Protein AF-0000000085170197 (afdb_homodimer)

Nearest PDB structures (foldseek):
  8khs-assembly1_A  TM=9.618E-01  e=2.370E-27  Alcaligenes ammonioxydans
  1o1y-assembly1_A  TM=8.644E-01  e=3.465E-22  Thermotoga maritima
  3l7n-assembly1_A  TM=8.323E-01  e=1.269E-15  Streptococcus mutans UA159
  3m3p-assembly1_A  TM=7.708E-01  e=3.054E-16  Methylobacillus flagellatus KT
  2ghr-assembly1_A-2  TM=6.917E-01  e=1.131E-10  Bacillus cereus

pLDDT: mean 93.57, std 12.61, range [33.31, 98.94]

Organism: Herbaspirillum seropedicae (strain SmR1) (NCBI:txid757424)

Secondary structure (DSSP, 8-state):
--EEEEEEES-TTS--TTHHHHHHHTTEEEEEEEBTTB-GGGS-TTT-SEEEE---SS-TT-TTT-THHHHHHHHHHHHHHTT--EEEETHHHHHHHHHTT--EEE-TT--EEEEE--EE-TTGGG-GGGHHHHSTTPPEEEEESEEEPPPTTPEEEEE-SS-S-SEEEETTTEEEESS-TT--GGGHHHHHHHTHHHHHTSTT--HHHHHHHHHHHHHHHHHHHHHHHHHHHHHHTT--THHHHHH--/--EEEEEEES-TTS--TTHHHHHHHTTEEEEEEEBTTB-GGGS-TTT-SEEEE---SS-TT-TTT-THHHHHHHHHHHHHHTT--EEEETHHHHHHHHHTT--EEE-TT--EEEEE--EE-TTGGG-GGGHHHHSTT--EEEEESEEEPPPTTPEEEEE-SS-S-SEEEETTTEEEESS-TT--GGGHHHHHHHTHHHHHTSTT--HHHHHHHHHHHHHHHHHHHHHHHHHHHHHHTT--THHHHHH--

Radius of gyration: 24.78 Å; Cα contacts (8 Å, |Δi|>4): 990; chains: 2; bounding box: 44×94×63 Å

Solvent-accessible surface area (backbone atoms only — not comparable to full-atom values): 26201 Å² total; per-residue (Å²): 132,79,39,36,28,37,35,40,31,46,28,78,75,45,63,52,49,60,45,45,66,53,40,46,74,71,43,32,46,79,41,80,41,45,55,79,68,56,61,72,89,78,51,66,63,74,71,49,63,27,37,35,31,34,24,51,71,66,59,86,81,43,36,84,80,39,57,63,46,58,54,48,34,54,44,48,26,59,23,55,76,66,49,48,38,31,37,17,28,28,40,16,18,46,40,51,25,42,38,58,72,18,57,65,45,78,35,90,81,44,66,46,73,41,75,45,52,43,38,78,28,92,44,28,82,82,41,61,35,56,41,43,49,40,42,80,89,29,39,44,44,32,65,44,40,62,41,47,45,82,28,85,87,45,41,49,31,21,20,38,95,82,41,73,62,33,26,37,36,39,83,86,50,24,38,27,27,40,39,45,71,33,63,42,68,83,46,50,54,44,48,52,43,54,39,32,52,48,52,73,73,40,82,93,68,53,64,68,55,46,52,52,45,45,68,72,40,31,64,62,29,52,55,26,33,51,51,20,50,52,42,49,56,45,55,69,72,62,61,57,68,64,70,62,65,58,68,79,102,132,78,39,38,27,36,33,39,30,44,28,78,78,44,63,52,48,60,44,47,66,53,38,45,74,71,44,30,46,79,41,80,41,45,57,78,68,55,61,72,88,79,51,65,64,75,73,50,62,28,38,35,32,34,25,51,72,65,57,85,81,44,36,86,79,38,58,62,47,56,56,48,31,53,44,48,28,59,24,54,75,66,49,46,38,31,38,16,28,28,41,16,18,45,40,51,25,43,38,58,74,19,59,65,45,78,35,90,80,46,68,47,72,38,75,45,54,41,38,79,28,93,44,28,80,82,41,61,35,56,46,47,47,33,39,89,82,27,41,43,42,34,65,44,39,61,41,46,46,82,29,88,86,45,42,47,32,21,20,37,94,82,41,74,61,32,26,35,36,39,82,88,47,26,40,27,27,39,40,46,71,34,63,41,67,83,44,49,56,44,48,52,42,54,37,33,51,49,52,74,73,40,82,94,68,53,63,69,55,47,52,51,46,45,66,72,41,31,64,61,29,52,54,26,33,51,52,21,50,51,42,50,56,46,55,70,71,63,61,58,68,64,69,62,67,62,68,78,102

Sequence (498 aa):
MNKTALALRHVVSEDLGQLAPLLARSGYQVRHFDVGVDSFDQVSPLDADLLIVLGGPIAVYDTEAYPWLRAEIAWLRARLLEDLPTLGLGLGAQLMAAALHARVYPGSCGKEIGWSRLQAGPHLDEHAWLRQLVDQETRVLHWHGDTFDLPRGARHLASSDMYPHQAFAWGRHCLALQFHPEVDVRTVEQWMLGHAHEIAHTRNISLARLRADAQQYGRRFEEAARRFWQGWLHSLDGLDGSEEHRRSAMNKTALALRHVVSEDLGQLAPLLARSGYQVRHFDVGVDSFDQVSPLDADLLIVLGGPIAVYDTEAYPWLRAEIAWLRARLLEDLPTLGLGLGAQLMAAALHARVYPGSCGKEIGWSRLQAGPHLDEHAWLRQLVDQETRVLHWHGDTFDLPRGARHLASSDMYPHQAFAWGRHCLALQFHPEVDVRTVEQWMLGHAHEIAHTRNISLARLRADAQQYGRRFEEAARRFWQGWLHSLDGLDGSEEHRRSA

InterPro domains:
  IPR017926 Glutamine amidotransferase [PF00117] (29-190)
  IPR029062 Class I glutamine amidotransferase-like [G3DSA:3.40.50.880] (1-235)
  IPR029062 Class I glutamine amidotransferase-like [SSF52317] (18-234)
  IPR044992 Glutamine amidotransferase domain containing protein ChyE-like [PTHR42695] (24-203)
  IPR044992 Glutamine amidotransferase domain containing protein ChyE-like [cd01741] (8-182)

Foldseek 3Di:
DAAEEEEEDADPLFDQAQLVVVCVVLRYDYDYDYQPPDALVVDALAPGQEYEYTADDDALPVCVVPVCSVVVLCRLLVNLVVVHAYEAEANGLVSNCVSLVWDKFFAPLFWDFAWDAKAFFPCQVVQVLCCLRRPDPATFGATHGMDIDDRVPWAQGIDGPRGRGAWIHGHQRYIYGNTDLSHQLVCLVVVCVVCVVVQVPGPPDDPVVRNVRSVVRVVSSNVSSVSSSNSSSVVSVVPPVVVVVVVVD/DAAEEEEEDADPLFDQAQLVVVCVVLRYDYDYDYQPPDALVVDALAPGQAYEYTADDDALPVCVVPVCSVVVLCRLLVNLVVVHAYEAEANGLVSNCVSLVWDKFFAPLFWDFAWDAKAFFPCQVVQVLCCLRRPDPATFGATHGMDIDDRVPWAQGIDGPRGRGAWIHGHQRYIYGNTDLSHQLVCLVVVCVVCVVVQVPGPPDDPVVRNVRSVVRVVSSNVSSVSSSNSSSVVSVVPPVVVVVVVVD

Structure (mmCIF, N/CA/C/O backbone):
data_AF-0000000085170197-model_v1
#
loop_
_entity.id
_entity.type
_entity.pdbx_description
1 polymer 'Glutamine amidotransferase protein'
#
loop_
_atom_site.group_PDB
_atom_site.id
_atom_site.type_symbol
_atom_site.label_atom_id
_atom_site.label_alt_id
_atom_site.label_comp_id
_atom_site.label_asym_id
_atom_site.label_entity_id
_atom_site.label_seq_id
_atom_site.pdbx_PDB_ins_code
_atom_site.Cartn_x
_atom_site.Cartn_y
_atom_site.Cartn_z
_atom_site.occupancy
_atom_site.B_iso_or_equiv
_atom_site.auth_seq_id
_atom_site.auth_comp_id
_atom_site.auth_asym_id
_atom_site.auth_atom_id
_atom_site.pdbx_PDB_model_num
ATOM 1 N N . MET A 1 1 ? 14.711 -28.859 12.703 1 60.69 1 MET A N 1
ATOM 2 C CA . MET A 1 1 ? 15.266 -27.531 12.477 1 60.69 1 MET A CA 1
ATOM 3 C C . MET A 1 1 ? 14.258 -26.625 11.773 1 60.69 1 MET A C 1
ATOM 5 O O . MET A 1 1 ? 13.438 -27.094 10.992 1 60.69 1 MET A O 1
ATOM 9 N N . ASN A 1 2 ? 14.062 -25.359 12.148 1 88.06 2 ASN A N 1
ATOM 10 C CA . ASN A 1 2 ? 13.07 -24.438 11.602 1 88.06 2 ASN A CA 1
ATOM 11 C C . ASN A 1 2 ? 13.406 -24.031 10.164 1 88.06 2 ASN A C 1
ATOM 13 O O . ASN A 1 2 ? 14.562 -23.734 9.859 1 88.06 2 ASN A O 1
ATOM 17 N N . LYS A 1 3 ? 12.578 -24.375 9.234 1 96.56 3 LYS A N 1
ATOM 18 C CA . LYS A 1 3 ? 12.734 -23.984 7.836 1 96.56 3 LYS A CA 1
ATOM 19 C C . LYS A 1 3 ? 12.555 -22.469 7.672 1 96.56 3 LYS A C 1
ATOM 21 O O . LYS A 1 3 ? 11.852 -21.844 8.461 1 96.56 3 LYS A O 1
ATOM 26 N N . THR A 1 4 ? 13.273 -21.938 6.727 1 98 4 THR A N 1
ATOM 27 C CA . THR A 1 4 ? 13.141 -20.516 6.453 1 98 4 THR A CA 1
ATOM 28 C C . THR A 1 4 ? 12.375 -20.281 5.152 1 98 4 THR A C 1
ATOM 30 O O . THR A 1 4 ? 12.664 -20.922 4.133 1 98 4 THR A O 1
ATOM 33 N N . ALA A 1 5 ? 11.383 -19.484 5.199 1 98.62 5 ALA A N 1
ATOM 34 C CA . ALA A 1 5 ? 10.719 -18.938 4.016 1 98.62 5 ALA A CA 1
ATOM 35 C C . ALA A 1 5 ? 11.047 -17.469 3.818 1 98.62 5 ALA A C 1
ATOM 37 O O . ALA A 1 5 ? 10.836 -16.656 4.723 1 98.62 5 ALA A O 1
ATOM 38 N N . LEU A 1 6 ? 11.641 -17.125 2.723 1 98.69 6 LEU A N 1
ATOM 39 C CA . LEU A 1 6 ? 11.93 -15.742 2.383 1 98.69 6 LEU A CA 1
ATOM 40 C C . LEU A 1 6 ? 10.828 -15.164 1.496 1 98.69 6 LEU A C 1
ATOM 42 O O . LEU A 1 6 ? 10.531 -15.711 0.434 1 98.69 6 LEU A O 1
ATOM 46 N N . ALA A 1 7 ? 10.164 -14.164 1.937 1 98.75 7 ALA A N 1
ATOM 47 C CA . ALA A 1 7 ? 9.133 -13.477 1.166 1 98.75 7 ALA A CA 1
ATOM 48 C C . ALA A 1 7 ? 9.672 -12.18 0.564 1 98.75 7 ALA A C 1
ATOM 50 O O . ALA A 1 7 ? 9.984 -11.234 1.29 1 98.75 7 ALA A O 1
ATOM 51 N N . LEU A 1 8 ? 9.844 -12.164 -0.75 1 98.38 8 LEU A N 1
ATOM 52 C CA . LEU A 1 8 ? 10.18 -10.93 -1.447 1 98.38 8 LEU A CA 1
ATOM 53 C C . LEU A 1 8 ? 8.953 -10.039 -1.595 1 98.38 8 LEU A C 1
ATOM 55 O O . LEU A 1 8 ? 8.039 -10.352 -2.359 1 98.38 8 LEU A O 1
ATOM 59 N N . ARG A 1 9 ? 8.953 -8.992 -0.919 1 97.56 9 ARG A N 1
ATOM 60 C CA . ARG A 1 9 ? 7.801 -8.102 -0.848 1 97.56 9 ARG A CA 1
ATOM 61 C C . ARG A 1 9 ? 8.047 -6.824 -1.645 1 97.56 9 ARG A C 1
ATOM 63 O O . ARG A 1 9 ? 9.039 -6.129 -1.421 1 97.56 9 ARG A O 1
ATOM 70 N N . HIS A 1 10 ? 7.137 -6.531 -2.555 1 97.25 10 HIS A N 1
ATOM 71 C CA . HIS A 1 10 ? 7.242 -5.32 -3.361 1 97.25 10 HIS A CA 1
ATOM 72 C C . HIS A 1 10 ? 6.445 -4.176 -2.744 1 97.25 10 HIS A C 1
ATOM 74 O O . HIS A 1 10 ? 6.898 -3.031 -2.736 1 97.25 10 HIS A O 1
ATOM 80 N N . VAL A 1 11 ? 5.266 -4.473 -2.275 1 95.44 11 VAL A N 1
ATOM 81 C CA . VAL A 1 11 ? 4.434 -3.529 -1.537 1 95.44 11 VAL A CA 1
ATOM 82 C C . VAL A 1 11 ? 3.854 -4.211 -0.299 1 95.44 11 VAL A C 1
ATOM 84 O O . VAL A 1 11 ? 3.549 -5.406 -0.325 1 95.44 11 VAL A O 1
ATOM 87 N N . VAL A 1 12 ? 3.629 -3.453 0.718 1 89.81 12 VAL A N 1
ATOM 88 C CA . VAL A 1 12 ? 3.197 -4.008 1.996 1 89.81 12 VAL A CA 1
ATOM 89 C C . VAL A 1 12 ? 1.747 -4.477 1.894 1 89.81 12 VAL A C 1
ATOM 91 O O . VAL A 1 12 ? 1.319 -5.359 2.637 1 89.81 12 VAL A O 1
ATOM 94 N N . SER A 1 13 ? 1.081 -3.91 0.949 1 89.88 13 SER A N 1
ATOM 95 C CA . SER A 1 13 ? -0.338 -4.219 0.805 1 89.88 13 SER A CA 1
ATOM 96 C C . SER A 1 13 ? -0.543 -5.594 0.178 1 89.88 13 SER A C 1
ATOM 98 O O . SER A 1 13 ? -1.627 -6.176 0.28 1 89.88 13 SER A O 1
ATOM 100 N N . GLU A 1 14 ? 0.365 -6.039 -0.577 1 95.06 14 GLU A N 1
ATOM 101 C CA . GLU A 1 14 ? 0.315 -7.383 -1.144 1 95.06 14 GLU A CA 1
ATOM 102 C C . GLU A 1 14 ? 1.194 -8.352 -0.354 1 95.06 14 GLU A C 1
ATOM 104 O O . GLU A 1 14 ? 2.35 -8.578 -0.715 1 95.06 14 GLU A O 1
ATOM 109 N N . ASP A 1 15 ? 0.604 -8.922 0.696 1 96.06 15 ASP A N 1
ATOM 110 C CA . ASP A 1 15 ? 1.351 -9.734 1.651 1 96.06 15 ASP A CA 1
ATOM 111 C C . ASP A 1 15 ? 0.991 -11.219 1.513 1 96.06 15 ASP A C 1
ATOM 113 O O . ASP A 1 15 ? 0.422 -11.633 0.5 1 96.06 15 ASP A O 1
ATOM 117 N N . LEU A 1 16 ? 1.364 -12.016 2.523 1 98.38 16 LEU A N 1
ATOM 118 C CA . LEU A 1 16 ? 1.227 -13.461 2.469 1 98.38 16 LEU A CA 1
ATOM 119 C C . LEU A 1 16 ? -0.208 -13.883 2.768 1 98.38 16 LEU A C 1
ATOM 121 O O . LEU A 1 16 ? -0.594 -15.023 2.498 1 98.38 16 LEU A O 1
ATOM 125 N N . GLY A 1 17 ? -0.981 -12.984 3.311 1 96.94 17 GLY A N 1
ATOM 126 C CA . GLY A 1 17 ? -2.381 -13.258 3.592 1 96.94 17 GLY A CA 1
ATOM 127 C C . GLY A 1 17 ? -2.598 -14.57 4.32 1 96.94 17 GLY A C 1
ATOM 128 O O . GLY A 1 17 ? -1.97 -14.828 5.348 1 96.94 17 GLY A O 1
ATOM 129 N N . GLN A 1 18 ? -3.426 -15.375 3.791 1 97.31 18 GLN A N 1
ATOM 130 C CA . GLN A 1 18 ? -3.816 -16.609 4.461 1 97.31 18 GLN A CA 1
ATOM 131 C C . GLN A 1 18 ? -2.707 -17.656 4.383 1 97.31 18 GLN A C 1
ATOM 133 O O . GLN A 1 18 ? -2.766 -18.688 5.055 1 97.31 18 GLN A O 1
ATOM 138 N N . LEU A 1 19 ? -1.735 -17.406 3.588 1 98.38 19 LEU A N 1
ATOM 139 C CA . LEU A 1 19 ? -0.613 -18.328 3.482 1 98.38 19 LEU A CA 1
ATOM 140 C C . LEU A 1 19 ? 0.275 -18.25 4.719 1 98.38 19 LEU A C 1
ATOM 142 O O . LEU A 1 19 ? 0.894 -19.25 5.109 1 98.38 19 LEU A O 1
ATOM 146 N N . ALA A 1 20 ? 0.365 -17.109 5.383 1 98.25 20 ALA A N 1
ATOM 147 C CA . ALA A 1 20 ? 1.298 -16.844 6.477 1 98.25 20 ALA A CA 1
ATOM 148 C C . ALA A 1 20 ? 1.084 -17.828 7.621 1 98.25 20 ALA A C 1
ATOM 150 O O . ALA A 1 20 ? 2.018 -18.531 8.039 1 98.25 20 ALA A O 1
ATOM 151 N N . PRO A 1 21 ? -0.155 -17.984 8.164 1 97.62 21 PRO A N 1
ATOM 152 C CA . PRO A 1 21 ? -0.333 -18.922 9.266 1 97.62 21 PRO A CA 1
ATOM 153 C C . PRO A 1 21 ? -0.069 -20.375 8.859 1 97.62 21 PRO A C 1
ATOM 155 O O . PRO A 1 21 ? 0.355 -21.188 9.688 1 97.62 21 PRO A O 1
ATOM 158 N N . LEU A 1 22 ? -0.316 -20.688 7.617 1 98 22 LEU A N 1
ATOM 159 C CA . LEU A 1 22 ? -0.08 -22.047 7.148 1 98 22 LEU A CA 1
ATOM 160 C C . LEU A 1 22 ? 1.414 -22.344 7.051 1 98 22 LEU A C 1
ATOM 162 O O . LEU A 1 22 ? 1.852 -23.469 7.316 1 98 22 LEU A O 1
ATOM 166 N N . LEU A 1 23 ? 2.229 -21.328 6.637 1 98.12 23 LEU A N 1
ATOM 167 C CA . LEU A 1 23 ? 3.682 -21.453 6.645 1 98.12 23 LEU A CA 1
ATOM 168 C C . LEU A 1 23 ? 4.195 -21.719 8.055 1 98.12 23 LEU A C 1
ATOM 170 O O . LEU A 1 23 ? 5.008 -22.625 8.266 1 98.12 23 LEU A O 1
ATOM 174 N N . ALA A 1 24 ? 3.682 -20.953 8.961 1 97.44 24 ALA A N 1
ATOM 175 C CA . ALA A 1 24 ? 4.094 -21.125 10.359 1 97.44 24 ALA A CA 1
ATOM 176 C C . ALA A 1 24 ? 3.773 -22.531 10.859 1 97.44 24 ALA A C 1
ATOM 178 O O . ALA A 1 24 ? 4.617 -23.172 11.477 1 97.44 24 ALA A O 1
ATOM 179 N N . ARG A 1 25 ? 2.619 -23.016 10.586 1 96.19 25 ARG A N 1
ATOM 180 C CA . ARG A 1 25 ? 2.186 -24.328 11.031 1 96.19 25 ARG A CA 1
ATOM 181 C C . ARG A 1 25 ? 3.021 -25.422 10.375 1 96.19 25 ARG A C 1
ATOM 183 O O . ARG A 1 25 ? 3.172 -26.516 10.93 1 96.19 25 ARG A O 1
ATOM 190 N N . SER A 1 26 ? 3.504 -25.109 9.211 1 96.06 26 SER A N 1
ATOM 191 C CA . SER A 1 26 ? 4.316 -26.078 8.484 1 96.06 26 SER A CA 1
ATOM 192 C C . SER A 1 26 ? 5.785 -26 8.891 1 96.06 26 SER A C 1
ATOM 194 O O . SER A 1 26 ? 6.648 -26.594 8.258 1 96.06 26 SER A O 1
ATOM 196 N N . GLY A 1 27 ? 6.098 -25.109 9.867 1 96.38 27 GLY A N 1
ATOM 197 C CA . GLY A 1 27 ? 7.426 -25.078 10.461 1 96.38 27 GLY A CA 1
ATOM 198 C C . GLY A 1 27 ? 8.328 -24.031 9.852 1 96.38 27 GLY A C 1
ATOM 199 O O . GLY A 1 27 ? 9.531 -24 10.117 1 96.38 27 GLY A O 1
ATOM 200 N N . TYR A 1 28 ? 7.773 -23.156 9.016 1 98.06 28 TYR A N 1
ATOM 201 C CA . TYR A 1 28 ? 8.578 -22.109 8.391 1 98.06 28 TYR A CA 1
ATOM 202 C C . TYR A 1 28 ? 8.656 -20.875 9.281 1 98.06 28 TYR A C 1
ATOM 204 O O . TYR A 1 28 ? 7.648 -20.453 9.859 1 98.06 28 TYR A O 1
ATOM 212 N N . GLN A 1 29 ? 9.805 -20.375 9.406 1 98.19 29 GLN A N 1
ATOM 213 C CA . GLN A 1 29 ? 9.992 -18.984 9.844 1 98.19 29 GLN A CA 1
ATOM 214 C C . GLN A 1 29 ? 10.07 -18.047 8.656 1 98.19 29 GLN A C 1
ATOM 216 O O . GLN A 1 29 ? 10.961 -18.156 7.809 1 98.19 29 GLN A O 1
ATOM 221 N N . VAL A 1 30 ? 9.195 -17.094 8.648 1 98.25 30 VAL A N 1
ATOM 222 C CA . VAL A 1 30 ? 9.125 -16.203 7.496 1 98.25 30 VAL A CA 1
ATOM 223 C C . VAL A 1 30 ? 10.055 -15 7.715 1 98.25 30 VAL A C 1
ATOM 225 O O . VAL A 1 30 ? 10.023 -14.367 8.773 1 98.25 30 VAL A O 1
ATOM 228 N N . ARG A 1 31 ? 10.867 -14.75 6.777 1 97.75 31 ARG A N 1
ATOM 229 C CA . ARG A 1 31 ? 11.664 -13.531 6.684 1 97.75 31 ARG A CA 1
ATOM 230 C C . ARG A 1 31 ? 11.227 -12.688 5.492 1 97.75 31 ARG A C 1
ATOM 232 O O . ARG A 1 31 ? 11.008 -13.211 4.398 1 97.75 31 ARG A O 1
ATOM 239 N N . HIS A 1 32 ? 11.125 -11.492 5.75 1 97.5 32 HIS A N 1
ATOM 240 C CA . HIS A 1 32 ? 10.727 -10.594 4.672 1 97.5 32 HIS A CA 1
ATOM 241 C C . HIS A 1 32 ? 11.93 -9.883 4.074 1 97.5 32 HIS A C 1
ATOM 243 O O . HIS A 1 32 ? 12.883 -9.547 4.789 1 97.5 32 HIS A O 1
ATOM 249 N N . PHE A 1 33 ? 11.945 -9.789 2.85 1 97.12 33 PHE A N 1
ATOM 250 C CA . PHE A 1 33 ? 12.875 -9 2.043 1 97.12 33 PHE A CA 1
ATOM 251 C C . PHE A 1 33 ? 12.133 -7.906 1.286 1 97.12 33 PHE A C 1
ATOM 253 O O . PHE A 1 33 ? 11.359 -8.188 0.375 1 97.12 33 PHE A O 1
ATOM 260 N N . ASP A 1 34 ? 12.375 -6.672 1.648 1 95.56 34 ASP A N 1
ATOM 261 C CA . ASP A 1 34 ? 11.695 -5.55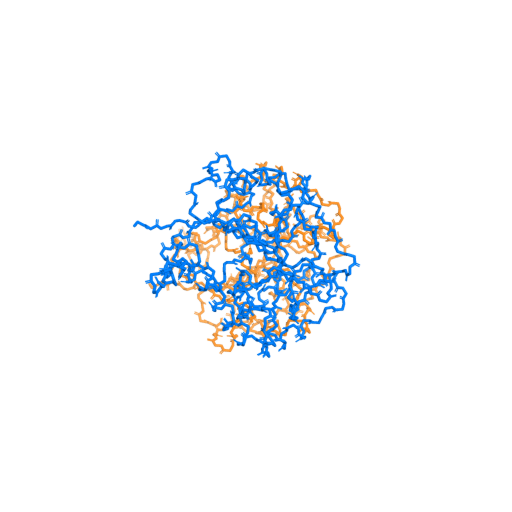5 1 1 95.56 34 ASP A CA 1
ATOM 262 C C . ASP A 1 34 ? 12.477 -5.062 -0.215 1 95.56 34 ASP A C 1
ATOM 264 O O . ASP A 1 34 ? 13.5 -4.395 -0.07 1 95.56 34 ASP A O 1
ATOM 268 N N . VAL A 1 35 ? 11.883 -5.305 -1.334 1 95.19 35 VAL A N 1
ATOM 269 C CA . VAL A 1 35 ? 12.531 -4.938 -2.59 1 95.19 35 VAL A CA 1
ATOM 270 C C . VAL A 1 35 ? 12.633 -3.418 -2.693 1 95.19 35 VAL A C 1
ATOM 272 O O . VAL A 1 35 ? 11.695 -2.701 -2.338 1 95.19 35 VAL A O 1
ATOM 275 N N . GLY A 1 36 ? 13.742 -2.938 -3.193 1 90.25 36 GLY A N 1
ATOM 276 C CA . GLY A 1 36 ? 13.977 -1.505 -3.268 1 90.25 36 GLY A CA 1
ATOM 277 C C . GLY A 1 36 ? 14.594 -0.935 -2.002 1 90.25 36 GLY A C 1
ATOM 278 O O . GLY A 1 36 ? 15.133 0.173 -2.012 1 90.25 36 GLY A O 1
ATOM 279 N N . VAL A 1 37 ? 14.453 -1.614 -0.882 1 91 37 VAL A N 1
ATOM 280 C CA . VAL A 1 37 ? 15.016 -1.194 0.396 1 91 37 VAL A CA 1
ATOM 281 C C . VAL A 1 37 ? 16.219 -2.074 0.745 1 91 37 VAL A C 1
ATOM 283 O O . VAL A 1 37 ? 17.312 -1.567 1.018 1 91 37 VAL A O 1
ATOM 286 N N . ASP A 1 38 ? 16 -3.371 0.731 1 93.75 38 ASP A N 1
ATOM 287 C CA . ASP A 1 38 ? 17.062 -4.344 0.981 1 93.75 38 ASP A CA 1
ATOM 288 C C . ASP A 1 38 ? 17.859 -4.617 -0.287 1 93.75 38 ASP A C 1
ATOM 290 O O . ASP A 1 38 ? 17.375 -4.387 -1.397 1 93.75 38 ASP A O 1
ATOM 294 N N . SER A 1 39 ? 19.094 -5.082 -0.097 1 93.44 39 SER A N 1
ATOM 295 C CA . SER A 1 39 ? 19.969 -5.332 -1.238 1 93.44 39 SER A CA 1
ATOM 296 C C . SER A 1 39 ? 20.078 -6.824 -1.532 1 93.44 39 SER A C 1
ATOM 298 O O . SER A 1 39 ? 20.344 -7.621 -0.628 1 93.44 39 SER A O 1
ATOM 300 N N . PHE A 1 40 ? 19.906 -7.156 -2.758 1 95.56 40 PHE A N 1
ATOM 301 C CA . PHE A 1 40 ? 20.016 -8.547 -3.193 1 95.56 40 PHE A CA 1
ATOM 302 C C . PHE A 1 40 ? 21.438 -9.055 -3.016 1 95.56 40 PHE A C 1
ATOM 304 O O . PHE A 1 40 ? 21.672 -10.266 -2.975 1 95.56 40 PHE A O 1
ATOM 311 N N . ASP A 1 41 ? 22.391 -8.156 -2.832 1 93.94 41 ASP A N 1
ATOM 312 C CA . ASP A 1 41 ? 23.797 -8.539 -2.637 1 93.94 41 ASP A CA 1
ATOM 313 C C . ASP A 1 41 ? 24.016 -9.156 -1.258 1 93.94 41 ASP A C 1
ATOM 315 O O . ASP A 1 41 ? 25.016 -9.828 -1.023 1 93.94 41 ASP A O 1
ATOM 319 N N . GLN A 1 42 ? 23.078 -8.938 -0.406 1 93.75 42 GLN A N 1
ATOM 320 C CA . GLN A 1 42 ? 23.281 -9.336 0.983 1 93.75 42 GLN A CA 1
ATOM 321 C C . GLN A 1 42 ? 22.547 -10.641 1.287 1 93.75 42 GLN A C 1
ATOM 323 O O . GLN A 1 42 ? 22.531 -11.109 2.43 1 93.75 42 GLN A O 1
ATOM 328 N N . VAL A 1 43 ? 21.938 -11.18 0.28 1 96.31 43 VAL A N 1
ATOM 329 C CA . VAL A 1 43 ? 21.172 -12.414 0.481 1 96.31 43 VAL A CA 1
ATOM 330 C C . VAL A 1 43 ? 21.438 -13.375 -0.675 1 96.31 43 VAL A C 1
ATOM 332 O O . VAL A 1 43 ? 21.438 -12.969 -1.841 1 96.31 43 VAL A O 1
ATOM 335 N N . SER A 1 44 ? 21.672 -14.609 -0.368 1 97.69 44 SER A N 1
ATOM 336 C CA . SER A 1 44 ? 21.875 -15.625 -1.398 1 97.69 44 SER A CA 1
ATOM 337 C C . SER A 1 44 ? 20.547 -16.219 -1.859 1 97.69 44 SER A C 1
ATOM 339 O O . SER A 1 44 ? 19.703 -16.562 -1.037 1 97.69 44 SER A O 1
ATOM 341 N N . PRO A 1 45 ? 20.391 -16.359 -3.164 1 97.44 45 PRO A N 1
ATOM 342 C CA . PRO A 1 45 ? 19.172 -17.016 -3.658 1 97.44 45 PRO A CA 1
ATOM 343 C C . PRO A 1 45 ? 19.078 -18.469 -3.24 1 97.44 45 PRO A C 1
ATOM 345 O O . PRO A 1 45 ? 18.031 -19.094 -3.398 1 97.44 45 PRO A O 1
ATOM 348 N N . LEU A 1 46 ? 20.094 -19.016 -2.621 1 97.69 46 LEU A N 1
ATOM 349 C CA . LEU A 1 46 ? 20.156 -20.453 -2.375 1 97.69 46 LEU A CA 1
ATOM 350 C C . LEU A 1 46 ? 19.844 -20.766 -0.917 1 97.69 46 LEU A C 1
ATOM 352 O O . LEU A 1 46 ? 19.625 -21.938 -0.564 1 97.69 46 LEU A O 1
ATOM 356 N N . ASP A 1 47 ? 19.75 -19.75 -0.066 1 96.44 47 ASP A N 1
ATOM 357 C CA . ASP A 1 47 ? 19.781 -19.969 1.376 1 96.44 47 ASP A CA 1
ATOM 358 C C . ASP A 1 47 ? 18.406 -20.375 1.903 1 96.44 47 ASP A C 1
ATOM 360 O O . ASP A 1 47 ? 18.297 -21.234 2.789 1 96.44 47 ASP A O 1
ATOM 364 N N . ALA A 1 48 ? 17.344 -19.828 1.388 1 97.94 48 ALA A N 1
ATOM 365 C CA . ALA A 1 48 ? 16.016 -20.062 1.947 1 97.94 48 ALA A CA 1
ATOM 366 C C . ALA A 1 48 ? 15.477 -21.438 1.539 1 97.94 48 ALA A C 1
ATOM 368 O O . ALA A 1 48 ? 15.711 -21.891 0.417 1 97.94 48 ALA A O 1
ATOM 369 N N . ASP A 1 49 ? 14.758 -22.062 2.439 1 98.12 49 ASP A N 1
ATOM 370 C CA . ASP A 1 49 ? 14.109 -23.328 2.115 1 98.12 49 ASP A CA 1
ATOM 371 C C . ASP A 1 49 ? 12.953 -23.125 1.146 1 98.12 49 ASP A C 1
ATOM 373 O O . ASP A 1 49 ? 12.609 -24.016 0.372 1 98.12 49 ASP A O 1
ATOM 377 N N . LEU A 1 50 ? 12.344 -22.016 1.223 1 98.56 50 LEU A N 1
ATOM 378 C CA . LEU A 1 50 ? 11.242 -21.609 0.354 1 98.56 50 LEU A CA 1
ATOM 379 C C . LEU A 1 50 ? 11.312 -20.109 0.05 1 98.56 50 LEU A C 1
ATOM 381 O O . LEU A 1 50 ? 11.531 -19.297 0.954 1 98.56 50 LEU A O 1
ATOM 385 N N . LEU A 1 51 ? 11.273 -19.812 -1.226 1 98.81 51 LEU A N 1
ATOM 386 C CA . LEU A 1 51 ? 11.156 -18.422 -1.645 1 98.81 51 LEU A CA 1
ATOM 387 C C . LEU A 1 51 ? 9.742 -18.109 -2.111 1 98.81 51 LEU A C 1
ATOM 389 O O . LEU A 1 51 ? 9.148 -18.891 -2.871 1 98.81 51 LEU A O 1
ATOM 393 N N . ILE A 1 52 ? 9.172 -17.062 -1.624 1 98.94 52 ILE A N 1
ATOM 394 C CA . ILE A 1 52 ? 7.895 -16.547 -2.102 1 98.94 52 ILE A CA 1
ATOM 395 C C . ILE A 1 52 ? 8.078 -15.148 -2.684 1 98.94 52 ILE A C 1
ATOM 397 O O . ILE A 1 52 ? 8.43 -14.211 -1.962 1 98.94 52 ILE A O 1
ATOM 401 N N . VAL A 1 53 ? 7.918 -15.047 -3.965 1 98.88 53 VAL A N 1
ATOM 402 C CA . VAL A 1 53 ? 7.953 -13.742 -4.629 1 98.88 53 VAL A CA 1
ATOM 403 C C . VAL A 1 53 ? 6.539 -13.18 -4.734 1 98.88 53 VAL A C 1
ATOM 405 O O . VAL A 1 53 ? 5.703 -13.711 -5.473 1 98.88 53 VAL A O 1
ATOM 408 N N . LEU A 1 54 ? 6.254 -12.117 -4.035 1 98.75 54 LEU A N 1
ATOM 409 C CA . LEU A 1 54 ? 4.906 -11.57 -3.932 1 98.75 54 LEU A CA 1
ATOM 410 C C . LEU A 1 54 ? 4.609 -10.633 -5.098 1 98.75 54 LEU A C 1
ATOM 412 O O . LEU A 1 54 ? 5.453 -10.438 -5.969 1 98.75 54 LEU A O 1
ATOM 416 N N . GLY A 1 55 ? 3.377 -10.188 -5.125 1 98.31 55 GLY A N 1
ATOM 417 C CA . GLY A 1 55 ? 2.93 -9.32 -6.207 1 98.31 55 GLY A CA 1
ATOM 418 C C . GLY A 1 55 ? 3.355 -7.875 -6.027 1 98.31 55 GLY A C 1
ATOM 419 O O . GLY A 1 55 ? 4.09 -7.551 -5.094 1 98.31 55 GLY A O 1
ATOM 420 N N . GLY A 1 56 ? 2.936 -7.066 -6.934 1 97.56 56 GLY A N 1
ATOM 421 C CA . GLY A 1 56 ? 3.205 -5.637 -6.914 1 97.56 56 GLY A CA 1
ATOM 422 C C . GLY A 1 56 ? 2.668 -4.918 -8.141 1 97.56 56 GLY A C 1
ATOM 423 O O . GLY A 1 56 ? 2.334 -5.547 -9.141 1 97.56 56 GLY A O 1
ATOM 424 N N . PRO A 1 57 ? 2.613 -3.648 -7.996 1 96.94 57 PRO A N 1
ATOM 425 C CA . PRO A 1 57 ? 1.914 -2.857 -9.008 1 96.94 57 PRO A CA 1
ATOM 426 C C . PRO A 1 57 ? 2.85 -2.332 -10.094 1 96.94 57 PRO A C 1
ATOM 428 O O . PRO A 1 57 ? 2.582 -1.288 -10.695 1 96.94 57 PRO A O 1
ATOM 431 N N . ILE A 1 58 ? 3.953 -2.98 -10.336 1 97.31 58 ILE A N 1
ATOM 432 C CA . ILE A 1 58 ? 4.879 -2.539 -11.367 1 97.31 58 ILE A CA 1
ATOM 433 C C . ILE A 1 58 ? 5.047 -3.641 -12.414 1 97.31 58 ILE A C 1
ATOM 435 O O . ILE A 1 58 ? 4.602 -4.773 -12.211 1 97.31 58 ILE A O 1
ATOM 439 N N . ALA A 1 59 ? 5.645 -3.242 -13.508 1 98.06 59 ALA A N 1
ATOM 440 C CA . ALA A 1 59 ? 5.867 -4.203 -14.586 1 98.06 59 ALA A CA 1
ATOM 441 C C . ALA A 1 59 ? 7.297 -4.738 -14.555 1 98.06 59 ALA A C 1
ATOM 443 O O . ALA A 1 59 ? 8.227 -4.016 -14.195 1 98.06 59 ALA A O 1
ATOM 444 N N . VAL A 1 60 ? 7.395 -5.934 -14.961 1 98.5 60 VAL A N 1
ATOM 445 C CA . VAL A 1 60 ? 8.695 -6.59 -15.016 1 98.5 60 VAL A CA 1
ATOM 446 C C . VAL A 1 60 ? 9.641 -5.781 -15.906 1 98.5 60 VAL A C 1
ATOM 448 O O . VAL A 1 60 ? 10.852 -5.727 -15.648 1 98.5 60 VAL A O 1
ATOM 451 N N . TYR A 1 61 ? 9.117 -5.117 -16.906 1 97.62 61 TYR A N 1
ATOM 452 C CA . TYR A 1 61 ? 9.938 -4.434 -17.906 1 97.62 61 TYR A CA 1
ATOM 453 C C . TYR A 1 61 ? 10.156 -2.975 -17.516 1 97.62 61 TYR A C 1
ATOM 455 O O . TYR A 1 61 ? 10.75 -2.207 -18.281 1 97.62 61 TYR A O 1
ATOM 463 N N . ASP A 1 62 ? 9.75 -2.521 -16.375 1 96.31 62 ASP A N 1
ATOM 464 C CA . ASP A 1 62 ? 9.945 -1.154 -15.906 1 96.31 62 ASP A CA 1
ATOM 465 C C . ASP A 1 62 ? 11.336 -0.979 -15.297 1 96.31 62 ASP A C 1
ATOM 467 O O . ASP A 1 62 ? 11.492 -0.352 -14.242 1 96.31 62 ASP A O 1
ATOM 471 N N . THR A 1 63 ? 12.414 -1.5 -15.898 1 96.19 63 THR A N 1
ATOM 472 C CA . THR A 1 63 ? 13.742 -1.595 -15.305 1 96.19 63 THR A CA 1
ATOM 473 C C . THR A 1 63 ? 14.398 -0.221 -15.234 1 96.19 63 THR A C 1
ATOM 475 O O . THR A 1 63 ? 15.305 -0.002 -14.43 1 96.19 63 THR A O 1
ATOM 478 N N . GLU A 1 64 ? 14.039 0.735 -16.062 1 94.81 64 GLU A N 1
ATOM 479 C CA . GLU A 1 64 ? 14.586 2.086 -15.961 1 94.81 64 GLU A CA 1
ATOM 480 C C . GLU A 1 64 ? 14.039 2.811 -14.734 1 94.81 64 GLU A C 1
ATOM 482 O O . GLU A 1 64 ? 14.789 3.484 -14.023 1 94.81 64 GLU A O 1
ATOM 487 N N . ALA A 1 65 ? 12.781 2.598 -14.484 1 95 65 ALA A N 1
ATOM 488 C CA . ALA A 1 65 ? 12.133 3.219 -13.336 1 95 65 ALA A CA 1
ATOM 489 C C . ALA A 1 65 ? 12.539 2.531 -12.039 1 95 65 ALA A C 1
ATOM 491 O O . ALA A 1 65 ? 12.719 3.189 -11.008 1 95 65 ALA A O 1
ATOM 492 N N . TYR A 1 66 ? 12.664 1.251 -12.109 1 96.12 66 TYR A N 1
ATOM 493 C CA . TYR A 1 66 ? 13.008 0.435 -10.953 1 96.12 66 TYR A CA 1
ATOM 494 C C . TYR A 1 66 ? 14.219 -0.444 -11.242 1 96.12 66 TYR A C 1
ATOM 496 O O . TYR A 1 66 ? 14.07 -1.641 -11.508 1 96.12 66 TYR A O 1
ATOM 504 N N . PRO A 1 67 ? 15.391 0.071 -11.039 1 93.94 67 PRO A N 1
ATOM 505 C CA . PRO A 1 67 ? 16.609 -0.582 -11.531 1 93.94 67 PRO A CA 1
ATOM 506 C C . PRO A 1 67 ? 16.906 -1.895 -10.812 1 93.94 67 PRO A C 1
ATOM 508 O O . PRO A 1 67 ? 17.578 -2.768 -11.367 1 93.94 67 PRO A O 1
ATOM 511 N N . TRP A 1 68 ? 16.406 -2.035 -9.57 1 94.5 68 TRP A N 1
ATOM 512 C CA . TRP A 1 68 ? 16.641 -3.254 -8.805 1 94.5 68 TRP A CA 1
ATOM 513 C C . TRP A 1 68 ? 15.953 -4.449 -9.453 1 94.5 68 TRP A C 1
ATOM 515 O O . TRP A 1 68 ? 16.25 -5.598 -9.117 1 94.5 68 TRP A O 1
ATOM 525 N N . LEU A 1 69 ? 15.039 -4.219 -10.383 1 97.31 69 LEU A N 1
ATOM 526 C CA . LEU A 1 69 ? 14.328 -5.289 -11.07 1 97.31 69 LEU A CA 1
ATOM 527 C C . LEU A 1 69 ? 15.297 -6.211 -11.797 1 97.31 69 LEU A C 1
ATOM 529 O O . LEU A 1 69 ? 15.117 -7.43 -11.805 1 97.31 69 LEU A O 1
ATOM 533 N N . ARG A 1 70 ? 16.328 -5.629 -12.422 1 97.06 70 ARG A N 1
ATOM 534 C CA . ARG A 1 70 ? 17.328 -6.434 -13.125 1 97.06 70 ARG A CA 1
ATOM 535 C C . ARG A 1 70 ? 18.031 -7.395 -12.172 1 97.06 70 ARG A C 1
ATOM 537 O O . ARG A 1 70 ? 18.203 -8.57 -12.492 1 97.06 70 ARG A O 1
ATOM 544 N N . ALA A 1 71 ? 18.406 -6.852 -11.023 1 97.5 71 ALA A N 1
ATOM 545 C CA . ALA A 1 71 ? 19.062 -7.68 -10.008 1 97.5 71 ALA A CA 1
ATOM 546 C C . ALA A 1 71 ? 18.109 -8.758 -9.492 1 97.5 71 ALA A C 1
ATOM 548 O O . ALA A 1 71 ? 18.516 -9.898 -9.266 1 97.5 71 ALA A O 1
ATOM 549 N N . GLU A 1 72 ? 16.875 -8.406 -9.328 1 98.44 72 GLU A N 1
ATOM 550 C CA . GLU A 1 72 ? 15.875 -9.359 -8.844 1 98.44 72 GLU A CA 1
ATOM 551 C C . GLU A 1 72 ? 15.695 -10.516 -9.82 1 98.44 72 GLU A C 1
ATOM 553 O O . GLU A 1 72 ? 15.672 -11.68 -9.414 1 98.44 72 GLU A O 1
ATOM 558 N N . ILE A 1 73 ? 15.602 -10.195 -11.102 1 98.69 73 ILE A N 1
ATOM 559 C CA . ILE A 1 73 ? 15.406 -11.211 -12.133 1 98.69 73 ILE A CA 1
ATOM 560 C C . ILE A 1 73 ? 16.609 -12.148 -12.172 1 98.69 73 ILE A C 1
ATOM 562 O O . ILE A 1 73 ? 16.453 -13.367 -12.211 1 98.69 73 ILE A O 1
ATOM 566 N N . ALA A 1 74 ? 17.797 -11.555 -12.141 1 98.38 74 ALA A N 1
ATOM 567 C CA . ALA A 1 74 ? 19.016 -12.359 -12.156 1 98.38 74 ALA A CA 1
ATOM 568 C C . ALA A 1 74 ? 19.094 -13.242 -10.906 1 98.38 74 ALA A C 1
ATOM 570 O O . ALA A 1 74 ? 19.469 -14.414 -11 1 98.38 74 ALA A O 1
ATOM 571 N N . TRP A 1 75 ? 18.812 -12.633 -9.773 1 98.56 75 TRP A N 1
ATOM 572 C CA . TRP A 1 75 ? 18.797 -13.328 -8.492 1 98.56 75 TRP A CA 1
ATOM 573 C C . TRP A 1 75 ? 17.812 -14.5 -8.508 1 98.56 75 TRP A C 1
ATOM 575 O O . TRP A 1 75 ? 18.156 -15.609 -8.102 1 98.56 75 TRP A O 1
ATOM 585 N N . LEU A 1 76 ? 16.656 -14.258 -9.016 1 98.75 76 LEU A N 1
ATOM 586 C CA . LEU A 1 76 ? 15.609 -15.266 -9.109 1 98.75 76 LEU A CA 1
ATOM 587 C C . LEU A 1 76 ? 16 -16.375 -10.086 1 98.75 76 LEU A C 1
ATOM 589 O O . LEU A 1 76 ? 15.758 -17.562 -9.82 1 98.75 76 LEU A O 1
ATOM 593 N N . ARG A 1 77 ? 16.578 -16.016 -11.203 1 98.69 77 ARG A N 1
ATOM 594 C CA . ARG A 1 77 ? 17.031 -16.984 -12.195 1 98.69 77 ARG A CA 1
ATOM 595 C C . ARG A 1 77 ? 18 -17.969 -11.586 1 98.69 77 ARG A C 1
ATOM 597 O O . ARG A 1 77 ? 17.891 -19.188 -11.812 1 98.69 77 ARG A O 1
ATOM 604 N N . ALA A 1 78 ? 18.953 -17.469 -10.852 1 98.5 78 ALA A N 1
ATOM 605 C CA . ALA A 1 78 ? 19.938 -18.328 -10.203 1 98.5 78 ALA A CA 1
ATOM 606 C C . ALA A 1 78 ? 19.25 -19.375 -9.32 1 98.5 78 ALA A C 1
ATOM 608 O O . ALA A 1 78 ? 19.656 -20.547 -9.305 1 98.5 78 ALA A O 1
ATOM 609 N N . ARG A 1 79 ? 18.219 -18.984 -8.672 1 98.56 79 ARG A N 1
ATOM 610 C CA . ARG A 1 79 ? 17.5 -19.906 -7.789 1 98.56 79 ARG A CA 1
ATOM 611 C C . ARG A 1 79 ? 16.719 -20.938 -8.586 1 98.56 79 ARG A C 1
ATOM 613 O O . ARG A 1 79 ? 16.734 -22.125 -8.266 1 98.56 79 ARG A O 1
ATOM 620 N N . LEU A 1 80 ? 16.031 -20.453 -9.594 1 98.5 80 LEU A N 1
ATOM 621 C CA . LEU A 1 80 ? 15.188 -21.328 -10.398 1 98.5 80 LEU A CA 1
ATOM 622 C C . LEU A 1 80 ? 16.031 -22.375 -11.125 1 98.5 80 LEU A C 1
ATOM 624 O O . LEU A 1 80 ? 15.586 -23.516 -11.305 1 98.5 80 LEU A O 1
ATOM 628 N N . LEU A 1 81 ? 17.188 -21.984 -11.523 1 96.62 81 LEU A N 1
ATOM 629 C CA . LEU A 1 81 ? 18.078 -22.906 -12.234 1 96.62 81 LEU A CA 1
ATOM 630 C C . LEU A 1 81 ? 18.562 -24.016 -11.305 1 96.62 81 LEU A C 1
ATOM 632 O O . LEU A 1 81 ? 18.953 -25.094 -11.773 1 96.62 81 LEU A O 1
ATOM 636 N N . GLU A 1 82 ? 18.547 -23.781 -10.031 1 97.25 82 GLU A N 1
ATOM 637 C CA . GLU A 1 82 ? 18.906 -24.797 -9.047 1 97.25 82 GLU A CA 1
ATOM 638 C C . GLU A 1 82 ? 17.688 -25.594 -8.609 1 97.25 82 GLU A C 1
ATOM 640 O O . GLU A 1 82 ? 17.781 -26.469 -7.746 1 97.25 82 GLU A O 1
ATOM 645 N N . ASP A 1 83 ? 16.531 -25.297 -9.156 1 97 83 ASP A N 1
ATOM 646 C CA . ASP A 1 83 ? 15.266 -26 -8.914 1 97 83 ASP A CA 1
ATOM 647 C C . ASP A 1 83 ? 14.922 -26.016 -7.43 1 97 83 ASP A C 1
ATOM 649 O O . ASP A 1 83 ? 14.539 -27.047 -6.887 1 97 83 ASP A O 1
ATOM 653 N N . LEU A 1 84 ? 15.219 -24.875 -6.758 1 97.94 84 LEU A N 1
ATOM 654 C CA . LEU A 1 84 ? 14.875 -24.75 -5.348 1 97.94 84 LEU A CA 1
ATOM 655 C C . LEU A 1 84 ? 13.43 -24.281 -5.184 1 97.94 84 LEU A C 1
ATOM 657 O O . LEU A 1 84 ? 12.914 -23.516 -6.004 1 97.94 84 LEU A O 1
ATOM 661 N N . PRO A 1 85 ? 12.688 -24.734 -4.137 1 98.5 85 PRO A N 1
ATOM 662 C CA . PRO A 1 85 ? 11.281 -24.391 -3.951 1 98.5 85 PRO A CA 1
ATOM 663 C C . PRO A 1 85 ? 11.023 -22.891 -4.035 1 98.5 85 PRO A C 1
ATOM 665 O O . PRO A 1 85 ? 11.617 -22.109 -3.281 1 98.5 85 PRO A O 1
ATOM 668 N N . THR A 1 86 ? 10.188 -22.5 -4.98 1 98.88 86 THR A N 1
ATOM 669 C CA . THR A 1 86 ? 9.898 -21.094 -5.27 1 98.88 86 THR A CA 1
ATOM 670 C C . THR A 1 86 ? 8.438 -20.906 -5.656 1 98.88 86 THR A C 1
ATOM 672 O O . THR A 1 86 ? 7.902 -21.672 -6.465 1 98.88 86 THR A O 1
ATOM 675 N N . LEU A 1 87 ? 7.809 -20 -4.973 1 98.88 87 LEU A N 1
ATOM 676 C CA . LEU A 1 87 ? 6.441 -19.594 -5.289 1 98.88 87 LEU A CA 1
ATOM 677 C C . LEU A 1 87 ? 6.395 -18.172 -5.801 1 98.88 87 LEU A C 1
ATOM 679 O O . LEU A 1 87 ? 6.961 -17.266 -5.18 1 98.88 87 LEU A O 1
ATOM 683 N N . GLY A 1 88 ? 5.848 -17.953 -6.969 1 98.94 88 GLY A N 1
ATOM 684 C CA . GLY A 1 88 ? 5.602 -16.625 -7.488 1 98.94 88 GLY A CA 1
ATOM 685 C C . GLY A 1 88 ? 4.125 -16.266 -7.551 1 98.94 88 GLY A C 1
ATOM 686 O O . GLY A 1 88 ? 3.311 -17.062 -8.023 1 98.94 88 GLY A O 1
ATOM 687 N N . LEU A 1 89 ? 3.705 -15.117 -7.074 1 98.88 89 LEU A N 1
ATOM 688 C CA . LEU A 1 89 ? 2.322 -14.656 -7.055 1 98.88 89 LEU A CA 1
ATOM 689 C C . LEU A 1 89 ? 2.182 -13.336 -7.797 1 98.88 89 LEU A C 1
ATOM 691 O O . LEU A 1 89 ? 2.848 -12.352 -7.457 1 98.88 89 LEU A O 1
ATOM 695 N N . GLY A 1 90 ? 1.251 -13.266 -8.781 1 98.69 90 GLY A N 1
ATOM 696 C CA . GLY A 1 90 ? 1.071 -12.023 -9.523 1 98.69 90 GLY A CA 1
ATOM 697 C C . GLY A 1 90 ? 2.334 -11.562 -10.219 1 98.69 90 GLY A C 1
ATOM 698 O O . GLY A 1 90 ? 2.836 -12.234 -11.125 1 98.69 90 GLY A O 1
ATOM 699 N N . LEU A 1 91 ? 2.883 -10.469 -9.781 1 98.81 91 LEU A N 1
ATOM 700 C CA . LEU A 1 91 ? 4.176 -10.008 -10.281 1 98.81 91 LEU A CA 1
ATOM 701 C C . LEU A 1 91 ? 5.238 -11.086 -10.102 1 98.81 91 LEU A C 1
ATOM 703 O O . LEU A 1 91 ? 6.109 -11.25 -10.961 1 98.81 91 LEU A O 1
ATOM 707 N N . GLY A 1 92 ? 5.18 -11.789 -8.977 1 98.88 92 GLY A N 1
ATOM 708 C CA . GLY A 1 92 ? 6.121 -12.867 -8.742 1 98.88 92 GLY A CA 1
ATOM 709 C C . GLY A 1 92 ? 6.102 -13.93 -9.828 1 98.88 92 GLY A C 1
ATOM 710 O O . GLY A 1 92 ? 7.152 -14.43 -10.234 1 98.88 92 GLY A O 1
ATOM 711 N N . ALA A 1 93 ? 4.91 -14.32 -10.273 1 98.94 93 ALA A N 1
ATOM 712 C CA . ALA A 1 93 ? 4.777 -15.273 -11.367 1 98.94 93 ALA A CA 1
ATOM 713 C C . ALA A 1 93 ? 5.398 -14.719 -12.648 1 98.94 93 ALA A C 1
ATOM 715 O O . ALA A 1 93 ? 6.074 -15.445 -13.383 1 98.94 93 ALA A O 1
ATOM 716 N N . GLN A 1 94 ? 5.172 -13.461 -12.922 1 98.94 94 GLN A N 1
ATOM 717 C CA . GLN A 1 94 ? 5.723 -12.805 -14.102 1 98.94 94 GLN A CA 1
ATOM 718 C C . GLN A 1 94 ? 7.246 -12.727 -14.023 1 98.94 94 GLN A C 1
ATOM 720 O O . GLN A 1 94 ? 7.934 -12.93 -15.031 1 98.94 94 GLN A O 1
ATOM 725 N N . LEU A 1 95 ? 7.734 -12.43 -12.859 1 98.94 95 LEU A N 1
ATOM 726 C CA . LEU A 1 95 ? 9.18 -12.375 -12.656 1 98.94 95 LEU A CA 1
ATOM 727 C C . LEU A 1 95 ? 9.805 -13.75 -12.875 1 98.94 95 LEU A C 1
ATOM 729 O O . LEU A 1 95 ? 10.898 -13.852 -13.438 1 98.94 95 LEU A O 1
ATOM 733 N N . MET A 1 96 ? 9.133 -14.797 -12.406 1 98.94 96 MET A N 1
ATOM 734 C CA . MET A 1 96 ? 9.617 -16.156 -12.656 1 98.94 96 MET A CA 1
ATOM 735 C C . MET A 1 96 ? 9.672 -16.438 -14.156 1 98.94 96 MET A C 1
ATOM 737 O O . MET A 1 96 ? 10.648 -17 -14.648 1 98.94 96 MET A O 1
ATOM 741 N N . ALA A 1 97 ? 8.602 -16.062 -14.891 1 98.94 97 ALA A N 1
ATOM 742 C CA . ALA A 1 97 ? 8.586 -16.234 -16.344 1 98.94 97 ALA A CA 1
ATOM 743 C C . ALA A 1 97 ? 9.766 -15.508 -16.984 1 98.94 97 ALA A C 1
ATOM 745 O O . ALA A 1 97 ? 10.492 -16.094 -17.797 1 98.94 97 ALA A O 1
ATOM 746 N N . ALA A 1 98 ? 9.984 -14.266 -16.594 1 98.94 98 ALA A N 1
ATOM 747 C CA . ALA A 1 98 ? 11.078 -13.477 -17.156 1 98.94 98 ALA A CA 1
ATOM 748 C C . ALA A 1 98 ? 12.43 -14.109 -16.828 1 98.94 98 ALA A C 1
ATOM 750 O O . ALA A 1 98 ? 13.32 -14.164 -17.672 1 98.94 98 ALA A O 1
ATOM 751 N N . ALA A 1 99 ? 12.562 -14.539 -15.578 1 98.81 99 ALA A N 1
ATOM 752 C CA . ALA A 1 99 ? 13.805 -15.18 -15.141 1 98.81 99 ALA A CA 1
ATOM 753 C C . ALA A 1 99 ? 14.102 -16.422 -15.977 1 98.81 99 ALA A C 1
ATOM 755 O O . ALA A 1 99 ? 15.266 -16.781 -16.156 1 98.81 99 ALA A O 1
ATOM 756 N N . LEU A 1 100 ? 13.078 -17.047 -16.484 1 98.75 100 LEU A N 1
ATOM 757 C CA . LEU A 1 100 ? 13.203 -18.234 -17.312 1 98.75 100 LEU A CA 1
ATOM 758 C C . LEU A 1 100 ? 13.18 -17.875 -18.797 1 98.75 100 LEU A C 1
ATOM 760 O O . LEU A 1 100 ? 12.922 -18.734 -19.641 1 98.75 100 LEU A O 1
ATOM 764 N N . HIS A 1 101 ? 13.297 -16.594 -19.156 1 98.38 101 HIS A N 1
ATOM 765 C CA . HIS A 1 101 ? 13.516 -16.031 -20.484 1 98.38 101 HIS A CA 1
ATOM 766 C C . HIS A 1 101 ? 12.227 -16.016 -21.297 1 98.38 101 HIS A C 1
ATOM 768 O O . HIS A 1 101 ? 12.273 -15.992 -22.531 1 98.38 101 HIS A O 1
ATOM 774 N N . ALA A 1 102 ? 11.086 -16.172 -20.672 1 98.81 102 ALA A N 1
ATOM 775 C CA . ALA A 1 102 ? 9.812 -15.984 -21.344 1 98.81 102 ALA A CA 1
ATOM 776 C C . ALA A 1 102 ? 9.438 -14.508 -21.406 1 98.81 102 ALA A C 1
ATOM 778 O O . ALA A 1 102 ? 9.875 -13.711 -20.578 1 98.81 102 ALA A O 1
ATOM 779 N N . ARG A 1 103 ? 8.641 -14.156 -22.391 1 98.38 103 ARG A N 1
ATOM 780 C CA . ARG A 1 103 ? 8.188 -12.781 -22.531 1 98.38 103 ARG A CA 1
ATOM 781 C C . ARG A 1 103 ? 7.125 -12.43 -21.5 1 98.38 103 ARG A C 1
ATOM 783 O O . ARG A 1 103 ? 6.25 -13.25 -21.203 1 98.38 103 ARG A O 1
ATOM 790 N N . VAL A 1 104 ? 7.141 -11.289 -20.922 1 98.88 104 VAL A N 1
ATOM 791 C CA . VAL A 1 104 ? 6.109 -10.648 -20.109 1 98.88 104 VAL A CA 1
ATOM 792 C C . VAL A 1 104 ? 5.668 -9.344 -20.781 1 98.88 104 VAL A C 1
ATOM 794 O O . VAL A 1 104 ? 6.504 -8.531 -21.188 1 98.88 104 VAL A O 1
ATOM 797 N N . TYR A 1 105 ? 4.434 -9.133 -20.953 1 98.56 105 TYR A N 1
ATOM 798 C CA . TYR A 1 105 ? 3.938 -8.031 -21.766 1 98.56 105 TYR A CA 1
ATOM 799 C C . TYR A 1 105 ? 2.527 -7.633 -21.344 1 98.56 105 TYR A C 1
ATOM 801 O O . TYR A 1 105 ? 1.831 -8.398 -20.672 1 98.56 105 TYR A O 1
ATOM 809 N N . PRO A 1 106 ? 2.137 -6.352 -21.609 1 97.75 106 PRO A N 1
ATOM 810 C CA . PRO A 1 106 ? 0.76 -5.949 -21.312 1 97.75 106 PRO A CA 1
ATOM 811 C C . PRO A 1 106 ? -0.276 -6.844 -21.984 1 97.75 106 PRO A C 1
ATOM 813 O O . PRO A 1 106 ? -0.137 -7.168 -23.172 1 97.75 106 PRO A O 1
ATOM 816 N N . GLY A 1 107 ? -1.236 -7.227 -21.219 1 97.19 107 GLY A N 1
ATOM 817 C CA . GLY A 1 107 ? -2.279 -8.078 -21.766 1 97.19 107 GLY A CA 1
ATOM 818 C C . GLY A 1 107 ? -3.137 -7.371 -22.797 1 97.19 107 GLY A C 1
ATOM 819 O O . GLY A 1 107 ? -3.611 -6.258 -22.578 1 97.19 107 GLY A O 1
ATOM 820 N N . SER A 1 108 ? -3.426 -8 -23.844 1 95.5 108 SER A N 1
ATOM 821 C CA . SER A 1 108 ? -4.215 -7.418 -24.922 1 95.5 108 SER A CA 1
ATOM 822 C C . SER A 1 108 ? -5.691 -7.34 -24.562 1 95.5 108 SER A C 1
ATOM 824 O O . SER A 1 108 ? -6.434 -6.527 -25.109 1 95.5 108 SER A O 1
ATOM 826 N N . CYS A 1 109 ? -6.098 -8.141 -23.594 1 94.31 109 CYS A N 1
ATOM 827 C CA . CYS A 1 109 ? -7.5 -8.18 -23.203 1 94.31 109 CYS A CA 1
ATOM 828 C C . CYS A 1 109 ? -7.766 -7.191 -22.062 1 94.31 109 CYS A C 1
ATOM 830 O O . CYS A 1 109 ? -8.867 -7.152 -21.516 1 94.31 109 CYS A O 1
ATOM 832 N N . GLY A 1 110 ? -6.77 -6.414 -21.703 1 93.62 110 GLY A N 1
ATOM 833 C CA . GLY A 1 110 ? -6.926 -5.453 -20.625 1 93.62 110 GLY A CA 1
ATOM 834 C C . GLY A 1 110 ? -6.695 -6.059 -19.25 1 93.62 110 GLY A C 1
ATOM 835 O O . GLY A 1 110 ? -6.141 -7.152 -19.141 1 93.62 110 GLY A O 1
ATOM 836 N N . LYS A 1 111 ? -7.117 -5.32 -18.219 1 96.5 111 LYS A N 1
ATOM 837 C CA . LYS A 1 111 ? -6.895 -5.77 -16.844 1 96.5 111 LYS A CA 1
ATOM 838 C C . LYS A 1 111 ? -7.926 -6.816 -16.438 1 96.5 111 LYS A C 1
ATOM 840 O O . LYS A 1 111 ? -9.117 -6.676 -16.734 1 96.5 111 LYS A O 1
ATOM 845 N N . GLU A 1 112 ? -7.48 -7.879 -15.914 1 97.38 112 GLU A N 1
ATOM 846 C CA . GLU A 1 112 ? -8.32 -8.883 -15.258 1 97.38 112 GLU A CA 1
ATOM 847 C C . GLU A 1 112 ? -8.336 -8.688 -13.742 1 97.38 112 GLU A C 1
ATOM 849 O O . GLU A 1 112 ? -7.418 -9.117 -13.047 1 97.38 112 GLU A O 1
ATOM 854 N N . ILE A 1 113 ? -9.367 -8.016 -13.227 1 97.56 113 ILE A N 1
ATOM 855 C CA . ILE A 1 113 ? -9.523 -7.68 -11.812 1 97.56 113 ILE A CA 1
ATOM 856 C C . ILE A 1 113 ? -10.883 -8.172 -11.312 1 97.56 113 ILE A C 1
ATOM 858 O O . ILE A 1 113 ? -11.922 -7.797 -11.859 1 97.56 113 ILE A O 1
ATOM 862 N N . GLY A 1 114 ? -10.859 -9.023 -10.336 1 96.94 114 GLY A N 1
ATOM 863 C CA . GLY A 1 114 ? -12.086 -9.555 -9.773 1 96.94 114 GLY A CA 1
ATOM 864 C C . GLY A 1 114 ? -12.078 -11.062 -9.625 1 96.94 114 GLY A C 1
ATOM 865 O O . GLY A 1 114 ? -11.016 -11.688 -9.664 1 96.94 114 GLY A O 1
ATOM 866 N N . TRP A 1 115 ? -13.25 -11.633 -9.391 1 96.62 115 TRP A N 1
ATOM 867 C CA . TRP A 1 115 ? -13.406 -13.047 -9.07 1 96.62 115 TRP A CA 1
ATOM 868 C C . TRP A 1 115 ? -13.859 -13.836 -10.297 1 96.62 115 TRP A C 1
ATOM 870 O O . TRP A 1 115 ? -14.93 -13.57 -10.852 1 96.62 115 TRP A O 1
ATOM 880 N N . SER A 1 116 ? -13.062 -14.758 -10.75 1 96.44 116 SER A N 1
ATOM 881 C CA . SER A 1 116 ? -13.453 -15.602 -11.883 1 96.44 116 SER A CA 1
ATOM 882 C C . SER A 1 116 ? -12.812 -16.984 -11.797 1 96.44 116 SER A C 1
ATOM 884 O O . SER A 1 116 ? -11.906 -17.203 -10.984 1 96.44 116 SER A O 1
ATOM 886 N N . ARG A 1 117 ? -13.312 -17.859 -12.594 1 97.25 117 ARG A N 1
ATOM 887 C CA . ARG A 1 117 ? -12.898 -19.25 -12.547 1 97.25 117 ARG A CA 1
ATOM 888 C C . ARG A 1 117 ? -11.633 -19.469 -13.375 1 97.25 117 ARG A C 1
ATOM 890 O O . ARG A 1 117 ? -11.281 -18.641 -14.211 1 97.25 117 ARG A O 1
ATOM 897 N N . LEU A 1 118 ? -10.984 -20.531 -13.031 1 98.12 118 LEU A N 1
ATOM 898 C CA . LEU A 1 118 ? -9.852 -21.016 -13.805 1 98.12 118 LEU A CA 1
ATOM 899 C C . LEU A 1 118 ? -10.258 -22.219 -14.656 1 98.12 118 LEU A C 1
ATOM 901 O O . LEU A 1 118 ? -11.273 -22.875 -14.383 1 98.12 118 LEU A O 1
ATOM 905 N N . GLN A 1 119 ? -9.539 -22.406 -15.68 1 96.75 119 GLN A N 1
ATOM 906 C CA . GLN A 1 119 ? -9.648 -23.609 -16.5 1 96.75 119 GLN A CA 1
ATOM 907 C C . GLN A 1 119 ? -8.398 -24.484 -16.375 1 96.75 119 GLN A C 1
ATOM 909 O O . GLN A 1 119 ? -7.281 -23.969 -16.297 1 96.75 119 GLN A O 1
ATOM 914 N N . ALA A 1 120 ? -8.633 -25.766 -16.453 1 96.94 120 ALA A N 1
ATOM 915 C CA . ALA A 1 120 ? -7.539 -26.719 -16.266 1 96.94 120 ALA A CA 1
ATOM 916 C C . ALA A 1 120 ? -6.582 -26.703 -17.453 1 96.94 120 ALA A C 1
ATOM 918 O O . ALA A 1 120 ? -7.02 -26.703 -18.609 1 96.94 120 ALA A O 1
ATOM 919 N N . GLY A 1 121 ? -5.262 -26.625 -17.156 1 96.56 121 GLY A N 1
ATOM 920 C CA . GLY A 1 121 ? -4.25 -26.844 -18.172 1 96.56 121 GLY A CA 1
ATOM 921 C C . GLY A 1 121 ? -3.912 -28.312 -18.375 1 96.56 121 GLY A C 1
ATOM 922 O O . GLY A 1 121 ? -4.367 -29.172 -17.625 1 96.56 121 GLY A O 1
ATOM 923 N N . PRO A 1 122 ? -3.133 -28.578 -19.344 1 96.94 122 PRO A N 1
ATOM 924 C CA . PRO A 1 122 ? -2.85 -29.969 -19.719 1 96.94 122 PRO A CA 1
ATOM 925 C C . PRO A 1 122 ? -2.062 -30.719 -18.656 1 96.94 122 PRO A C 1
ATOM 927 O O . PRO A 1 122 ? -2.113 -31.953 -18.594 1 96.94 122 PRO A O 1
ATOM 930 N N . HIS A 1 123 ? -1.401 -30.047 -17.75 1 97.31 123 HIS A N 1
ATOM 931 C CA . HIS A 1 123 ? -0.54 -30.719 -16.797 1 97.31 123 HIS A CA 1
ATOM 932 C C . HIS A 1 123 ? -1.107 -30.625 -15.383 1 97.31 123 HIS A C 1
ATOM 934 O O . HIS A 1 123 ? -0.417 -30.938 -14.414 1 97.31 123 HIS A O 1
ATOM 940 N N . LEU A 1 124 ? -2.328 -30.188 -15.234 1 96.56 124 LEU A N 1
ATOM 941 C CA . LEU A 1 124 ? -2.914 -29.938 -13.922 1 96.56 124 LEU A CA 1
ATOM 942 C C . LEU A 1 124 ? -2.945 -31.219 -13.102 1 96.56 124 LEU A C 1
ATOM 944 O O . LEU A 1 124 ? -2.75 -31.188 -11.883 1 96.56 124 LEU A O 1
ATOM 948 N N . ASP A 1 125 ? -3.168 -32.375 -13.688 1 93.69 125 ASP A N 1
ATOM 949 C CA . ASP A 1 125 ? -3.342 -33.656 -12.992 1 93.69 125 ASP A CA 1
ATOM 950 C C . ASP A 1 125 ? -2.076 -34.031 -12.227 1 93.69 125 ASP A C 1
ATOM 952 O O . ASP A 1 125 ? -2.135 -34.812 -11.266 1 93.69 125 ASP A O 1
ATOM 956 N N . GLU A 1 126 ? -0.926 -33.531 -12.609 1 93.06 126 GLU A N 1
ATOM 957 C CA . GLU A 1 126 ? 0.341 -33.781 -11.93 1 93.06 126 GLU A CA 1
ATOM 958 C C . GLU A 1 126 ? 0.451 -32.969 -10.648 1 93.06 126 GLU A C 1
ATOM 960 O O . GLU A 1 126 ? 1.349 -33.188 -9.836 1 93.06 126 GLU A O 1
ATOM 965 N N . HIS A 1 127 ? -0.389 -32.062 -10.5 1 93.62 127 HIS A N 1
ATOM 966 C CA . HIS A 1 127 ? -0.42 -31.141 -9.367 1 93.62 127 HIS A CA 1
ATOM 967 C C . HIS A 1 127 ? -1.806 -31.094 -8.727 1 93.62 127 HIS A C 1
ATOM 969 O O . HIS A 1 127 ? -2.443 -30.047 -8.688 1 93.62 127 HIS A O 1
ATOM 975 N N . ALA A 1 128 ? -2.186 -32.156 -8.086 1 92 128 ALA A N 1
ATOM 976 C CA . ALA A 1 128 ? -3.555 -32.438 -7.645 1 92 128 ALA A CA 1
ATOM 977 C C . ALA A 1 128 ? -4.016 -31.375 -6.641 1 92 128 ALA A C 1
ATOM 979 O O . ALA A 1 128 ? -5.195 -31.016 -6.598 1 92 128 ALA A O 1
ATOM 980 N N . TRP A 1 129 ? -3.068 -30.875 -5.887 1 94.56 129 TRP A N 1
ATOM 981 C CA . TRP A 1 129 ? -3.418 -29.875 -4.883 1 94.56 129 TRP A CA 1
ATOM 982 C C . TRP A 1 129 ? -3.922 -28.594 -5.543 1 94.56 129 TRP A C 1
ATOM 984 O O . TRP A 1 129 ? -4.742 -27.875 -4.969 1 94.56 129 TRP A O 1
ATOM 994 N N . LEU A 1 130 ? -3.535 -28.281 -6.773 1 96.25 130 LEU A N 1
ATOM 995 C CA . LEU A 1 130 ? -3.998 -27.078 -7.449 1 96.25 130 LEU A CA 1
ATOM 996 C C . LEU A 1 130 ? -5.422 -27.25 -7.965 1 96.25 130 LEU A C 1
ATOM 998 O O . LEU A 1 130 ? -6.113 -26.266 -8.242 1 96.25 130 LEU A O 1
ATOM 1002 N N . ARG A 1 131 ? -5.883 -28.5 -8.086 1 95.19 131 ARG A N 1
ATOM 1003 C CA . ARG A 1 131 ? -7.238 -28.781 -8.547 1 95.19 131 ARG A CA 1
ATOM 1004 C C . ARG A 1 131 ? -8.273 -28.172 -7.613 1 95.19 131 ARG A C 1
ATOM 1006 O O . ARG A 1 131 ? -9.391 -27.859 -8.031 1 95.19 131 ARG A O 1
ATOM 1013 N N . GLN A 1 132 ? -7.844 -27.984 -6.328 1 94.75 132 GLN A N 1
ATOM 1014 C CA . GLN A 1 132 ? -8.727 -27.375 -5.34 1 94.75 132 GLN A CA 1
ATOM 1015 C C . GLN A 1 132 ? -9.18 -25.984 -5.785 1 94.75 132 GLN A C 1
ATOM 1017 O O . GLN A 1 132 ? -10.281 -25.547 -5.438 1 94.75 132 GLN A O 1
ATOM 1022 N N . LEU A 1 133 ? -8.344 -25.281 -6.586 1 97.38 133 LEU A N 1
ATOM 1023 C CA . LEU A 1 133 ? -8.641 -23.922 -7.039 1 97.38 133 LEU A CA 1
ATOM 1024 C C . LEU A 1 133 ? -9.227 -23.938 -8.445 1 97.38 133 LEU A C 1
ATOM 1026 O O . LEU A 1 133 ? -9.945 -23.016 -8.836 1 97.38 133 LEU A O 1
ATOM 1030 N N . VAL A 1 134 ? -8.859 -24.875 -9.211 1 95.62 134 VAL A N 1
ATOM 1031 C CA . VAL A 1 134 ? -9.234 -24.922 -10.617 1 95.62 134 VAL A CA 1
ATOM 1032 C C . VAL A 1 134 ? -10.57 -25.656 -10.773 1 95.62 134 VAL A C 1
ATOM 1034 O O . VAL A 1 134 ? -11.375 -25.312 -11.648 1 95.62 134 VAL A O 1
ATOM 1037 N N . ASP A 1 135 ? -10.773 -26.672 -9.844 1 74.69 135 ASP A N 1
ATOM 1038 C CA . ASP A 1 135 ? -11.961 -27.516 -9.93 1 74.69 135 ASP A CA 1
ATOM 1039 C C . ASP A 1 135 ? -13.07 -27 -9.008 1 74.69 135 ASP A C 1
ATOM 1041 O O . ASP A 1 135 ? -12.82 -26.172 -8.133 1 74.69 135 ASP A O 1
ATOM 1045 N N . GLN A 1 136 ? -14.281 -27.047 -9.422 1 66.06 136 GLN A N 1
ATOM 1046 C CA . GLN A 1 136 ? -15.391 -27.031 -8.469 1 66.06 136 GLN A CA 1
ATOM 1047 C C . GLN A 1 136 ? -15.977 -25.625 -8.312 1 66.06 136 GLN A C 1
ATOM 1049 O O . GLN A 1 136 ? -16.328 -25.219 -7.211 1 66.06 136 GLN A O 1
ATOM 1054 N N . GLU A 1 137 ? -16.297 -24.984 -9.062 1 85.12 137 GLU A N 1
ATOM 1055 C CA . GLU A 1 137 ? -17.078 -23.75 -9 1 85.12 137 GLU A CA 1
ATOM 1056 C C . GLU A 1 137 ? -16.344 -22.672 -8.219 1 85.12 137 GLU A C 1
ATOM 1058 O O . GLU A 1 137 ? -16.922 -21.625 -7.914 1 85.12 137 GLU A O 1
ATOM 1063 N N . THR A 1 138 ? -15.07 -22.969 -7.836 1 95.88 138 THR A N 1
ATOM 1064 C CA . THR A 1 138 ? -14.312 -21.969 -7.098 1 95.88 138 THR A CA 1
ATOM 1065 C C . THR A 1 138 ? -13.953 -20.797 -7.992 1 95.88 138 THR A C 1
ATOM 1067 O O . THR A 1 138 ? -13.531 -20.984 -9.141 1 95.88 138 THR A O 1
ATOM 1070 N N . ARG A 1 139 ? -14.211 -19.625 -7.508 1 97.69 139 ARG A N 1
ATOM 1071 C CA . ARG A 1 139 ? -13.711 -18.406 -8.133 1 97.69 139 ARG A CA 1
ATOM 1072 C C . ARG A 1 139 ? -12.523 -17.828 -7.359 1 97.69 139 ARG A C 1
ATOM 1074 O O . ARG A 1 139 ? -12.57 -17.719 -6.133 1 97.69 139 ARG A O 1
ATOM 1081 N N . VAL A 1 140 ? -11.453 -17.562 -8.07 1 98 140 VAL A N 1
ATOM 1082 C CA . VAL A 1 140 ? -10.258 -17.016 -7.434 1 98 140 VAL A CA 1
ATOM 1083 C C . VAL A 1 140 ? -10.156 -15.516 -7.73 1 98 140 VAL A C 1
ATOM 1085 O O . VAL A 1 140 ? -10.836 -15.008 -8.617 1 98 140 VAL A O 1
ATOM 1088 N N . LEU A 1 141 ? -9.375 -14.82 -6.957 1 98.06 141 LEU A N 1
ATOM 1089 C CA . LEU A 1 141 ? -9.172 -13.391 -7.176 1 98.06 141 LEU A CA 1
ATOM 1090 C C . LEU A 1 141 ? -8.062 -13.141 -8.188 1 98.06 141 LEU A C 1
ATOM 1092 O O . LEU A 1 141 ? -6.922 -13.562 -7.98 1 98.06 141 LEU A O 1
ATOM 1096 N N . HIS A 1 142 ? -8.422 -12.578 -9.297 1 98.19 142 HIS A N 1
ATOM 1097 C CA . HIS A 1 142 ? -7.465 -12.07 -10.273 1 98.19 142 HIS A CA 1
ATOM 1098 C C . HIS A 1 142 ? -7.219 -10.578 -10.078 1 98.19 142 HIS A C 1
ATOM 1100 O O . HIS A 1 142 ? -8.148 -9.82 -9.797 1 98.19 142 HIS A O 1
ATOM 1106 N N . TRP A 1 143 ? -5.969 -10.172 -10.242 1 98.19 143 TRP A N 1
ATOM 1107 C CA . TRP A 1 143 ? -5.598 -8.758 -10.188 1 98.19 143 TRP A CA 1
ATOM 1108 C C . TRP A 1 143 ? -4.316 -8.508 -10.977 1 98.19 143 TRP A C 1
ATOM 1110 O O . TRP A 1 143 ? -3.229 -8.438 -10.406 1 98.19 143 TRP A O 1
ATOM 1120 N N . HIS A 1 144 ? -4.469 -8.336 -12.273 1 97.94 144 HIS A N 1
ATOM 1121 C CA . HIS A 1 144 ? -3.307 -8.109 -13.133 1 97.94 144 HIS A CA 1
ATOM 1122 C C . HIS A 1 144 ? -3.717 -7.488 -14.461 1 97.94 144 HIS A C 1
ATOM 1124 O O . HIS A 1 144 ? -4.875 -7.586 -14.867 1 97.94 144 HIS A O 1
ATOM 1130 N N . GLY A 1 145 ? -2.801 -6.859 -15.047 1 96.94 145 GLY A N 1
ATOM 1131 C CA . GLY A 1 145 ? -2.957 -6.352 -16.406 1 96.94 145 GLY A CA 1
ATOM 1132 C C . GLY A 1 145 ? -1.955 -6.934 -17.375 1 96.94 145 GLY A C 1
ATOM 1133 O O . GLY A 1 145 ? -2.248 -7.074 -18.562 1 96.94 145 GLY A O 1
ATOM 1134 N N . ASP A 1 146 ? -0.752 -7.227 -16.922 1 98.38 146 ASP A N 1
ATOM 1135 C CA . ASP A 1 146 ? 0.275 -7.883 -17.719 1 98.38 146 ASP A CA 1
ATOM 1136 C C . ASP A 1 146 ? 0.088 -9.398 -17.719 1 98.38 146 ASP A C 1
ATOM 1138 O O . ASP A 1 146 ? -0.647 -9.938 -16.891 1 98.38 146 ASP A O 1
ATOM 1142 N N . THR A 1 147 ? 0.625 -10 -18.672 1 98.69 147 THR A N 1
ATOM 1143 C CA . THR A 1 147 ? 0.654 -11.453 -18.781 1 98.69 147 THR A CA 1
ATOM 1144 C C . THR A 1 147 ? 2.012 -11.922 -19.297 1 98.69 147 THR A C 1
ATOM 1146 O O . THR A 1 147 ? 2.953 -11.133 -19.406 1 98.69 147 THR A O 1
ATOM 1149 N N . PHE A 1 148 ? 2.135 -13.234 -19.453 1 98.88 148 PHE A N 1
ATOM 1150 C CA . PHE A 1 148 ? 3.426 -13.781 -19.859 1 98.88 148 PHE A CA 1
ATOM 1151 C C . PHE A 1 148 ? 3.244 -14.984 -20.766 1 98.88 148 PHE A C 1
ATOM 1153 O O . PHE A 1 148 ? 2.172 -15.594 -20.797 1 98.88 148 PHE A O 1
ATOM 1160 N N . ASP A 1 149 ? 4.285 -15.227 -21.562 1 98.81 149 ASP A N 1
ATOM 1161 C CA . ASP A 1 149 ? 4.367 -16.5 -22.281 1 98.81 149 ASP A CA 1
ATOM 1162 C C . ASP A 1 149 ? 4.805 -17.625 -21.344 1 98.81 149 ASP A C 1
ATOM 1164 O O . ASP A 1 149 ? 5.488 -17.391 -20.344 1 98.81 149 ASP A O 1
ATOM 1168 N N . LEU A 1 150 ? 4.328 -18.812 -21.688 1 98.81 150 LEU A N 1
ATOM 1169 C CA . LEU A 1 150 ? 4.797 -19.969 -20.906 1 98.81 150 LEU A CA 1
ATOM 1170 C C . LEU A 1 150 ? 6.281 -20.219 -21.156 1 98.81 150 LEU A C 1
ATOM 1172 O O . LEU A 1 150 ? 6.711 -20.359 -22.297 1 98.81 150 LEU A O 1
ATOM 1176 N N . PRO A 1 151 ? 7.113 -20.25 -20.078 1 98.75 151 PRO A N 1
ATOM 1177 C CA . PRO A 1 151 ? 8.523 -20.562 -20.297 1 98.75 151 PRO A CA 1
ATOM 1178 C C . PRO A 1 151 ? 8.727 -21.938 -20.953 1 98.75 151 PRO A C 1
ATOM 1180 O O . PRO A 1 151 ? 8 -22.875 -20.641 1 98.75 151 PRO A O 1
ATOM 1183 N N . ARG A 1 152 ? 9.758 -21.969 -21.812 1 98.06 152 ARG A N 1
ATOM 1184 C CA . ARG A 1 152 ? 10.078 -23.25 -22.422 1 98.06 152 ARG A CA 1
ATOM 1185 C C . ARG A 1 152 ? 10.422 -24.297 -21.359 1 98.06 152 ARG A C 1
ATOM 1187 O O . ARG A 1 152 ? 11.289 -24.062 -20.516 1 98.06 152 ARG A O 1
ATOM 1194 N N . GLY A 1 153 ? 9.703 -25.391 -21.391 1 97.56 153 GLY A N 1
ATOM 1195 C CA . GLY A 1 153 ? 9.969 -26.453 -20.438 1 97.56 153 GLY A CA 1
ATOM 1196 C C . GLY A 1 153 ? 9.055 -26.391 -19.219 1 97.56 153 GLY A C 1
ATOM 1197 O O . GLY A 1 153 ? 9.016 -27.344 -18.438 1 97.56 153 GLY A O 1
ATOM 1198 N N . ALA A 1 154 ? 8.328 -25.375 -19.062 1 98.38 154 ALA A N 1
ATOM 1199 C CA . ALA A 1 154 ? 7.398 -25.266 -17.938 1 98.38 154 ALA A CA 1
ATOM 1200 C C . ALA A 1 154 ? 6.133 -26.078 -18.188 1 98.38 154 ALA A C 1
ATOM 1202 O O . ALA A 1 154 ? 5.797 -26.375 -19.344 1 98.38 154 ALA A O 1
ATOM 1203 N N . ARG A 1 155 ? 5.465 -26.484 -17.156 1 98.56 155 ARG A N 1
ATOM 1204 C CA . ARG A 1 155 ? 4.195 -27.203 -17.234 1 98.56 155 ARG A CA 1
ATOM 1205 C C . ARG A 1 155 ? 3.021 -26.25 -17.047 1 98.56 155 ARG A C 1
ATOM 1207 O O . ARG A 1 155 ? 2.93 -25.547 -16.047 1 98.56 155 ARG A O 1
ATOM 1214 N N . HIS A 1 156 ? 2.176 -26.203 -18.047 1 98.62 156 HIS A N 1
ATOM 1215 C CA . HIS A 1 156 ? 0.993 -25.344 -18.047 1 98.62 156 HIS A CA 1
ATOM 1216 C C . HIS A 1 156 ? -0.092 -25.906 -17.141 1 98.62 156 HIS A C 1
ATOM 1218 O O . HIS A 1 156 ? -0.583 -27.016 -17.375 1 98.62 156 HIS A O 1
ATOM 1224 N N . LEU A 1 157 ? -0.551 -25.156 -16.125 1 98.19 157 LEU A N 1
ATOM 1225 C CA . LEU A 1 157 ? -1.427 -25.734 -15.117 1 98.19 157 LEU A CA 1
ATOM 1226 C C . LEU A 1 157 ? -2.828 -25.141 -15.203 1 98.19 157 LEU A C 1
ATOM 1228 O O . LEU A 1 157 ? -3.811 -25.812 -14.875 1 98.19 157 LEU A O 1
ATOM 1232 N N . ALA A 1 158 ? -2.936 -23.891 -15.609 1 98.25 158 ALA A N 1
ATOM 1233 C CA . ALA A 1 158 ? -4.262 -23.266 -15.602 1 98.25 158 ALA A CA 1
ATOM 1234 C C . ALA A 1 158 ? -4.309 -22.062 -16.531 1 98.25 158 ALA A C 1
ATOM 1236 O O . ALA A 1 158 ? -3.285 -21.406 -16.766 1 98.25 158 ALA A O 1
ATOM 1237 N N . SER A 1 159 ? -5.445 -21.75 -17.016 1 97.75 159 SER A N 1
ATOM 1238 C CA . SER A 1 159 ? -5.805 -20.562 -17.781 1 97.75 159 SER A CA 1
ATOM 1239 C C . SER A 1 159 ? -7.09 -19.938 -17.266 1 97.75 159 SER A C 1
ATOM 1241 O O . SER A 1 159 ? -7.715 -20.453 -16.344 1 97.75 159 SER A O 1
ATOM 1243 N N . SER A 1 160 ? -7.371 -18.75 -17.688 1 97.06 160 SER A N 1
ATOM 1244 C CA . SER A 1 160 ? -8.68 -18.141 -17.516 1 97.06 160 SER A CA 1
ATOM 1245 C C . SER A 1 160 ? -9.336 -17.828 -18.859 1 97.06 160 SER A C 1
ATOM 1247 O O . SER A 1 160 ? -8.742 -18.062 -19.906 1 97.06 160 SER A O 1
ATOM 1249 N N . ASP A 1 161 ? -10.594 -17.344 -18.781 1 95.75 161 ASP A N 1
ATOM 1250 C CA . ASP A 1 161 ? -11.281 -16.953 -20 1 95.75 161 ASP A CA 1
ATOM 1251 C C . ASP A 1 161 ? -10.523 -15.828 -20.703 1 95.75 161 ASP A C 1
ATOM 1253 O O . ASP A 1 161 ? -10.531 -15.75 -21.938 1 95.75 161 ASP A O 1
ATOM 1257 N N . MET A 1 162 ? -9.789 -15.039 -19.969 1 96.62 162 MET A N 1
ATOM 1258 C CA . MET A 1 162 ? -9.164 -13.844 -20.516 1 96.62 162 MET A CA 1
ATOM 1259 C C . MET A 1 162 ? -7.715 -14.125 -20.922 1 96.62 162 MET A C 1
ATOM 1261 O O . MET A 1 162 ? -7.207 -13.547 -21.891 1 96.62 162 MET A O 1
ATOM 1265 N N . TYR A 1 163 ? -7.059 -15.008 -20.172 1 98.19 163 TYR A N 1
ATOM 1266 C CA . TYR A 1 163 ? -5.629 -15.172 -20.406 1 98.19 163 TYR A CA 1
ATOM 1267 C C . TYR A 1 163 ? -5.23 -16.641 -20.344 1 98.19 163 TYR A C 1
ATOM 1269 O O . TYR A 1 163 ? -5.621 -17.359 -19.422 1 98.19 163 TYR A O 1
ATOM 1277 N N . PRO A 1 164 ? -4.438 -17.047 -21.234 1 97.81 164 PRO A N 1
ATOM 1278 C CA . PRO A 1 164 ? -4.086 -18.469 -21.344 1 97.81 164 PRO A CA 1
ATOM 1279 C C . PRO A 1 164 ? -3.125 -18.922 -20.25 1 97.81 164 PRO A C 1
ATOM 1281 O O . PRO A 1 164 ? -3.076 -20.109 -19.922 1 97.81 164 PRO A O 1
ATOM 1284 N N . HIS A 1 165 ? -2.342 -18.062 -19.719 1 98.5 165 HIS A N 1
ATOM 1285 C CA . HIS A 1 165 ? -1.334 -18.469 -18.75 1 98.5 165 HIS A CA 1
ATOM 1286 C C . HIS A 1 165 ? -1.61 -17.859 -17.391 1 98.5 165 HIS A C 1
ATOM 1288 O O . HIS A 1 165 ? -1.234 -16.719 -17.125 1 98.5 165 HIS A O 1
ATOM 1294 N N . GLN A 1 166 ? -2.182 -18.688 -16.531 1 98.56 166 GLN A N 1
ATOM 1295 C CA . GLN A 1 166 ? -2.523 -18.25 -15.18 1 98.56 166 GLN A CA 1
ATOM 1296 C C . GLN A 1 166 ? -1.67 -18.969 -14.141 1 98.56 166 GLN A C 1
ATOM 1298 O O . GLN A 1 166 ? -1.54 -18.5 -13.008 1 98.56 166 GLN A O 1
ATOM 1303 N N . ALA A 1 167 ? -1.188 -20.125 -14.492 1 98.81 167 ALA A N 1
ATOM 1304 C CA . ALA A 1 167 ? -0.357 -20.891 -13.562 1 98.81 167 ALA A CA 1
ATOM 1305 C C . ALA A 1 167 ? 0.58 -21.844 -14.32 1 98.81 167 ALA A C 1
ATOM 1307 O O . ALA A 1 167 ? 0.185 -22.453 -15.312 1 98.81 167 ALA A O 1
ATOM 1308 N N . PHE A 1 168 ? 1.785 -21.938 -13.844 1 98.88 168 PHE A N 1
ATOM 1309 C CA . PHE A 1 168 ? 2.701 -22.922 -14.398 1 98.88 168 PHE A CA 1
ATOM 1310 C C . PHE A 1 168 ? 3.633 -23.469 -13.312 1 98.88 168 PHE A C 1
ATOM 1312 O O . PHE A 1 168 ? 3.859 -22.797 -12.297 1 98.88 168 PHE A O 1
ATOM 1319 N N . ALA A 1 169 ? 4.07 -24.656 -13.508 1 98.62 169 ALA A N 1
ATOM 1320 C CA . ALA A 1 169 ? 5.094 -25.266 -12.664 1 98.62 169 ALA A CA 1
ATOM 1321 C C . ALA A 1 169 ? 6.441 -25.312 -13.383 1 98.62 169 ALA A C 1
ATOM 1323 O O . ALA A 1 169 ? 6.492 -25.359 -14.617 1 98.62 169 ALA A O 1
ATOM 1324 N N . TRP A 1 170 ? 7.488 -25.188 -12.656 1 98.25 170 TRP A N 1
ATOM 1325 C CA . TRP A 1 170 ? 8.859 -25.266 -13.141 1 98.25 170 TRP A CA 1
ATOM 1326 C C . TRP A 1 170 ? 9.688 -26.234 -12.297 1 98.25 170 TRP A C 1
ATOM 1328 O O . TRP A 1 170 ? 9.648 -26.156 -11.062 1 98.25 170 TRP A O 1
ATOM 1338 N N . GLY A 1 171 ? 10.414 -27.078 -12.961 1 96.44 171 GLY A N 1
ATOM 1339 C CA . GLY A 1 171 ? 11.18 -28.062 -12.203 1 96.44 171 GLY A CA 1
ATOM 1340 C C . GLY A 1 171 ? 10.312 -28.922 -11.305 1 96.44 171 GLY A C 1
ATOM 1341 O O . GLY A 1 171 ? 9.234 -29.359 -11.703 1 96.44 171 GLY A O 1
ATOM 1342 N N . ARG A 1 172 ? 10.734 -29.203 -10.148 1 92.88 172 ARG A N 1
ATOM 1343 C CA . ARG A 1 172 ? 10.031 -30.109 -9.242 1 92.88 172 ARG A CA 1
ATOM 1344 C C . ARG A 1 172 ? 9.18 -29.328 -8.25 1 92.88 172 ARG A C 1
ATOM 1346 O O . ARG A 1 172 ? 8.086 -29.766 -7.883 1 92.88 172 ARG A O 1
ATOM 1353 N N . HIS A 1 173 ? 9.695 -28.141 -7.863 1 89.88 173 HIS A N 1
ATOM 1354 C CA . HIS A 1 173 ? 9.102 -27.562 -6.664 1 89.88 173 HIS A CA 1
ATOM 1355 C C . HIS A 1 173 ? 8.695 -26.109 -6.891 1 89.88 173 HIS A C 1
ATOM 1357 O O . HIS A 1 173 ? 8.297 -25.422 -5.953 1 89.88 173 HIS A O 1
ATOM 1363 N N . CYS A 1 174 ? 8.82 -25.578 -8.117 1 98.12 174 CYS A N 1
ATOM 1364 C CA . CYS A 1 174 ? 8.516 -24.172 -8.359 1 98.12 174 CYS A CA 1
ATOM 1365 C C . CYS A 1 174 ? 7.105 -24 -8.906 1 98.12 174 CYS A C 1
ATOM 1367 O O . CYS A 1 174 ? 6.66 -24.812 -9.734 1 98.12 174 CYS A O 1
ATOM 1369 N N . LEU A 1 175 ? 6.383 -23.062 -8.414 1 98.75 175 LEU A N 1
ATOM 1370 C CA . LEU A 1 175 ? 5 -22.781 -8.797 1 98.75 175 LEU A CA 1
ATOM 1371 C C . LEU A 1 175 ? 4.781 -21.297 -9.016 1 98.75 175 LEU A C 1
ATOM 1373 O O . LEU A 1 175 ? 5.184 -20.469 -8.188 1 98.75 175 LEU A O 1
ATOM 1377 N N . ALA A 1 176 ? 4.254 -20.922 -10.125 1 98.94 176 ALA A N 1
ATOM 1378 C CA . ALA A 1 176 ? 3.916 -19.531 -10.461 1 98.94 176 ALA A CA 1
ATOM 1379 C C . ALA A 1 176 ? 2.408 -19.375 -10.641 1 98.94 176 ALA A C 1
ATOM 1381 O O . ALA A 1 176 ? 1.782 -20.109 -11.406 1 98.94 176 ALA A O 1
ATOM 1382 N N . LEU A 1 177 ? 1.822 -18.453 -9.938 1 98.88 177 LEU A N 1
ATOM 1383 C CA . LEU A 1 177 ? 0.391 -18.172 -9.977 1 98.88 177 LEU A CA 1
ATOM 1384 C C . LEU A 1 177 ? 0.132 -16.703 -10.297 1 98.88 177 LEU A C 1
ATOM 1386 O O . LEU A 1 177 ? 0.515 -15.82 -9.531 1 98.88 177 LEU A O 1
ATOM 1390 N N . GLN A 1 178 ? -0.525 -16.453 -11.453 1 98.88 178 GLN A N 1
ATOM 1391 C CA . GLN A 1 178 ? -0.85 -15.094 -11.859 1 98.88 178 GLN A CA 1
ATOM 1392 C C . GLN A 1 178 ? -1.963 -14.516 -10.992 1 98.88 178 GLN A C 1
ATOM 1394 O O . GLN A 1 178 ? -2.043 -13.297 -10.805 1 98.88 178 GLN A O 1
ATOM 1399 N N . PHE A 1 179 ? -2.848 -15.406 -10.492 1 98.75 179 PHE A N 1
ATOM 1400 C CA . PHE A 1 179 ? -3.945 -15.023 -9.609 1 98.75 179 PHE A CA 1
ATOM 1401 C C . PHE A 1 179 ? -3.502 -15.055 -8.148 1 98.75 179 PHE A C 1
ATOM 1403 O O . PHE A 1 179 ? -2.324 -15.273 -7.855 1 98.75 179 PHE A O 1
ATOM 1410 N N . HIS A 1 180 ? -4.43 -14.773 -7.203 1 98.75 180 HIS A N 1
ATOM 1411 C CA . HIS A 1 180 ? -4.004 -14.516 -5.832 1 98.75 180 HIS A CA 1
ATOM 1412 C C . HIS A 1 180 ? -4.781 -15.375 -4.84 1 98.75 180 HIS A C 1
ATOM 1414 O O . HIS A 1 180 ? -5.695 -14.883 -4.172 1 98.75 180 HIS A O 1
ATOM 1420 N N . PRO A 1 181 ? -4.328 -16.547 -4.684 1 98.5 181 PRO A N 1
ATOM 1421 C CA . PRO A 1 181 ? -4.992 -17.406 -3.701 1 98.5 181 PRO A CA 1
ATOM 1422 C C . PRO A 1 181 ? -4.59 -17.078 -2.264 1 98.5 181 PRO A C 1
ATOM 1424 O O . PRO A 1 181 ? -5.195 -17.594 -1.318 1 98.5 181 PRO A O 1
ATOM 1427 N N . GLU A 1 182 ? -3.576 -16.25 -2.064 1 98.62 182 GLU A N 1
ATOM 1428 C CA . GLU A 1 182 ? -3.086 -15.922 -0.729 1 98.62 182 GLU A CA 1
ATOM 1429 C C . GLU A 1 182 ? -3.977 -14.883 -0.053 1 98.62 182 GLU A C 1
ATOM 1431 O O . GLU A 1 182 ? -3.918 -14.703 1.165 1 98.62 182 GLU A O 1
ATOM 1436 N N . VAL A 1 183 ? -4.852 -14.227 -0.765 1 97.38 183 VAL A N 1
ATOM 1437 C CA . VAL A 1 183 ? -5.57 -13.055 -0.262 1 97.38 183 VAL A CA 1
ATOM 1438 C C . VAL A 1 183 ? -6.559 -13.484 0.819 1 97.38 183 VAL A C 1
ATOM 1440 O O . VAL A 1 183 ? -7.262 -14.492 0.664 1 97.38 183 VAL A O 1
ATOM 1443 N N . ASP A 1 184 ? -6.504 -12.805 1.912 1 95.06 184 ASP A N 1
ATOM 1444 C CA . ASP A 1 184 ? -7.566 -12.859 2.914 1 95.06 184 ASP A CA 1
ATOM 1445 C C . ASP A 1 184 ? -8.773 -12.039 2.475 1 95.06 184 ASP A C 1
ATOM 1447 O O . ASP A 1 184 ? -8.672 -10.828 2.26 1 95.06 184 ASP A O 1
ATOM 1451 N N . VAL A 1 185 ? -9.875 -12.68 2.34 1 94.62 185 VAL A N 1
ATOM 1452 C CA . VAL A 1 185 ? -11.07 -12.039 1.809 1 94.62 185 VAL A CA 1
ATOM 1453 C C . VAL A 1 185 ? -11.43 -10.82 2.656 1 94.62 185 VAL A C 1
ATOM 1455 O O . VAL A 1 185 ? -11.969 -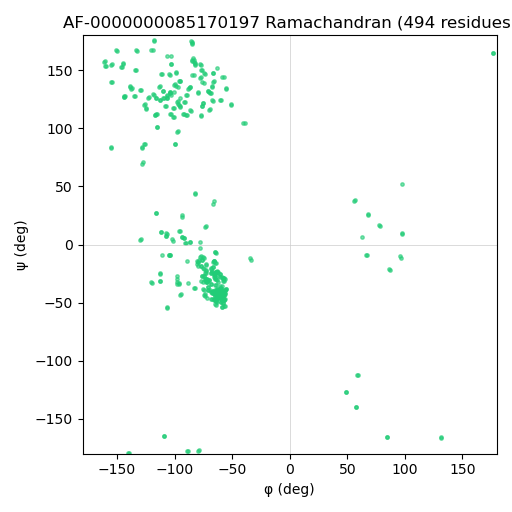9.836 2.145 1 94.62 185 VAL A O 1
ATOM 1458 N N . ARG A 1 186 ? -11.102 -10.797 3.943 1 90.38 186 ARG A N 1
ATOM 1459 C CA . ARG A 1 186 ? -11.391 -9.688 4.844 1 90.38 186 ARG A CA 1
ATOM 1460 C C . ARG A 1 186 ? -10.602 -8.445 4.449 1 90.38 186 ARG A C 1
ATOM 1462 O O . ARG A 1 186 ? -10.914 -7.336 4.891 1 90.38 186 ARG A O 1
ATOM 1469 N N . THR A 1 187 ? -9.562 -8.609 3.578 1 91.12 187 THR A N 1
ATOM 1470 C CA . THR A 1 187 ? -8.664 -7.504 3.252 1 91.12 187 THR A CA 1
ATOM 1471 C C . THR A 1 187 ? -8.922 -7.004 1.834 1 91.12 187 THR A C 1
ATOM 1473 O O . THR A 1 187 ? -8.18 -6.16 1.327 1 91.12 187 THR A O 1
ATOM 1476 N N . VAL A 1 188 ? -9.945 -7.496 1.195 1 93.69 188 VAL A N 1
ATOM 1477 C CA . VAL A 1 188 ? -10.234 -7.109 -0.182 1 93.69 188 VAL A CA 1
ATOM 1478 C C . VAL A 1 188 ? -10.477 -5.602 -0.256 1 93.69 188 VAL A C 1
ATOM 1480 O O . VAL A 1 188 ? -10.047 -4.945 -1.21 1 93.69 188 VAL A O 1
ATOM 1483 N N . GLU A 1 189 ? -11.133 -5.047 0.769 1 93.56 189 GLU A N 1
ATOM 1484 C CA . GLU A 1 189 ? -11.344 -3.605 0.819 1 93.56 189 GLU A CA 1
ATOM 1485 C C . GLU A 1 189 ? -10.016 -2.855 0.822 1 93.56 189 GLU A C 1
ATOM 1487 O O . GLU A 1 189 ? -9.867 -1.829 0.155 1 93.56 189 GLU A O 1
ATOM 1492 N N . GLN A 1 190 ? -9.062 -3.359 1.483 1 92.56 190 GLN A N 1
ATOM 1493 C CA . GLN A 1 190 ? -7.738 -2.744 1.56 1 92.56 190 GLN A CA 1
ATOM 1494 C C . GLN A 1 190 ? -7.023 -2.809 0.213 1 92.56 190 GLN A C 1
ATOM 1496 O O . GLN A 1 190 ? -6.277 -1.894 -0.144 1 92.56 190 GLN A O 1
ATOM 1501 N N . TRP A 1 191 ? -7.289 -3.896 -0.486 1 94.75 191 TRP A N 1
ATOM 1502 C CA . TRP A 1 191 ? -6.738 -3.986 -1.836 1 94.75 191 TRP A CA 1
ATOM 1503 C C . TRP A 1 191 ? -7.34 -2.914 -2.738 1 94.75 191 TRP A C 1
ATOM 1505 O O . TRP A 1 191 ? -6.621 -2.254 -3.492 1 94.75 191 TRP A O 1
ATOM 1515 N N . MET A 1 192 ? -8.633 -2.771 -2.613 1 95.25 192 MET A N 1
ATOM 1516 C CA . MET A 1 192 ? -9.305 -1.763 -3.432 1 95.25 192 MET A CA 1
ATOM 1517 C C . MET A 1 192 ? -8.766 -0.37 -3.125 1 95.25 192 MET A C 1
ATOM 1519 O O . MET A 1 192 ? -8.461 0.399 -4.039 1 95.25 192 MET A O 1
ATOM 1523 N N . LEU A 1 193 ? -8.547 -0.135 -1.869 1 94.69 193 LEU A N 1
ATOM 1524 C CA . LEU A 1 193 ? -7.992 1.149 -1.451 1 94.69 193 LEU A CA 1
ATOM 1525 C C . LEU A 1 193 ? -6.555 1.305 -1.927 1 94.69 193 LEU A C 1
ATOM 1527 O O . LEU A 1 193 ? -6.188 2.342 -2.484 1 94.69 193 LEU A O 1
ATOM 1531 N N . GLY A 1 194 ? -5.785 0.309 -1.728 1 94.12 194 GLY A N 1
ATOM 1532 C CA . GLY A 1 194 ? -4.375 0.349 -2.086 1 94.12 194 GLY A CA 1
ATOM 1533 C C . GLY A 1 194 ? -4.141 0.498 -3.578 1 94.12 194 GLY A C 1
ATOM 1534 O O . GLY A 1 194 ? -3.102 1.007 -4 1 94.12 194 GLY A O 1
ATOM 1535 N N . HIS A 1 195 ? -5.125 0.093 -4.379 1 95.88 195 HIS A N 1
ATOM 1536 C CA . HIS A 1 195 ? -4.996 0.146 -5.832 1 95.88 195 HIS A CA 1
ATOM 1537 C C . HIS A 1 195 ? -6.008 1.113 -6.441 1 95.88 195 HIS A C 1
ATOM 1539 O O . HIS A 1 195 ? -6.457 0.918 -7.57 1 95.88 195 HIS A O 1
ATOM 1545 N N . ALA A 1 196 ? -6.41 2.098 -5.672 1 95.31 196 ALA A N 1
ATOM 1546 C CA . ALA A 1 196 ? -7.453 3.035 -6.074 1 95.31 196 ALA A CA 1
ATOM 1547 C C . ALA A 1 196 ? -7.102 3.717 -7.395 1 95.31 196 ALA A C 1
ATOM 1549 O O . ALA A 1 196 ? -7.961 3.889 -8.258 1 95.31 196 ALA A O 1
ATOM 1550 N N . HIS A 1 197 ? -5.836 4.137 -7.598 1 95.25 197 HIS A N 1
ATOM 1551 C CA . HIS A 1 197 ? -5.441 4.82 -8.828 1 95.25 197 HIS A CA 1
ATOM 1552 C C . HIS A 1 197 ? -5.52 3.881 -10.023 1 95.25 197 HIS A C 1
ATOM 1554 O O . HIS A 1 197 ? -5.934 4.289 -11.109 1 95.25 197 HIS A O 1
ATOM 1560 N N . GLU A 1 198 ? -5.094 2.645 -9.789 1 95.5 198 GLU A N 1
ATOM 1561 C CA . GLU A 1 198 ? -5.234 1.655 -10.852 1 95.5 198 GLU A CA 1
ATOM 1562 C C . GLU A 1 198 ? -6.695 1.481 -11.258 1 95.5 198 GLU A C 1
ATOM 1564 O O . GLU A 1 198 ? -7.023 1.498 -12.445 1 95.5 198 GLU A O 1
ATOM 1569 N N . ILE A 1 199 ? -7.508 1.293 -10.25 1 95.5 199 ILE A N 1
ATOM 1570 C CA . ILE A 1 199 ? -8.93 1.07 -10.469 1 95.5 199 ILE A CA 1
ATOM 1571 C C . ILE A 1 199 ? -9.531 2.266 -11.203 1 95.5 199 ILE A C 1
ATOM 1573 O O . ILE A 1 199 ? -10.297 2.094 -12.156 1 95.5 199 ILE A O 1
ATOM 1577 N N . ALA A 1 200 ? -9.148 3.436 -10.82 1 91.81 200 ALA A N 1
ATOM 1578 C CA . ALA A 1 200 ? -9.688 4.66 -11.398 1 91.81 200 ALA A CA 1
ATOM 1579 C C . ALA A 1 200 ? -9.336 4.766 -12.883 1 91.81 200 ALA A C 1
ATOM 1581 O O . ALA A 1 200 ? -10.055 5.402 -13.656 1 91.81 200 ALA A O 1
ATOM 1582 N N . HIS A 1 201 ? -8.297 4.105 -13.281 1 91.69 201 HIS A N 1
ATOM 1583 C CA . HIS A 1 201 ? -7.84 4.215 -14.664 1 91.69 201 HIS A CA 1
ATOM 1584 C C . HIS A 1 201 ? -8.148 2.945 -15.445 1 91.69 201 HIS A C 1
ATOM 1586 O O . HIS A 1 201 ? -7.594 2.73 -16.531 1 91.69 201 HIS A O 1
ATOM 1592 N N . THR A 1 202 ? -8.914 2.086 -14.859 1 92.38 202 THR A N 1
ATOM 1593 C CA . THR A 1 202 ? -9.352 0.869 -15.531 1 92.38 202 THR A CA 1
ATOM 1594 C C . THR A 1 202 ? -10.844 0.93 -15.844 1 92.38 202 THR A C 1
ATOM 1596 O O . THR A 1 202 ? -11.656 1.186 -14.953 1 92.38 202 THR A O 1
ATOM 1599 N N . ARG A 1 203 ? -11.164 0.716 -17.062 1 88.62 203 ARG A N 1
ATOM 1600 C CA . ARG A 1 203 ? -12.562 0.791 -17.469 1 88.62 203 ARG A CA 1
ATOM 1601 C C . ARG A 1 203 ? -13.344 -0.425 -16.984 1 88.62 203 ARG A C 1
ATOM 1603 O O . ARG A 1 203 ? -12.781 -1.511 -16.828 1 88.62 203 ARG A O 1
ATOM 1610 N N . ASN A 1 204 ? -14.531 -0.234 -16.703 1 87.88 204 ASN A N 1
ATOM 1611 C CA . ASN A 1 204 ? -15.523 -1.281 -16.469 1 87.88 204 ASN A CA 1
ATOM 1612 C C . ASN A 1 204 ? -15.234 -2.055 -15.188 1 87.88 204 ASN A C 1
ATOM 1614 O O . ASN A 1 204 ? -15.422 -3.271 -15.133 1 87.88 204 ASN A O 1
ATOM 1618 N N . ILE A 1 205 ? -14.57 -1.418 -14.289 1 93.12 205 ILE A N 1
ATOM 1619 C CA . ILE A 1 205 ? -14.43 -2.031 -12.977 1 93.12 205 ILE A CA 1
ATOM 1620 C C . ILE A 1 205 ? -15.477 -1.463 -12.023 1 93.12 205 ILE A C 1
ATOM 1622 O O . ILE A 1 205 ? -15.625 -0.244 -11.906 1 93.12 205 ILE A O 1
ATOM 1626 N N . SER A 1 206 ? -16.266 -2.307 -11.461 1 94.06 206 SER A N 1
ATOM 1627 C CA . SER A 1 206 ? -17.25 -1.928 -10.445 1 94.06 206 SER A CA 1
ATOM 1628 C C . SER A 1 206 ? -16.781 -2.33 -9.047 1 94.06 206 SER A C 1
ATOM 1630 O O . SER A 1 206 ? -16.734 -3.518 -8.719 1 94.06 206 SER A O 1
ATOM 1632 N N . LEU A 1 207 ? -16.484 -1.326 -8.234 1 95.75 207 LEU A N 1
ATOM 1633 C CA . LEU A 1 207 ? -16.078 -1.604 -6.863 1 95.75 207 LEU A CA 1
ATOM 1634 C C . LEU A 1 207 ? -17.203 -2.285 -6.094 1 95.75 207 LEU A C 1
ATOM 1636 O O . LEU A 1 207 ? -16.953 -3.174 -5.277 1 95.75 207 LEU A O 1
ATOM 1640 N N . ALA A 1 208 ? -18.406 -1.863 -6.348 1 95.19 208 ALA A N 1
ATOM 1641 C CA . ALA A 1 208 ? -19.562 -2.494 -5.723 1 95.19 208 ALA A CA 1
ATOM 1642 C C . ALA A 1 208 ? -19.625 -3.982 -6.059 1 95.19 208 ALA A C 1
ATOM 1644 O O . ALA A 1 208 ? -19.906 -4.812 -5.188 1 95.19 208 ALA A O 1
ATOM 1645 N N . ARG A 1 209 ? -19.375 -4.309 -7.305 1 95.94 209 ARG A N 1
ATOM 1646 C CA . ARG A 1 209 ? -19.391 -5.707 -7.723 1 95.94 209 ARG A CA 1
ATOM 1647 C C . ARG A 1 209 ? -18.234 -6.484 -7.078 1 95.94 209 ARG A C 1
ATOM 1649 O O . ARG A 1 209 ? -18.422 -7.637 -6.672 1 95.94 209 ARG A O 1
ATOM 1656 N N . LEU A 1 210 ? -17.078 -5.844 -7.027 1 96.44 210 LEU A N 1
ATOM 1657 C CA . LEU A 1 210 ? -15.938 -6.488 -6.387 1 96.44 210 LEU A CA 1
ATOM 1658 C C . LEU A 1 210 ? -16.25 -6.855 -4.941 1 96.44 210 LEU A C 1
ATOM 1660 O O . LEU A 1 210 ? -15.945 -7.961 -4.492 1 96.44 210 LEU A O 1
ATOM 1664 N N . ARG A 1 211 ? -16.906 -5.961 -4.23 1 95.69 211 ARG A N 1
ATOM 1665 C CA . ARG A 1 211 ? -17.328 -6.188 -2.85 1 95.69 211 ARG A CA 1
ATOM 1666 C C . ARG A 1 211 ? -18.344 -7.312 -2.762 1 95.69 211 ARG A C 1
ATOM 1668 O O . ARG A 1 211 ? -18.234 -8.211 -1.924 1 95.69 211 ARG A O 1
ATOM 1675 N N . ALA A 1 212 ? -19.312 -7.219 -3.605 1 96.56 212 ALA A N 1
ATOM 1676 C CA . ALA A 1 212 ? -20.391 -8.219 -3.594 1 96.56 212 ALA A CA 1
ATOM 1677 C C . ALA A 1 212 ? -19.844 -9.609 -3.893 1 96.56 212 ALA A C 1
ATOM 1679 O O . ALA A 1 212 ? -20.234 -10.586 -3.26 1 96.56 212 ALA A O 1
ATOM 1680 N N . ASP A 1 213 ? -18.969 -9.695 -4.855 1 97.12 213 ASP A N 1
ATOM 1681 C CA . ASP A 1 213 ? -18.359 -10.969 -5.234 1 97.12 213 ASP A CA 1
ATOM 1682 C C . ASP A 1 213 ? -17.516 -11.539 -4.098 1 97.12 213 ASP A C 1
ATOM 1684 O O . ASP A 1 213 ? -17.516 -12.742 -3.863 1 97.12 213 ASP A O 1
ATOM 1688 N N . ALA A 1 214 ? -16.75 -10.648 -3.438 1 96.5 214 ALA A N 1
ATOM 1689 C CA . ALA A 1 214 ? -15.969 -11.102 -2.291 1 96.5 214 ALA A CA 1
ATOM 1690 C C . ALA A 1 214 ? -16.859 -11.742 -1.235 1 96.5 214 ALA A C 1
ATOM 1692 O O . ALA A 1 214 ? -16.484 -12.758 -0.636 1 96.5 214 ALA A O 1
ATOM 1693 N N . GLN A 1 215 ? -18 -11.172 -1.007 1 95.56 215 GLN A N 1
ATOM 1694 C CA . GLN A 1 215 ? -18.953 -11.711 -0.039 1 95.56 215 GLN A CA 1
ATOM 1695 C C . GLN A 1 215 ? -19.547 -13.031 -0.526 1 95.56 215 GLN A C 1
ATOM 1697 O O . GLN A 1 215 ? -19.703 -13.969 0.256 1 95.56 215 GLN A O 1
ATOM 1702 N N . GLN A 1 216 ? -19.812 -13.078 -1.769 1 96.44 216 GLN A N 1
ATOM 1703 C CA . GLN A 1 216 ? -20.5 -14.234 -2.344 1 96.44 216 GLN A CA 1
ATOM 1704 C C . GLN A 1 216 ? -19.547 -15.43 -2.451 1 96.44 216 GLN A C 1
ATOM 1706 O O . GLN A 1 216 ? -19.922 -16.562 -2.125 1 96.44 216 GLN A O 1
ATOM 1711 N N . TYR A 1 217 ? -18.312 -15.172 -2.898 1 96.81 217 TYR A N 1
ATOM 1712 C CA . TYR A 1 217 ? -17.422 -16.266 -3.268 1 96.81 217 TYR A CA 1
ATOM 1713 C C . TYR A 1 217 ? -16.359 -16.484 -2.201 1 96.81 217 TYR A C 1
ATOM 1715 O O . TYR A 1 217 ? -15.641 -17.484 -2.221 1 96.81 217 TYR A O 1
ATOM 1723 N N . GLY A 1 218 ? -16.266 -15.578 -1.228 1 95.69 218 GLY A N 1
ATOM 1724 C CA . GLY A 1 218 ? -15.148 -15.516 -0.294 1 95.69 218 GLY A CA 1
ATOM 1725 C C . GLY A 1 218 ? -14.969 -16.797 0.509 1 95.69 218 GLY A C 1
ATOM 1726 O O . GLY A 1 218 ? -13.852 -17.297 0.645 1 95.69 218 GLY A O 1
ATOM 1727 N N . ARG A 1 219 ? -16.047 -17.328 1.063 1 95.12 219 ARG A N 1
ATOM 1728 C CA . ARG A 1 219 ? -15.961 -18.484 1.934 1 95.12 219 ARG A CA 1
ATOM 1729 C C . ARG A 1 219 ? -15.445 -19.703 1.168 1 95.12 219 ARG A C 1
ATOM 1731 O O . ARG A 1 219 ? -14.523 -20.391 1.622 1 95.12 219 ARG A O 1
ATOM 1738 N N . ARG A 1 220 ? -16.078 -20 0.039 1 96 220 ARG A N 1
ATOM 1739 C CA . ARG A 1 220 ? -15.641 -21.125 -0.785 1 96 220 ARG A CA 1
ATOM 1740 C C . ARG A 1 220 ? -14.203 -20.953 -1.25 1 96 220 ARG A C 1
ATOM 1742 O O . ARG A 1 220 ? -13.43 -21.906 -1.266 1 96 220 ARG A O 1
ATOM 1749 N N . PHE A 1 221 ? -13.852 -19.781 -1.637 1 97.25 221 PHE A N 1
ATOM 1750 C CA . PHE A 1 221 ? -12.5 -19.438 -2.053 1 97.25 221 PHE A CA 1
ATOM 1751 C C . PHE A 1 221 ? -11.5 -19.734 -0.94 1 97.25 221 PHE A C 1
ATOM 1753 O O . PHE A 1 221 ? -10.484 -20.391 -1.171 1 97.25 221 PHE A O 1
ATOM 1760 N N . GLU A 1 222 ? -11.789 -19.25 0.256 1 96.75 222 GLU A N 1
ATOM 1761 C CA . GLU A 1 222 ? -10.875 -19.422 1.38 1 96.75 222 GLU A CA 1
ATOM 1762 C C . GLU A 1 222 ? -10.68 -20.891 1.721 1 96.75 222 GLU A C 1
ATOM 1764 O O . GLU A 1 222 ? -9.562 -21.328 2.023 1 96.75 222 GLU A O 1
ATOM 1769 N N . GLU A 1 223 ? -11.727 -21.656 1.7 1 96.44 223 GLU A N 1
ATOM 1770 C CA . GLU A 1 223 ? -11.633 -23.094 1.977 1 96.44 223 GLU A CA 1
ATOM 1771 C C . GLU A 1 223 ? -10.797 -23.797 0.922 1 96.44 223 GLU A C 1
ATOM 1773 O O . GLU A 1 223 ? -9.922 -24.609 1.256 1 96.44 223 GLU A O 1
ATOM 1778 N N . ALA A 1 224 ? -11.109 -23.516 -0.344 1 97.25 224 ALA A N 1
ATOM 1779 C CA . ALA A 1 224 ? -10.352 -24.109 -1.438 1 97.25 224 ALA A CA 1
ATOM 1780 C C . ALA A 1 224 ? -8.875 -23.734 -1.362 1 97.25 224 ALA A C 1
ATOM 1782 O O . ALA A 1 224 ? -8 -24.578 -1.555 1 97.25 224 ALA A O 1
ATOM 1783 N N . ALA A 1 225 ? -8.602 -22.469 -1.056 1 98 225 ALA A N 1
ATOM 1784 C CA . ALA A 1 225 ? -7.23 -21.969 -0.958 1 98 225 ALA A CA 1
ATOM 1785 C C . ALA A 1 225 ? -6.48 -22.672 0.177 1 98 225 ALA A C 1
ATOM 1787 O O . ALA A 1 225 ? -5.309 -23.016 0.027 1 98 225 ALA A O 1
ATOM 1788 N N . ARG A 1 226 ? -7.141 -22.828 1.279 1 97.5 226 ARG A N 1
ATOM 1789 C CA . ARG A 1 226 ? -6.516 -23.516 2.41 1 97.5 226 ARG A CA 1
ATOM 1790 C C . ARG A 1 226 ? -6.094 -24.922 2.033 1 97.5 226 ARG A C 1
ATOM 1792 O O . ARG A 1 226 ? -4.973 -25.344 2.33 1 97.5 226 ARG A O 1
ATOM 1799 N N . ARG A 1 227 ? -6.934 -25.641 1.382 1 96.75 227 ARG A N 1
ATOM 1800 C CA . ARG A 1 227 ? -6.625 -27 0.953 1 96.75 227 ARG A CA 1
ATOM 1801 C C . ARG A 1 227 ? -5.496 -27 -0.07 1 96.75 227 ARG A C 1
ATOM 1803 O O . ARG A 1 227 ? -4.609 -27.859 -0.018 1 96.75 227 ARG A O 1
ATOM 1810 N N . PHE A 1 228 ? -5.574 -26.094 -0.951 1 97.75 228 PHE A N 1
ATOM 1811 C CA . PHE A 1 228 ? -4.512 -25.938 -1.938 1 97.75 228 PHE A CA 1
ATOM 1812 C C . PHE A 1 228 ? -3.164 -25.734 -1.257 1 97.75 228 PHE A C 1
ATOM 1814 O O . PHE A 1 228 ? -2.207 -26.453 -1.535 1 97.75 228 PHE A O 1
ATOM 1821 N N . TRP A 1 229 ? -3.094 -24.766 -0.355 1 98.06 229 TRP A N 1
ATOM 1822 C CA . TRP A 1 229 ? -1.836 -24.422 0.304 1 98.06 229 TRP A CA 1
ATOM 1823 C C . TRP A 1 229 ? -1.311 -25.609 1.107 1 98.06 229 TRP A C 1
ATOM 1825 O O . TRP A 1 229 ? -0.117 -25.922 1.066 1 98.06 229 TRP A O 1
ATOM 1835 N N . GLN A 1 230 ? -2.172 -26.234 1.837 1 97.12 230 GLN A N 1
ATOM 1836 C CA . GLN A 1 230 ? -1.769 -27.391 2.639 1 97.12 230 GLN A CA 1
ATOM 1837 C C . GLN A 1 230 ? -1.195 -28.5 1.759 1 97.12 230 GLN A C 1
ATOM 1839 O O . GLN A 1 230 ? -0.151 -29.062 2.076 1 97.12 230 GLN A O 1
ATOM 1844 N N . GLY A 1 231 ? -1.942 -28.766 0.682 1 96.31 231 GLY A N 1
ATOM 1845 C CA . GLY A 1 231 ? -1.462 -29.781 -0.247 1 96.31 231 GLY A CA 1
ATOM 1846 C C . GLY A 1 231 ? -0.124 -29.438 -0.869 1 96.31 231 GLY A C 1
ATOM 1847 O O . GLY A 1 231 ? 0.764 -30.281 -0.965 1 96.31 231 GLY A O 1
ATOM 1848 N N . TRP A 1 232 ? 0.049 -28.188 -1.29 1 97.31 232 TRP A N 1
ATOM 1849 C CA . TRP A 1 232 ? 1.289 -27.75 -1.926 1 97.31 232 TRP A CA 1
ATOM 1850 C C . TRP A 1 232 ? 2.451 -27.797 -0.938 1 97.31 232 TRP A C 1
ATOM 1852 O O . TRP A 1 232 ? 3.523 -28.312 -1.257 1 97.31 232 TRP A O 1
ATOM 1862 N N . LEU A 1 233 ? 2.244 -27.266 0.251 1 96.94 233 LEU A N 1
ATOM 1863 C CA . LEU A 1 233 ? 3.285 -27.281 1.272 1 96.94 233 LEU A CA 1
ATOM 1864 C C . LEU A 1 233 ? 3.682 -28.703 1.641 1 96.94 233 LEU A C 1
ATOM 1866 O O . LEU A 1 233 ? 4.863 -28.984 1.848 1 96.94 233 LEU A O 1
ATOM 1870 N N . HIS A 1 234 ? 2.709 -29.594 1.711 1 94.69 234 HIS A N 1
ATOM 1871 C CA . HIS A 1 234 ? 3.002 -30.984 1.979 1 94.69 234 HIS A CA 1
ATOM 1872 C C . HIS A 1 234 ? 3.869 -31.594 0.879 1 94.69 234 HIS A C 1
ATOM 1874 O O . HIS A 1 234 ? 4.766 -32.375 1.158 1 94.69 234 HIS A O 1
ATOM 1880 N N . SER A 1 235 ? 3.568 -31.203 -0.309 1 94.38 235 SER A N 1
ATOM 1881 C CA . SER A 1 235 ? 4.316 -31.734 -1.443 1 94.38 235 SER A CA 1
ATOM 1882 C C . SER A 1 235 ? 5.781 -31.297 -1.389 1 94.38 235 SER A C 1
ATOM 1884 O O . SER A 1 235 ? 6.648 -31.969 -1.957 1 94.38 235 SER A O 1
ATOM 1886 N N . LEU A 1 236 ? 6.113 -30.172 -0.759 1 94.38 236 LEU A N 1
ATOM 1887 C CA . LEU A 1 236 ? 7.484 -29.672 -0.642 1 94.38 236 LEU A CA 1
ATOM 1888 C C . LEU A 1 236 ? 8.281 -30.516 0.349 1 94.38 236 LEU A C 1
ATOM 1890 O O . LEU A 1 236 ? 9.508 -30.562 0.287 1 94.38 236 LEU A O 1
ATOM 1894 N N . ASP A 1 237 ? 7.664 -31.078 1.421 1 85.56 237 ASP A N 1
ATOM 1895 C CA . ASP A 1 237 ? 8.328 -31.891 2.436 1 85.56 237 ASP A CA 1
ATOM 1896 C C . ASP A 1 237 ? 8.695 -33.281 1.881 1 85.56 237 ASP A C 1
ATOM 1898 O O . ASP A 1 237 ? 9.492 -34 2.484 1 85.56 237 ASP A O 1
ATOM 1902 N N . GLY A 1 238 ? 8.695 -33.5 0.579 1 68.19 238 GLY A N 1
ATOM 1903 C CA . GLY A 1 238 ? 9.086 -34.781 0.003 1 68.19 238 GLY A CA 1
ATOM 1904 C C . GLY A 1 238 ? 8.133 -35.906 0.35 1 68.19 238 GLY A C 1
ATOM 1905 O O . GLY A 1 238 ? 8.469 -37.062 0.174 1 68.19 238 GLY A O 1
ATOM 1906 N N . LEU A 1 239 ? 7.203 -35.719 1.214 1 47.91 239 LEU A N 1
ATOM 1907 C CA . LEU A 1 239 ? 6.352 -36.844 1.593 1 47.91 239 LEU A CA 1
ATOM 1908 C C . LEU A 1 239 ? 5.488 -37.281 0.417 1 47.91 239 LEU A C 1
ATOM 1910 O O . LEU A 1 239 ? 4.414 -36.719 0.181 1 47.91 239 LEU A O 1
ATOM 1914 N N . ASP A 1 240 ? 6.039 -37.188 -0.723 1 42.53 240 ASP A N 1
ATOM 1915 C CA . ASP A 1 240 ? 5.281 -37.875 -1.768 1 42.53 240 ASP A CA 1
ATOM 1916 C C . ASP A 1 240 ? 4.699 -39.188 -1.257 1 42.53 240 ASP A C 1
ATOM 1918 O O . ASP A 1 240 ? 5.371 -39.938 -0.543 1 42.53 240 ASP A O 1
ATOM 1922 N N . GLY A 1 241 ? 3.559 -39.344 -0.977 1 38.56 241 GLY A N 1
ATOM 1923 C CA . GLY A 1 241 ? 2.816 -40.594 -0.776 1 38.56 241 GLY A CA 1
ATOM 1924 C C . GLY A 1 241 ? 3.275 -41.719 -1.683 1 38.56 241 GLY A C 1
ATOM 1925 O O . GLY A 1 241 ? 2.654 -42.781 -1.722 1 38.56 241 GLY A O 1
ATOM 1926 N N . SER A 1 242 ? 4.09 -41.531 -2.723 1 38.31 242 SER A N 1
ATOM 1927 C CA . SER A 1 242 ? 4.32 -42.688 -3.611 1 38.31 242 SER A CA 1
ATOM 1928 C C . SER A 1 242 ? 5.109 -43.781 -2.908 1 38.31 242 SER A C 1
ATOM 1930 O O . SER A 1 242 ? 5.32 -44.844 -3.473 1 38.31 242 SER A O 1
ATOM 1932 N N . GLU A 1 243 ? 5.82 -43.5 -1.873 1 36.97 243 GLU A N 1
ATOM 1933 C CA . GLU A 1 243 ? 6.398 -44.719 -1.277 1 36.97 243 GLU A CA 1
ATOM 1934 C C . GLU A 1 243 ? 5.312 -45.656 -0.772 1 36.97 243 GLU A C 1
ATOM 1936 O O . GLU A 1 243 ? 5.598 -46.812 -0.398 1 36.97 243 GLU A O 1
ATOM 1941 N N . GLU A 1 244 ? 4.172 -45.188 -0.485 1 37.06 244 GLU A N 1
ATOM 1942 C CA . GLU A 1 244 ? 3.223 -46.188 0.021 1 37.06 244 GLU A CA 1
ATOM 1943 C C . GLU A 1 244 ? 2.742 -47.094 -1.095 1 37.06 244 GLU A C 1
ATOM 1945 O O . GLU A 1 244 ? 2.23 -48.188 -0.829 1 37.06 244 GLU A O 1
ATOM 1950 N N . HIS A 1 245 ? 2.666 -46.625 -2.373 1 37.72 245 HIS A N 1
ATOM 1951 C CA . HIS A 1 245 ? 2.061 -47.562 -3.322 1 37.72 245 HIS A CA 1
ATOM 1952 C C . HIS A 1 245 ? 3.059 -48.625 -3.768 1 37.72 245 HIS A C 1
ATOM 1954 O O . HIS A 1 245 ? 2.676 -49.625 -4.383 1 37.72 245 HIS A O 1
ATOM 1960 N N . ARG A 1 246 ? 4.445 -48.438 -3.613 1 38.34 246 ARG A N 1
ATOM 1961 C CA . ARG A 1 246 ? 5.316 -49.5 -4.082 1 38.34 246 ARG A CA 1
ATOM 1962 C C . ARG A 1 246 ? 5.301 -50.688 -3.117 1 38.34 246 ARG A C 1
ATOM 1964 O O . ARG A 1 246 ? 5.73 -51.781 -3.465 1 38.34 246 ARG A O 1
ATOM 1971 N N . ARG A 1 247 ? 5.141 -50.469 -1.819 1 37.5 247 ARG A N 1
ATOM 1972 C CA . ARG A 1 247 ? 5.375 -51.656 -0.984 1 37.5 247 ARG A CA 1
ATOM 1973 C C . ARG A 1 247 ? 4.25 -52.656 -1.137 1 37.5 247 ARG A C 1
ATOM 1975 O O . ARG A 1 247 ? 4.336 -53.781 -0.615 1 37.5 247 ARG A O 1
ATOM 1982 N N . SER A 1 248 ? 3.045 -52.125 -1.361 1 35.62 248 SER A N 1
ATOM 1983 C CA . SER A 1 248 ? 2.045 -53.188 -1.292 1 35.62 248 SER A CA 1
ATOM 1984 C C . SER A 1 248 ? 2.023 -54.031 -2.572 1 35.62 248 SER A C 1
ATOM 1986 O O . SER A 1 248 ? 1.278 -55 -2.676 1 35.62 248 SER A O 1
ATOM 1988 N N . ALA A 1 249 ? 2.848 -53.656 -3.557 1 34.03 249 ALA A N 1
ATOM 1989 C CA . ALA A 1 249 ? 2.832 -54.656 -4.613 1 34.03 249 ALA A CA 1
ATOM 1990 C C . ALA A 1 249 ? 3.889 -55.75 -4.363 1 34.03 249 ALA A C 1
ATOM 1992 O O . ALA A 1 249 ? 4.984 -55.438 -3.879 1 34.03 249 ALA A O 1
ATOM 1993 N N . MET B 1 1 ? -0.749 7.137 33.625 1 60.81 1 MET B N 1
ATOM 1994 C CA . MET B 1 1 ? -1.613 6.27 32.812 1 60.81 1 MET B CA 1
ATOM 1995 C C . MET B 1 1 ? -1.245 6.344 31.344 1 60.81 1 MET B C 1
ATOM 1997 O O . MET B 1 1 ? -0.781 7.383 30.859 1 60.81 1 MET B O 1
ATOM 2001 N N . ASN B 1 2 ? -1.188 5.254 30.562 1 88.12 2 ASN B N 1
ATOM 2002 C CA . ASN B 1 2 ? -0.765 5.207 29.172 1 88.12 2 ASN B CA 1
ATOM 2003 C C . ASN B 1 2 ? -1.787 5.871 28.25 1 88.12 2 ASN B C 1
ATOM 2005 O O . ASN B 1 2 ? -2.99 5.648 28.391 1 88.12 2 ASN B O 1
ATOM 2009 N N . LYS B 1 3 ? -1.419 6.941 27.609 1 96.56 3 LYS B N 1
ATOM 2010 C CA . LYS B 1 3 ? -2.27 7.621 26.625 1 96.56 3 LYS B CA 1
ATOM 2011 C C . LYS B 1 3 ? -2.496 6.75 25.391 1 96.56 3 LYS B C 1
ATOM 2013 O O . LYS B 1 3 ? -1.662 5.906 25.062 1 96.56 3 LYS B O 1
ATOM 2018 N N . THR B 1 4 ? -3.662 6.91 24.828 1 98.06 4 THR B N 1
ATOM 2019 C CA . THR B 1 4 ? -3.969 6.16 23.609 1 98.06 4 THR B CA 1
ATOM 2020 C C . THR B 1 4 ? -3.939 7.078 22.391 1 98.06 4 THR B C 1
ATOM 2022 O O . THR B 1 4 ? -4.512 8.172 22.422 1 98.06 4 THR B O 1
ATOM 2025 N N . ALA B 1 5 ? -3.229 6.699 21.406 1 98.62 5 ALA B N 1
ATOM 2026 C CA . ALA B 1 5 ? -3.297 7.309 20.078 1 98.62 5 ALA B CA 1
ATOM 2027 C C . ALA B 1 5 ? -3.979 6.375 19.078 1 98.62 5 ALA B C 1
ATOM 2029 O O . ALA B 1 5 ? -3.564 5.227 18.906 1 98.62 5 ALA B O 1
ATOM 2030 N N . LEU B 1 6 ? -5.059 6.797 18.516 1 98.69 6 LEU B N 1
ATOM 2031 C CA . LEU B 1 6 ? -5.742 6.035 17.484 1 98.69 6 LEU B CA 1
ATOM 2032 C C . LEU B 1 6 ? -5.309 6.496 16.094 1 98.69 6 LEU B C 1
ATOM 2034 O O . LEU B 1 6 ? -5.41 7.68 15.766 1 98.69 6 LEU B O 1
ATOM 2038 N N . ALA B 1 7 ? -4.746 5.645 15.32 1 98.75 7 ALA B N 1
ATOM 2039 C CA . ALA B 1 7 ? -4.344 5.934 13.945 1 98.75 7 ALA B CA 1
ATOM 2040 C C . ALA B 1 7 ? -5.355 5.367 12.953 1 98.75 7 ALA B C 1
ATOM 2042 O O . ALA B 1 7 ? -5.492 4.148 12.82 1 98.75 7 ALA B O 1
ATOM 2043 N N . LEU B 1 8 ? -6.098 6.25 12.305 1 98.38 8 LEU B N 1
ATOM 2044 C CA . LEU B 1 8 ? -6.961 5.832 11.203 1 98.38 8 LEU B CA 1
ATOM 2045 C C . LEU B 1 8 ? -6.145 5.586 9.938 1 98.38 8 LEU B C 1
ATOM 2047 O O . LEU B 1 8 ? -5.633 6.527 9.336 1 98.38 8 LEU B O 1
ATOM 2051 N N . ARG B 1 9 ? -6.066 4.402 9.57 1 97.62 9 ARG B N 1
ATOM 2052 C CA . ARG B 1 9 ? -5.223 3.982 8.461 1 97.62 9 ARG B CA 1
ATOM 2053 C C . ARG B 1 9 ? -6.059 3.627 7.234 1 97.62 9 ARG B C 1
ATOM 2055 O O . ARG B 1 9 ? -6.973 2.805 7.32 1 97.62 9 ARG B O 1
ATOM 2062 N N . HIS B 1 10 ? -5.727 4.25 6.117 1 97.25 10 HIS B N 1
ATOM 2063 C CA . HIS B 1 10 ? -6.43 3.973 4.867 1 97.25 10 HIS B CA 1
ATOM 2064 C C . HIS B 1 10 ? -5.695 2.924 4.043 1 97.25 10 HIS B C 1
ATOM 2066 O O . HIS B 1 10 ? -6.32 2.041 3.451 1 97.25 10 HIS B O 1
ATOM 2072 N N . VAL B 1 11 ? -4.402 3.037 3.963 1 95.5 11 VAL B N 1
ATOM 2073 C CA . VAL B 1 11 ? -3.541 2.043 3.328 1 95.5 11 VAL B CA 1
ATOM 2074 C C . VAL B 1 11 ? -2.342 1.75 4.227 1 95.5 11 VAL B C 1
ATOM 2076 O O . VAL B 1 11 ? -1.845 2.641 4.918 1 95.5 11 VAL B O 1
ATOM 2079 N N . VAL B 1 12 ? -1.839 0.573 4.152 1 89.88 12 VAL B N 1
ATOM 2080 C CA . VAL B 1 12 ? -0.775 0.136 5.051 1 89.88 12 VAL B CA 1
ATOM 2081 C C . VAL B 1 12 ? 0.535 0.825 4.676 1 89.88 12 VAL B C 1
ATOM 2083 O O . VAL B 1 12 ? 1.418 0.996 5.52 1 89.88 12 VAL B O 1
ATOM 2086 N N . SER B 1 13 ? 0.58 1.251 3.459 1 89.94 13 SER B N 1
ATOM 2087 C CA . SER B 1 13 ? 1.814 1.851 2.965 1 89.94 13 SER B CA 1
ATOM 2088 C C . SER B 1 13 ? 1.992 3.27 3.494 1 89.94 13 SER B C 1
ATOM 2090 O O . SER B 1 13 ? 3.1 3.811 3.477 1 89.94 13 SER B O 1
ATOM 2092 N N . GLU B 1 14 ? 0.943 3.918 3.795 1 95.06 14 GLU B N 1
ATOM 2093 C CA . GLU B 1 14 ? 1.007 5.242 4.41 1 95.06 14 GLU B CA 1
ATOM 2094 C C . GLU B 1 14 ? 0.797 5.164 5.918 1 95.06 14 GLU B C 1
ATOM 2096 O O . GLU B 1 14 ? -0.322 5.332 6.406 1 95.06 14 GLU B O 1
ATOM 2101 N N . ASP B 1 15 ? 1.909 4.938 6.629 1 96.12 15 ASP B N 1
ATOM 2102 C CA . ASP B 1 15 ? 1.864 4.66 8.062 1 96.12 15 ASP B CA 1
ATOM 2103 C C . ASP B 1 15 ? 2.416 5.836 8.867 1 96.12 15 ASP B C 1
ATOM 2105 O O . ASP B 1 15 ? 2.533 6.949 8.352 1 96.12 15 ASP B O 1
ATOM 2109 N N . LEU B 1 16 ? 2.711 5.586 10.141 1 98.44 16 LEU B N 1
ATOM 2110 C CA . LEU B 1 16 ? 3.105 6.637 11.078 1 98.44 16 LEU B CA 1
ATOM 2111 C C . LEU B 1 16 ? 4.574 7.008 10.891 1 98.44 16 LEU B C 1
ATOM 2113 O O . LEU B 1 16 ? 5.02 8.047 11.375 1 98.44 16 LEU B O 1
ATOM 2117 N N . GLY B 1 17 ? 5.305 6.184 10.203 1 96.94 17 GLY B N 1
ATOM 2118 C CA . GLY B 1 17 ? 6.699 6.461 9.914 1 96.94 17 GLY B CA 1
ATOM 2119 C C . GLY B 1 17 ? 7.488 6.883 11.141 1 96.94 17 GLY B C 1
ATOM 2120 O O . GLY B 1 17 ? 7.469 6.199 12.164 1 96.94 17 GLY B O 1
ATOM 2121 N N . GLN B 1 18 ? 8.133 7.969 11.047 1 97.19 18 GLN B N 1
ATOM 2122 C CA . GLN B 1 18 ? 9.031 8.422 12.109 1 97.19 18 GLN B CA 1
ATOM 2123 C C . GLN B 1 18 ? 8.242 8.945 13.305 1 97.19 18 GLN B C 1
ATOM 2125 O O . GLN B 1 18 ? 8.805 9.172 14.375 1 97.19 18 GLN B O 1
ATOM 2130 N N . LEU B 1 19 ? 6.984 9.133 13.133 1 98.38 19 LEU B N 1
ATOM 2131 C CA . LEU B 1 19 ? 6.152 9.602 14.234 1 98.38 19 LEU B CA 1
ATOM 2132 C C . LEU B 1 19 ? 5.93 8.492 15.258 1 98.38 19 LEU B C 1
ATOM 2134 O O . LEU B 1 19 ? 5.77 8.766 16.453 1 98.38 19 LEU B O 1
ATOM 2138 N N . ALA B 1 20 ? 5.918 7.23 14.852 1 98.25 20 ALA B N 1
ATOM 2139 C CA . ALA B 1 20 ? 5.555 6.094 15.688 1 98.25 20 ALA B CA 1
ATOM 2140 C C . ALA B 1 20 ? 6.461 6 16.922 1 98.25 20 ALA B C 1
ATOM 2142 O O . ALA B 1 20 ? 5.98 5.984 18.047 1 98.25 20 ALA B O 1
ATOM 2143 N N . PRO B 1 21 ? 7.809 5.973 16.75 1 97.69 21 PRO B N 1
ATOM 2144 C CA . PRO B 1 21 ? 8.656 5.867 17.938 1 97.69 21 PRO B CA 1
ATOM 2145 C C . PRO B 1 21 ? 8.539 7.086 18.859 1 97.69 21 PRO B C 1
ATOM 2147 O O . PRO B 1 21 ? 8.711 6.965 20.078 1 97.69 21 PRO B O 1
ATOM 2150 N N . LEU B 1 22 ? 8.258 8.234 18.297 1 98 22 LEU B N 1
ATOM 2151 C CA . LEU B 1 22 ? 8.125 9.438 19.094 1 98 22 LEU B CA 1
ATOM 2152 C C . LEU B 1 22 ? 6.844 9.398 19.922 1 98 22 LEU B C 1
ATOM 2154 O O . LEU B 1 22 ? 6.816 9.875 21.062 1 98 22 LEU B O 1
ATOM 2158 N N . LEU B 1 23 ? 5.746 8.828 19.359 1 98.19 23 LEU B N 1
ATOM 2159 C CA . LEU B 1 23 ? 4.516 8.609 20.109 1 98.19 23 LEU B CA 1
ATOM 2160 C C . LEU B 1 23 ? 4.758 7.691 21.297 1 98.19 23 LEU B C 1
ATOM 2162 O O . LEU B 1 23 ? 4.332 7.988 22.422 1 98.19 23 LEU B O 1
ATOM 2166 N N . ALA B 1 24 ? 5.457 6.648 21.031 1 97.5 24 ALA B N 1
ATOM 2167 C CA . ALA B 1 24 ? 5.762 5.695 22.094 1 97.5 24 ALA B CA 1
ATOM 2168 C C . ALA B 1 24 ? 6.555 6.355 23.203 1 97.5 24 ALA B C 1
ATOM 2170 O O . ALA B 1 24 ? 6.234 6.188 24.391 1 97.5 24 ALA B O 1
ATOM 2171 N N . ARG B 1 25 ? 7.531 7.105 22.891 1 96.19 25 ARG B N 1
ATOM 2172 C CA . ARG B 1 25 ? 8.375 7.785 23.859 1 96.19 25 ARG B CA 1
ATOM 2173 C C . ARG B 1 25 ? 7.582 8.82 24.656 1 96.19 25 ARG B C 1
ATOM 2175 O O . ARG B 1 25 ? 7.926 9.141 25.797 1 96.19 25 ARG B O 1
ATOM 2182 N N . SER B 1 26 ? 6.574 9.328 24.016 1 96.06 26 SER B N 1
ATOM 2183 C CA . SER B 1 26 ? 5.738 10.336 24.656 1 96.06 26 SER B CA 1
ATOM 2184 C C . SER B 1 26 ? 4.633 9.688 25.484 1 96.06 26 SER B C 1
ATOM 2186 O O . SER B 1 26 ? 3.719 10.367 25.953 1 96.06 26 SER B O 1
ATOM 2188 N N . GLY B 1 27 ? 4.621 8.336 25.531 1 96.38 27 GLY B N 1
ATOM 2189 C CA . GLY B 1 27 ? 3.73 7.621 26.438 1 96.38 27 GLY B CA 1
ATOM 2190 C C . GLY B 1 27 ? 2.455 7.148 25.766 1 96.38 27 GLY B C 1
ATOM 2191 O O . GLY B 1 27 ? 1.524 6.695 26.438 1 96.38 27 GLY B O 1
ATOM 2192 N N . TYR B 1 28 ? 2.385 7.246 24.453 1 98.06 28 TYR B N 1
ATOM 2193 C CA . TYR B 1 28 ? 1.19 6.809 23.734 1 98.06 28 TYR B CA 1
ATOM 2194 C C . TYR B 1 28 ? 1.273 5.328 23.375 1 98.06 28 TYR B C 1
ATOM 2196 O O . TYR B 1 28 ? 2.32 4.848 22.938 1 98.06 28 TYR B O 1
ATOM 2204 N N . GLN B 1 29 ? 0.225 4.656 23.625 1 98.19 29 GLN B N 1
ATOM 2205 C CA . GLN B 1 29 ? -0.023 3.373 22.969 1 98.19 29 GLN B CA 1
ATOM 2206 C C . GLN B 1 29 ? -0.822 3.555 21.688 1 98.19 29 GLN B C 1
ATOM 2208 O O . GLN B 1 29 ? -1.948 4.055 21.703 1 98.19 29 GLN B O 1
ATOM 2213 N N . VAL B 1 30 ? -0.263 3.098 20.625 1 98.25 30 VAL B N 1
ATOM 2214 C CA . VAL B 1 30 ? -0.905 3.316 19.328 1 98.25 30 VAL B CA 1
ATOM 2215 C C . VAL B 1 30 ? -1.858 2.162 19.031 1 98.25 30 VAL B C 1
ATOM 2217 O O . VAL B 1 30 ? -1.486 0.993 19.141 1 98.25 30 VAL B O 1
ATOM 2220 N N . ARG B 1 31 ? -3.047 2.482 18.703 1 97.75 31 ARG B N 1
ATOM 2221 C CA . ARG B 1 31 ? -4.031 1.561 18.156 1 97.75 31 ARG B CA 1
ATOM 2222 C C . ARG B 1 31 ? -4.363 1.916 16.703 1 97.75 31 ARG B C 1
ATOM 2224 O O . ARG B 1 31 ? -4.555 3.088 16.375 1 97.75 31 ARG B O 1
ATOM 2231 N N . HIS B 1 32 ? -4.414 0.937 15.953 1 97.44 32 HIS B N 1
ATOM 2232 C CA . HIS B 1 32 ? -4.742 1.172 14.555 1 97.44 32 HIS B CA 1
ATOM 2233 C C . HIS B 1 32 ? -6.207 0.864 14.266 1 97.44 32 HIS B C 1
ATOM 2235 O O . HIS B 1 32 ? -6.777 -0.063 14.852 1 97.44 32 HIS B O 1
ATOM 2241 N N . PHE B 1 33 ? -6.785 1.673 13.555 1 97.12 33 PHE B N 1
ATOM 2242 C CA . PHE B 1 33 ? -8.117 1.519 12.977 1 97.12 33 PHE B CA 1
ATOM 2243 C C . PHE B 1 33 ? -8.047 1.461 11.461 1 97.12 33 PHE B C 1
ATOM 2245 O O . PHE B 1 33 ? -7.727 2.457 10.805 1 97.12 33 PHE B O 1
ATOM 2252 N N . ASP B 1 34 ? -8.359 0.315 10.883 1 95.62 34 ASP B N 1
ATOM 2253 C CA . ASP B 1 34 ? -8.289 0.157 9.438 1 95.62 34 ASP B CA 1
ATOM 2254 C C . ASP B 1 34 ? -9.617 0.521 8.781 1 95.62 34 ASP B C 1
ATOM 2256 O O . ASP B 1 34 ? -10.586 -0.245 8.852 1 95.62 34 ASP B O 1
ATOM 2260 N N . VAL B 1 35 ? -9.562 1.596 8.078 1 95.25 35 VAL B N 1
ATOM 2261 C CA . VAL B 1 35 ? -10.766 2.098 7.422 1 95.25 35 VAL B CA 1
ATOM 2262 C C . VAL B 1 35 ? -11.211 1.115 6.34 1 95.25 35 VAL B C 1
ATOM 2264 O O . VAL B 1 35 ? -10.383 0.566 5.609 1 95.25 35 VAL B O 1
ATOM 2267 N N . GLY B 1 36 ? -12.5 0.917 6.227 1 90.38 36 GLY B N 1
ATOM 2268 C CA . GLY B 1 36 ? -13.039 -0.052 5.285 1 90.38 36 GLY B CA 1
ATOM 2269 C C . GLY B 1 36 ? -13.117 -1.456 5.852 1 90.38 36 GLY B C 1
ATOM 2270 O O . GLY B 1 36 ? -13.812 -2.314 5.309 1 90.38 36 GLY B O 1
ATOM 2271 N N . VAL B 1 37 ? -12.352 -1.752 6.887 1 91.12 37 VAL B N 1
ATOM 2272 C CA . VAL B 1 37 ? -12.352 -3.055 7.543 1 91.12 37 VAL B CA 1
ATOM 2273 C C . VAL B 1 37 ? -13.055 -2.947 8.898 1 91.12 37 VAL B C 1
ATOM 2275 O O . VAL B 1 37 ? -13.984 -3.699 9.18 1 91.12 37 VAL B O 1
ATOM 2278 N N . ASP B 1 38 ? -12.594 -2.018 9.719 1 93.88 38 ASP B N 1
ATOM 2279 C CA . ASP B 1 38 ? -13.195 -1.752 11.016 1 93.88 38 ASP B CA 1
ATOM 2280 C C . ASP B 1 38 ? -14.414 -0.842 10.883 1 93.88 38 ASP B C 1
ATOM 2282 O O . ASP B 1 38 ? -14.547 -0.111 9.898 1 93.88 38 ASP B O 1
ATOM 2286 N N . SER B 1 39 ? -15.305 -0.913 11.867 1 93.56 39 SER B N 1
ATOM 2287 C CA . SER B 1 39 ? -16.531 -0.122 11.812 1 93.56 39 SER B CA 1
ATOM 2288 C C . SER B 1 39 ? -16.453 1.079 12.75 1 93.56 39 SER B C 1
ATOM 2290 O O . SER B 1 39 ? -16.109 0.937 13.93 1 93.56 39 SER B O 1
ATOM 2292 N N . PHE B 1 40 ? -16.781 2.197 12.234 1 95.56 40 PHE B N 1
ATOM 2293 C CA . PHE B 1 40 ? -16.797 3.426 13.016 1 95.56 40 PHE B CA 1
ATOM 2294 C C . PHE B 1 40 ? -17.844 3.355 14.117 1 95.56 40 PHE B C 1
ATOM 2296 O O . PHE B 1 40 ? -17.781 4.109 15.094 1 95.56 40 PHE B O 1
ATOM 2303 N N . ASP B 1 41 ? -18.766 2.416 14.023 1 93.88 41 ASP B N 1
ATOM 2304 C CA . ASP B 1 41 ? -19.812 2.248 15.023 1 93.88 41 ASP B CA 1
ATOM 2305 C C . ASP B 1 41 ? -19.25 1.657 16.312 1 93.88 41 ASP B C 1
ATOM 2307 O O . ASP B 1 41 ? -19.875 1.75 17.375 1 93.88 41 ASP B O 1
ATOM 2311 N N . GLN B 1 42 ? -18.109 1.1 16.203 1 93.69 42 GLN B N 1
ATOM 2312 C CA . GLN B 1 42 ? -17.578 0.354 17.344 1 93.69 42 GLN B CA 1
ATOM 2313 C C . GLN B 1 42 ? -16.516 1.173 18.078 1 93.69 42 GLN B C 1
ATOM 2315 O O . GLN B 1 42 ? -15.906 0.684 19.031 1 93.69 42 GLN B O 1
ATOM 2320 N N . VAL B 1 43 ? -16.344 2.369 17.641 1 96.19 43 VAL B N 1
ATOM 2321 C CA . VAL B 1 43 ? -15.336 3.219 18.266 1 96.19 43 VAL B CA 1
ATOM 2322 C C . VAL B 1 43 ? -15.883 4.633 18.438 1 96.19 43 VAL B C 1
ATOM 2324 O O . VAL B 1 43 ? -16.5 5.18 17.516 1 96.19 43 VAL B O 1
ATOM 2327 N N . SER B 1 44 ? -15.688 5.207 19.594 1 97.62 44 SER B N 1
ATOM 2328 C CA . SER B 1 44 ? -16.125 6.578 19.844 1 97.62 44 SER B CA 1
ATOM 2329 C C . SER B 1 44 ? -15.055 7.582 19.406 1 97.62 44 SER B C 1
ATOM 2331 O O . SER B 1 44 ? -13.875 7.406 19.719 1 97.62 44 SER B O 1
ATOM 2333 N N . PRO B 1 45 ? -15.477 8.625 18.734 1 97.38 45 PRO B N 1
ATOM 2334 C CA . PRO B 1 45 ? -14.516 9.672 18.375 1 97.38 45 PRO B CA 1
ATOM 2335 C C . PRO B 1 45 ? -13.938 10.391 19.594 1 97.38 45 PRO B C 1
ATOM 2337 O O . PRO B 1 45 ? -12.969 11.141 19.469 1 97.38 45 PRO B O 1
ATOM 2340 N N . LEU B 1 46 ? -14.43 10.109 20.766 1 97.69 46 LEU B N 1
ATOM 2341 C CA . LEU B 1 46 ? -14.078 10.891 21.938 1 97.69 46 LEU B CA 1
ATOM 2342 C C . LEU B 1 46 ? -13.078 10.148 22.812 1 97.69 46 LEU B C 1
ATOM 2344 O O . LEU B 1 46 ? -12.484 10.734 23.734 1 97.69 46 LEU B O 1
ATOM 2348 N N . ASP B 1 47 ? -12.812 8.883 22.516 1 96.44 47 ASP B N 1
ATOM 2349 C CA . ASP B 1 47 ? -12.141 8.008 23.469 1 96.44 47 ASP B CA 1
ATOM 2350 C C . ASP B 1 47 ? -10.625 8.195 23.422 1 96.44 47 ASP B C 1
ATOM 2352 O O . ASP B 1 47 ? -9.953 8.172 24.453 1 96.44 47 ASP B O 1
ATOM 2356 N N . ALA B 1 48 ? -10.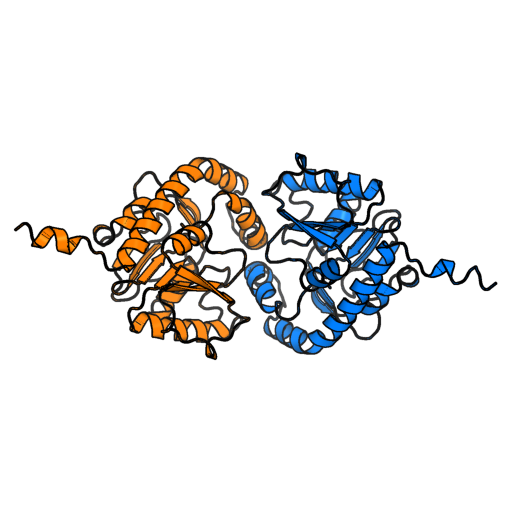055 8.414 22.266 1 97.88 48 ALA B N 1
ATOM 2357 C CA . ALA B 1 48 ? -8.602 8.445 22.125 1 97.88 48 ALA B CA 1
ATOM 2358 C C . ALA B 1 48 ? -8.031 9.773 22.625 1 97.88 48 ALA B C 1
ATOM 2360 O O . ALA B 1 48 ? -8.648 10.828 22.438 1 97.88 48 ALA B O 1
ATOM 2361 N N . ASP B 1 49 ? -6.879 9.711 23.234 1 98.12 49 ASP B N 1
ATOM 2362 C CA . ASP B 1 49 ? -6.199 10.93 23.656 1 98.12 49 ASP B CA 1
ATOM 2363 C C . ASP B 1 49 ? -5.672 11.711 22.453 1 98.12 49 ASP B C 1
ATOM 2365 O O . ASP B 1 49 ? -5.535 12.93 22.516 1 98.12 49 ASP B O 1
ATOM 2369 N N . LEU B 1 50 ? -5.34 11.031 21.453 1 98.56 50 LEU B N 1
ATOM 2370 C CA . LEU B 1 50 ? -4.863 11.594 20.188 1 98.56 50 LEU B CA 1
ATOM 2371 C C . LEU B 1 50 ? -5.371 10.781 19 1 98.56 50 LEU B C 1
ATOM 2373 O O . LEU B 1 50 ? -5.316 9.547 19.016 1 98.56 50 LEU B O 1
ATOM 2377 N N . LEU B 1 51 ? -5.973 11.477 18.078 1 98.81 51 LEU B N 1
ATOM 2378 C CA . LEU B 1 51 ? -6.348 10.852 16.812 1 98.81 51 LEU B CA 1
ATOM 2379 C C . LEU B 1 51 ? -5.391 11.266 15.695 1 98.81 51 LEU B C 1
ATOM 2381 O O . LEU B 1 51 ? -5.059 12.445 15.562 1 98.81 51 LEU B O 1
ATOM 2385 N N . ILE B 1 52 ? -4.891 10.328 14.969 1 98.94 52 ILE B N 1
ATOM 2386 C CA . ILE B 1 52 ? -4.102 10.578 13.766 1 98.94 52 ILE B CA 1
ATOM 2387 C C . ILE B 1 52 ? -4.812 10 12.547 1 98.94 52 ILE B C 1
ATOM 2389 O O . ILE B 1 52 ? -4.98 8.789 12.438 1 98.94 52 ILE B O 1
ATOM 2393 N N . VAL B 1 53 ? -5.281 10.867 11.703 1 98.88 53 VAL B N 1
ATOM 2394 C CA . VAL B 1 53 ? -5.879 10.445 10.438 1 98.88 53 VAL B CA 1
ATOM 2395 C C . VAL B 1 53 ? -4.816 10.422 9.344 1 98.88 53 VAL B C 1
ATOM 2397 O O . VAL B 1 53 ? -4.316 11.477 8.938 1 98.88 53 VAL B O 1
ATOM 2400 N N . LEU B 1 54 ? -4.473 9.266 8.852 1 98.75 54 LEU B N 1
ATOM 2401 C CA . LEU B 1 54 ? -3.371 9.094 7.914 1 98.75 54 LEU B CA 1
ATOM 2402 C C . LEU B 1 54 ? -3.83 9.344 6.484 1 98.75 54 LEU B C 1
ATOM 2404 O O . LEU B 1 54 ? -5.004 9.648 6.246 1 98.75 54 LEU B O 1
ATOM 2408 N N . GLY B 1 55 ? -2.863 9.328 5.59 1 98.31 55 GLY B N 1
ATOM 2409 C CA . GLY B 1 55 ? -3.143 9.586 4.188 1 98.31 55 GLY B CA 1
ATOM 2410 C C . GLY B 1 55 ? -3.73 8.398 3.461 1 98.31 55 GLY B C 1
ATOM 2411 O O . GLY B 1 55 ? -4.012 7.363 4.074 1 98.31 55 GLY B O 1
ATOM 2412 N N . GLY B 1 56 ? -3.939 8.57 2.201 1 97.56 56 GLY B N 1
ATOM 2413 C CA . GLY B 1 56 ? -4.461 7.531 1.326 1 97.56 56 GLY B CA 1
ATOM 2414 C C . GLY B 1 56 ? -4.695 8.008 -0.095 1 97.56 56 GLY B C 1
ATOM 2415 O O . GLY B 1 56 ? -4.715 9.211 -0.354 1 97.56 56 GLY B O 1
ATOM 2416 N N . PRO B 1 57 ? -4.852 7.059 -0.932 1 96.88 57 PRO B N 1
ATOM 2417 C CA . PRO B 1 57 ? -4.863 7.375 -2.361 1 96.88 57 PRO B CA 1
ATOM 2418 C C . PRO B 1 57 ? -6.27 7.605 -2.904 1 96.88 57 PRO B C 1
ATOM 2420 O O . PRO B 1 57 ? -6.512 7.43 -4.102 1 96.88 57 PRO B O 1
ATOM 2423 N N . ILE B 1 58 ? -7.215 7.969 -2.074 1 97.31 58 ILE B N 1
ATOM 2424 C CA . ILE B 1 58 ? -8.578 8.211 -2.537 1 97.31 58 ILE B CA 1
ATOM 2425 C C . ILE B 1 58 ? -8.969 9.664 -2.254 1 97.31 58 ILE B C 1
ATOM 2427 O O . ILE B 1 58 ? -8.258 10.375 -1.546 1 97.31 58 ILE B O 1
ATOM 2431 N N . ALA B 1 59 ? -10.055 10.039 -2.857 1 98.06 59 ALA B N 1
ATOM 2432 C CA . ALA B 1 59 ? -10.539 11.406 -2.67 1 98.06 59 ALA B CA 1
ATOM 2433 C C . ALA B 1 59 ? -11.656 11.453 -1.627 1 98.06 59 ALA B C 1
ATOM 2435 O O . ALA B 1 59 ? -12.445 10.516 -1.513 1 98.06 59 ALA B O 1
ATOM 2436 N N . VAL B 1 60 ? -11.672 12.531 -0.968 1 98.5 60 VAL B N 1
ATOM 2437 C CA . VAL B 1 60 ? -12.695 12.75 0.052 1 98.5 60 VAL B CA 1
ATOM 2438 C C . VAL B 1 60 ? -14.086 12.633 -0.569 1 98.5 60 VAL B C 1
ATOM 2440 O O . VAL B 1 60 ? -15.023 12.164 0.081 1 98.5 60 VAL B O 1
ATOM 2443 N N . TYR B 1 61 ? -14.219 12.992 -1.828 1 97.62 61 TYR B N 1
ATOM 2444 C CA . TYR B 1 61 ? -15.523 13.055 -2.477 1 97.62 61 TYR B CA 1
ATOM 2445 C C . TYR B 1 61 ? -15.844 11.75 -3.191 1 97.62 61 TYR B C 1
ATOM 2447 O O . TYR B 1 61 ? -16.859 11.641 -3.877 1 97.62 61 TYR B O 1
ATOM 2455 N N . ASP B 1 62 ? -15.07 10.719 -3.078 1 96.38 62 ASP B N 1
ATOM 2456 C CA . ASP B 1 62 ? -15.312 9.422 -3.693 1 96.38 62 ASP B CA 1
ATOM 2457 C C . ASP B 1 62 ? -16.281 8.594 -2.854 1 96.38 62 ASP B C 1
ATOM 2459 O O . ASP B 1 62 ? -16.078 7.391 -2.656 1 96.38 62 ASP B O 1
ATOM 2463 N N . THR B 1 63 ? -17.375 9.148 -2.34 1 96.19 63 THR B N 1
ATOM 2464 C CA . THR B 1 63 ? -18.234 8.523 -1.344 1 96.19 63 THR B CA 1
ATOM 2465 C C . THR B 1 63 ? -19.062 7.406 -1.971 1 96.19 63 THR B C 1
ATOM 2467 O O . THR B 1 63 ? -19.531 6.504 -1.271 1 96.19 63 THR B O 1
ATOM 2470 N N . GLU B 1 64 ? -19.328 7.414 -3.256 1 94.88 64 GLU B N 1
ATOM 2471 C CA . GLU B 1 64 ? -20.047 6.312 -3.902 1 94.88 64 GLU B CA 1
ATOM 2472 C C . GLU B 1 64 ? -19.172 5.066 -3.99 1 94.88 64 GLU B C 1
ATOM 2474 O O . GLU B 1 64 ? -19.625 3.955 -3.736 1 94.88 64 GLU B O 1
ATOM 2479 N N . ALA B 1 65 ? -17.922 5.289 -4.281 1 95.12 65 ALA B N 1
ATOM 2480 C CA . ALA B 1 65 ? -16.969 4.191 -4.387 1 95.12 65 ALA B CA 1
ATOM 2481 C C . ALA B 1 65 ? -16.594 3.656 -3.01 1 95.12 65 ALA B C 1
ATOM 2483 O O . ALA B 1 65 ? -16.422 2.447 -2.832 1 95.12 65 ALA B O 1
ATOM 2484 N N . TYR B 1 66 ? -16.453 4.555 -2.082 1 96.19 66 TYR B N 1
ATOM 2485 C CA . TYR B 1 66 ? -16.062 4.223 -0.719 1 96.19 66 TYR B CA 1
ATOM 2486 C C . TYR B 1 66 ? -17.062 4.777 0.289 1 96.19 66 TYR B C 1
ATOM 2488 O O . TYR B 1 66 ? -16.812 5.805 0.921 1 96.19 66 TYR B O 1
ATOM 2496 N N . PRO B 1 67 ? -18.094 4.047 0.568 1 93.94 67 PRO B N 1
ATOM 2497 C CA . PRO B 1 67 ? -19.234 4.586 1.313 1 93.94 67 PRO B CA 1
ATOM 2498 C C . PRO B 1 67 ? -18.891 4.906 2.766 1 93.94 67 PRO B C 1
ATOM 2500 O O . PRO B 1 67 ? -19.547 5.746 3.389 1 93.94 67 PRO B O 1
ATOM 2503 N N . TRP B 1 68 ? -17.859 4.223 3.309 1 94.56 68 TRP B N 1
ATOM 2504 C CA . TRP B 1 68 ? -17.469 4.461 4.695 1 94.56 68 TRP B CA 1
ATOM 2505 C C . TRP B 1 68 ? -16.922 5.871 4.867 1 94.56 68 TRP B C 1
ATOM 2507 O O . TRP B 1 68 ? -16.781 6.359 5.992 1 94.56 68 TRP B O 1
ATOM 2517 N N . LEU B 1 69 ? -16.609 6.562 3.787 1 97.31 69 LEU B N 1
ATOM 2518 C CA . LEU B 1 69 ? -16.078 7.922 3.838 1 97.31 69 LEU B CA 1
ATOM 2519 C C . LEU B 1 69 ? -17.062 8.859 4.535 1 97.31 69 LEU B C 1
ATOM 2521 O O . LEU B 1 69 ? -16.641 9.734 5.305 1 97.31 69 LEU B O 1
ATOM 2525 N N . ARG B 1 70 ? -18.344 8.688 4.254 1 97.06 70 ARG B N 1
ATOM 2526 C CA . ARG B 1 70 ? -19.359 9.531 4.887 1 97.06 70 ARG B CA 1
ATOM 2527 C C . ARG B 1 70 ? -19.344 9.367 6.402 1 97.06 70 ARG B C 1
ATOM 2529 O O . ARG B 1 70 ? -19.406 10.352 7.141 1 97.06 70 ARG B O 1
ATOM 2536 N N . ALA B 1 71 ? -19.266 8.109 6.812 1 97.5 71 ALA B N 1
ATOM 2537 C CA . ALA B 1 71 ? -19.188 7.82 8.242 1 97.5 71 ALA B CA 1
ATOM 2538 C C . ALA B 1 71 ? -17.906 8.391 8.852 1 97.5 71 ALA B C 1
ATOM 2540 O O . ALA B 1 71 ? -17.938 8.914 9.969 1 97.5 71 ALA B O 1
ATOM 2541 N N . GLU B 1 72 ? -16.844 8.289 8.141 1 98.44 72 GLU B N 1
ATOM 2542 C CA . GLU B 1 72 ? -15.555 8.797 8.617 1 98.44 72 GLU B CA 1
ATOM 2543 C C . GLU B 1 72 ? -15.609 10.312 8.82 1 98.44 72 GLU B C 1
ATOM 2545 O O . GLU B 1 72 ? -15.172 10.82 9.852 1 98.44 72 GLU B O 1
ATOM 2550 N N . ILE B 1 73 ? -16.172 11.016 7.852 1 98.69 73 ILE B N 1
ATOM 2551 C CA . ILE B 1 73 ? -16.266 12.469 7.914 1 98.69 73 ILE B CA 1
ATOM 2552 C C . ILE B 1 73 ? -17.125 12.883 9.094 1 98.69 73 ILE B C 1
ATOM 2554 O O . ILE B 1 73 ? -16.766 13.773 9.867 1 98.69 73 ILE B O 1
ATOM 2558 N N . ALA B 1 74 ? -18.266 12.219 9.242 1 98.31 74 ALA B N 1
ATOM 2559 C CA . ALA B 1 74 ? -19.172 12.523 10.352 1 98.31 74 ALA B CA 1
ATOM 2560 C C . ALA B 1 74 ? -18.5 12.227 11.695 1 98.31 74 ALA B C 1
ATOM 2562 O O . ALA B 1 74 ? -18.609 13.008 12.641 1 98.31 74 ALA B O 1
ATOM 2563 N N . TRP B 1 75 ? -17.859 11.078 11.75 1 98.56 75 TRP B N 1
ATOM 2564 C CA . TRP B 1 75 ? -17.141 10.648 12.945 1 98.56 75 TRP B CA 1
ATOM 2565 C C . TRP B 1 75 ? -16.047 11.656 13.305 1 98.56 75 TRP B C 1
ATOM 2567 O O . TRP B 1 75 ? -15.93 12.055 14.469 1 98.56 75 TRP B O 1
ATOM 2577 N N . LEU B 1 76 ? -15.32 12.086 12.336 1 98.75 76 LEU B N 1
ATOM 2578 C CA . LEU B 1 76 ? -14.234 13.055 12.523 1 98.75 76 LEU B CA 1
ATOM 2579 C C . LEU B 1 76 ? -14.789 14.406 12.945 1 98.75 76 LEU B C 1
ATOM 2581 O O . LEU B 1 76 ? -14.219 15.078 13.812 1 98.75 76 LEU B O 1
ATOM 2585 N N . ARG B 1 77 ? -15.867 14.828 12.344 1 98.62 77 ARG B N 1
ATOM 2586 C CA . ARG B 1 77 ? -16.516 16.094 12.688 1 98.62 77 ARG B CA 1
ATOM 2587 C C . ARG B 1 77 ? -16.875 16.141 14.164 1 98.62 77 ARG B C 1
ATOM 2589 O O . ARG B 1 77 ? -16.641 17.141 14.844 1 98.62 77 ARG B O 1
ATOM 2596 N N . ALA B 1 78 ? -17.469 15.086 14.633 1 98.44 78 ALA B N 1
ATOM 2597 C CA . ALA B 1 78 ? -17.844 15.008 16.047 1 98.44 78 ALA B CA 1
ATOM 2598 C C . ALA B 1 78 ? -16.641 15.242 16.953 1 98.44 78 ALA B C 1
ATOM 2600 O O . ALA B 1 78 ? -16.75 15.938 17.969 1 98.44 78 ALA B O 1
ATOM 2601 N N . ARG B 1 79 ? -15.539 14.734 16.562 1 98.5 79 ARG B N 1
ATOM 2602 C CA . ARG B 1 79 ? -14.328 14.875 17.375 1 98.5 79 ARG B CA 1
ATOM 2603 C C . ARG B 1 79 ? -13.789 16.297 17.297 1 98.5 79 ARG B C 1
ATOM 2605 O O . ARG B 1 79 ? -13.406 16.875 18.328 1 98.5 79 ARG B O 1
ATOM 2612 N N . LEU B 1 80 ? -13.758 16.828 16.109 1 98.5 80 LEU B N 1
ATOM 2613 C CA . LEU B 1 80 ? -13.203 18.172 15.906 1 98.5 80 LEU B CA 1
ATOM 2614 C C . LEU B 1 80 ? -14.047 19.219 16.625 1 98.5 80 LEU B C 1
ATOM 2616 O O . LEU B 1 80 ? -13.508 20.203 17.141 1 98.5 80 LEU B O 1
ATOM 2620 N N . LEU B 1 81 ? -15.312 18.984 16.656 1 96.44 81 LEU B N 1
ATOM 2621 C CA . LEU B 1 81 ? -16.219 19.922 17.328 1 96.44 81 LEU B CA 1
ATOM 2622 C C . LEU B 1 81 ? -15.984 19.938 18.828 1 96.44 81 LEU B C 1
ATOM 2624 O O . LEU B 1 81 ? -16.312 20.906 19.516 1 96.44 81 LEU B O 1
ATOM 2628 N N . GLU B 1 82 ? -15.438 18.875 19.344 1 97.12 82 GLU B N 1
ATOM 2629 C CA . GLU B 1 82 ? -15.102 18.797 20.766 1 97.12 82 GLU B CA 1
ATOM 2630 C C . GLU B 1 82 ? -13.68 19.281 21.016 1 97.12 82 GLU B C 1
ATOM 2632 O O . GLU B 1 82 ? -13.195 19.25 22.141 1 97.12 82 GLU B O 1
ATOM 2637 N N . ASP B 1 83 ? -12.977 19.719 19.969 1 96.94 83 ASP B N 1
ATOM 2638 C CA . ASP B 1 83 ? -11.633 20.281 20.031 1 96.94 83 ASP B CA 1
ATOM 2639 C C . ASP B 1 83 ? -10.656 19.312 20.703 1 96.94 83 ASP B C 1
ATOM 2641 O O . ASP B 1 83 ? -9.867 19.703 21.562 1 96.94 83 ASP B O 1
ATOM 2645 N N . LEU B 1 84 ? -10.852 17.984 20.406 1 97.94 84 LEU B N 1
ATOM 2646 C CA . LEU B 1 84 ? -9.938 16.984 20.922 1 97.94 84 LEU B CA 1
ATOM 2647 C C . LEU B 1 84 ? -8.703 16.859 20.047 1 97.94 84 LEU B C 1
ATOM 2649 O O . LEU B 1 84 ? -8.789 17.031 18.828 1 97.94 84 LEU B O 1
ATOM 2653 N N . PRO B 1 85 ? -7.504 16.578 20.594 1 98.5 85 PRO B N 1
ATOM 2654 C CA . PRO B 1 85 ? -6.266 16.5 19.812 1 98.5 85 PRO B CA 1
ATOM 2655 C C . PRO B 1 85 ? -6.395 15.594 18.594 1 98.5 85 PRO B C 1
ATOM 2657 O O . PRO B 1 85 ? -6.727 14.414 18.719 1 98.5 85 PRO B O 1
ATOM 2660 N N . THR B 1 86 ? -6.172 16.172 17.422 1 98.88 86 THR B N 1
ATOM 2661 C CA . THR B 1 86 ? -6.344 15.484 16.141 1 98.88 86 THR B CA 1
ATOM 2662 C C . THR B 1 86 ? -5.285 15.938 15.141 1 98.88 86 THR B C 1
ATOM 2664 O O . THR B 1 86 ? -5.031 17.141 14.992 1 98.88 86 THR B O 1
ATOM 2667 N N . LEU B 1 87 ? -4.613 14.969 14.586 1 98.88 87 LEU B N 1
ATOM 2668 C CA . LEU B 1 87 ? -3.654 15.203 13.516 1 98.88 87 LEU B CA 1
ATOM 2669 C C . LEU B 1 87 ? -4.145 14.594 12.203 1 98.88 87 LEU B C 1
ATOM 2671 O O . LEU B 1 87 ? -4.535 13.43 12.164 1 98.88 87 LEU B O 1
ATOM 2675 N N . GLY B 1 88 ? -4.242 15.383 11.172 1 98.94 88 GLY B N 1
ATOM 2676 C CA . GLY B 1 88 ? -4.539 14.891 9.836 1 98.94 88 GLY B CA 1
ATOM 2677 C C . GLY B 1 88 ? -3.357 14.992 8.891 1 98.94 88 GLY B C 1
ATOM 2678 O O . GLY B 1 88 ? -2.699 16.031 8.82 1 98.94 88 GLY B O 1
ATOM 2679 N N . LEU B 1 89 ? -3.014 13.977 8.148 1 98.88 89 LEU B N 1
ATOM 2680 C CA . LEU B 1 89 ? -1.898 13.938 7.207 1 98.88 89 LEU B CA 1
ATOM 2681 C C . LEU B 1 89 ? -2.383 13.586 5.805 1 98.88 89 LEU B C 1
ATOM 2683 O O . LEU B 1 89 ? -3.008 12.539 5.598 1 98.88 89 LEU B O 1
ATOM 2687 N N . GLY B 1 90 ? -2.037 14.43 4.801 1 98.69 90 GLY B N 1
ATOM 2688 C CA . GLY B 1 90 ? -2.467 14.148 3.441 1 98.69 90 GLY B CA 1
ATOM 2689 C C . GLY B 1 90 ? -3.975 14.07 3.297 1 98.69 90 GLY B C 1
ATOM 2690 O O . GLY B 1 90 ? -4.68 15.062 3.49 1 98.69 90 GLY B O 1
ATOM 2691 N N . LEU B 1 91 ? -4.473 12.906 3.018 1 98.81 91 LEU B N 1
ATOM 2692 C CA . LEU B 1 91 ? -5.914 12.68 3.004 1 98.81 91 LEU B CA 1
ATOM 2693 C C . LEU B 1 91 ? -6.539 13.062 4.34 1 98.81 91 LEU B C 1
ATOM 2695 O O . LEU B 1 91 ? -7.648 13.602 4.383 1 98.81 91 LEU B O 1
ATOM 2699 N N . GLY B 1 92 ? -5.84 12.758 5.414 1 98.88 92 GLY B N 1
ATOM 2700 C CA . GLY B 1 92 ? -6.328 13.125 6.734 1 98.88 92 GLY B CA 1
ATOM 2701 C C . GLY B 1 92 ? -6.586 14.617 6.879 1 98.88 92 GLY B C 1
ATOM 2702 O O . GLY B 1 92 ? -7.578 15.023 7.488 1 98.88 92 GLY B O 1
ATOM 2703 N N . ALA B 1 93 ? -5.672 15.438 6.379 1 98.94 93 ALA B N 1
ATOM 2704 C CA . ALA B 1 93 ? -5.863 16.891 6.395 1 98.94 93 ALA B CA 1
ATOM 2705 C C . ALA B 1 93 ? -7.094 17.281 5.586 1 98.94 93 ALA B C 1
ATOM 2707 O O . ALA B 1 93 ? -7.863 18.156 6.004 1 98.94 93 ALA B O 1
ATOM 2708 N N . GLN B 1 94 ? -7.281 16.672 4.445 1 98.94 94 GLN B N 1
ATOM 2709 C CA . GLN B 1 94 ? -8.43 16.938 3.586 1 98.94 94 GLN B CA 1
ATOM 2710 C C . GLN B 1 94 ? -9.734 16.516 4.262 1 98.94 94 GLN B C 1
ATOM 2712 O O . GLN B 1 94 ? -10.742 17.219 4.172 1 98.94 94 GLN B O 1
ATOM 2717 N N . LEU B 1 95 ? -9.688 15.391 4.906 1 98.94 95 LEU B N 1
ATOM 2718 C CA . LEU B 1 95 ? -10.859 14.914 5.637 1 98.94 95 LEU B CA 1
ATOM 2719 C C . LEU B 1 95 ? -11.219 15.867 6.77 1 98.94 95 LEU B C 1
ATOM 2721 O O . LEU B 1 95 ? -12.398 16.109 7.031 1 98.94 95 LEU B O 1
ATOM 2725 N N . MET B 1 96 ? -10.195 16.391 7.465 1 98.94 96 MET B N 1
ATOM 2726 C CA . MET B 1 96 ? -10.453 17.391 8.5 1 98.94 96 MET B CA 1
ATOM 2727 C C . MET B 1 96 ? -11.117 18.625 7.906 1 98.94 96 MET B C 1
ATOM 2729 O O . MET B 1 96 ? -12.078 19.156 8.477 1 98.94 96 MET B O 1
ATOM 2733 N N . ALA B 1 97 ? -10.602 19.109 6.754 1 98.94 97 ALA B N 1
ATOM 2734 C CA . ALA B 1 97 ? -11.211 20.25 6.078 1 98.94 97 ALA B CA 1
ATOM 2735 C C . ALA B 1 97 ? -12.68 19.969 5.75 1 98.94 97 ALA B C 1
ATOM 2737 O O . ALA B 1 97 ? -13.555 20.797 6.047 1 98.94 97 ALA B O 1
ATOM 2738 N N . ALA B 1 98 ? -12.945 18.812 5.184 1 98.94 98 ALA B N 1
ATOM 2739 C CA . ALA B 1 98 ? -14.305 18.438 4.82 1 98.94 98 ALA B CA 1
ATOM 2740 C C . ALA B 1 98 ? -15.195 18.359 6.055 1 98.94 98 ALA B C 1
ATOM 2742 O O . ALA B 1 98 ? -16.344 18.812 6.031 1 98.94 98 ALA B O 1
ATOM 2743 N N . ALA B 1 99 ? -14.664 17.734 7.102 1 98.81 99 ALA B N 1
ATOM 2744 C CA . ALA B 1 99 ? -15.414 17.609 8.352 1 98.81 99 ALA B CA 1
ATOM 2745 C C . ALA B 1 99 ? -15.797 18.984 8.898 1 98.81 99 ALA B C 1
ATOM 2747 O O . ALA B 1 99 ? -16.812 19.125 9.586 1 98.81 99 ALA B O 1
ATOM 2748 N N . LEU B 1 100 ? -15.008 19.984 8.609 1 98.75 100 LEU B N 1
ATOM 2749 C CA . LEU B 1 100 ? -15.242 21.359 9.047 1 98.75 100 LEU B CA 1
ATOM 2750 C C . LEU B 1 100 ? -15.969 22.156 7.969 1 98.75 100 LEU B C 1
ATOM 2752 O O . LEU B 1 100 ? -15.945 23.391 7.984 1 98.75 100 LEU B O 1
ATOM 2756 N N . HIS B 1 101 ? -16.5 21.516 6.926 1 98.38 101 HIS B N 1
ATOM 2757 C CA . HIS B 1 101 ? -17.406 22.016 5.898 1 98.38 101 HIS B CA 1
ATOM 2758 C C . HIS B 1 101 ? -16.656 22.859 4.859 1 98.38 101 HIS B C 1
ATOM 2760 O O . HIS B 1 101 ? -17.266 23.703 4.188 1 98.38 101 HIS B O 1
ATOM 2766 N N . ALA B 1 102 ? -15.359 22.75 4.801 1 98.81 102 ALA B N 1
ATOM 2767 C CA . ALA B 1 102 ? -14.594 23.359 3.715 1 98.81 102 ALA B CA 1
ATOM 2768 C C . ALA B 1 102 ? -14.602 22.484 2.471 1 98.81 102 ALA B C 1
ATOM 2770 O O . ALA B 1 102 ? -14.773 21.266 2.566 1 98.81 102 ALA B O 1
ATOM 2771 N N . ARG B 1 103 ? -14.414 23.094 1.321 1 98.44 103 ARG B N 1
ATOM 2772 C CA . ARG B 1 103 ? -14.375 22.344 0.064 1 98.44 103 ARG B CA 1
ATOM 2773 C C . ARG B 1 103 ? -13.055 21.609 -0.094 1 98.44 103 ARG B C 1
ATOM 2775 O O . ARG B 1 103 ? -11.992 22.141 0.25 1 98.44 103 ARG B O 1
ATOM 2782 N N . VAL B 1 104 ? -13.039 20.422 -0.572 1 98.88 104 VAL B N 1
ATOM 2783 C CA . VAL B 1 104 ? -11.914 19.625 -1.05 1 98.88 104 VAL B CA 1
ATOM 2784 C C . VAL B 1 104 ? -12.102 19.297 -2.529 1 98.88 104 VAL B C 1
ATOM 2786 O O . VAL B 1 104 ? -13.172 18.859 -2.941 1 98.88 104 VAL B O 1
ATOM 2789 N N . TYR B 1 105 ? -11.156 19.547 -3.322 1 98.56 105 TYR B N 1
ATOM 2790 C CA . TYR B 1 105 ? -11.32 19.469 -4.77 1 98.56 105 TYR B CA 1
ATOM 2791 C C . TYR B 1 105 ? -9.992 19.188 -5.457 1 98.56 105 TYR B C 1
ATOM 2793 O O . TYR B 1 105 ? -8.93 19.391 -4.867 1 98.56 105 TYR B O 1
ATOM 2801 N N . PRO B 1 106 ? -10.047 18.578 -6.688 1 97.75 106 PRO B N 1
ATOM 2802 C CA . PRO B 1 106 ? -8.797 18.375 -7.43 1 97.75 106 PRO B CA 1
ATOM 2803 C C . PRO B 1 106 ? -8.016 19.688 -7.637 1 97.75 106 PRO B C 1
ATOM 2805 O O . PRO B 1 106 ? -8.609 20.703 -7.984 1 97.75 106 PRO B O 1
ATOM 2808 N N . GLY B 1 107 ? -6.754 19.609 -7.391 1 97.19 107 GLY B N 1
ATOM 2809 C CA . GLY B 1 107 ? -5.922 20.781 -7.562 1 97.19 107 GLY B CA 1
ATOM 2810 C C . GLY B 1 107 ? -5.793 21.219 -9.008 1 97.19 107 GLY B C 1
ATOM 2811 O O . GLY B 1 107 ? -5.512 20.391 -9.883 1 97.19 107 GLY B O 1
ATOM 2812 N N . SER B 1 108 ? -5.898 22.438 -9.258 1 95.5 108 SER B N 1
ATOM 2813 C CA . SER B 1 108 ? -5.828 22.969 -10.617 1 95.5 108 SER B CA 1
ATOM 2814 C C . SER B 1 108 ? -4.395 22.953 -11.141 1 95.5 108 SER B C 1
ATOM 2816 O O . SER B 1 108 ? -4.172 22.953 -12.352 1 95.5 108 SER B O 1
ATOM 2818 N N . CYS B 1 109 ? -3.438 22.906 -10.227 1 94.25 109 CYS B N 1
ATOM 2819 C CA . CYS B 1 109 ? -2.033 22.938 -10.625 1 94.25 109 CYS B CA 1
ATOM 2820 C C . CYS B 1 109 ? -1.494 21.531 -10.82 1 94.25 109 CYS B C 1
ATOM 2822 O O . CYS B 1 109 ? -0.297 21.344 -11.047 1 94.25 109 CYS B O 1
ATOM 2824 N N . GLY B 1 110 ? -2.361 20.531 -10.719 1 93.56 110 GLY B N 1
ATOM 2825 C CA . GLY B 1 110 ? -1.938 19.156 -10.875 1 93.56 110 GLY B CA 1
ATOM 2826 C C . GLY B 1 110 ? -1.382 18.547 -9.602 1 93.56 110 GLY B C 1
ATOM 2827 O O . GLY B 1 110 ? -1.574 19.109 -8.516 1 93.56 110 GLY B O 1
ATOM 2828 N N . LYS B 1 111 ? -0.706 17.406 -9.742 1 96.5 111 LYS B N 1
ATOM 2829 C CA . LYS B 1 111 ? -0.179 16.703 -8.578 1 96.5 111 LYS B CA 1
ATOM 2830 C C . LYS B 1 111 ? 1.115 17.344 -8.086 1 96.5 111 LYS B C 1
ATOM 2832 O O . LYS B 1 111 ? 1.979 17.703 -8.883 1 96.5 111 LYS B O 1
ATOM 2837 N N . GLU B 1 112 ? 1.194 17.594 -6.844 1 97.38 112 GLU B N 1
ATOM 2838 C CA . GLU B 1 112 ? 2.422 17.984 -6.164 1 97.38 112 GLU B CA 1
ATOM 2839 C C . GLU B 1 112 ? 3.084 16.797 -5.48 1 97.38 112 GLU B C 1
ATOM 2841 O O . GLU B 1 112 ? 2.697 16.406 -4.375 1 97.38 112 GLU B O 1
ATOM 2846 N N . ILE B 1 113 ? 4.074 16.172 -6.133 1 97.5 113 ILE B N 1
ATOM 2847 C CA . ILE B 1 113 ? 4.781 14.992 -5.668 1 97.5 113 ILE B CA 1
ATOM 2848 C C . ILE B 1 113 ? 6.285 15.25 -5.668 1 97.5 113 ILE B C 1
ATOM 2850 O O . ILE B 1 113 ? 6.863 15.594 -6.703 1 97.5 113 ILE B O 1
ATOM 2854 N N . GLY B 1 114 ? 6.887 15.133 -4.52 1 96.88 114 GLY B N 1
ATOM 2855 C CA . GLY B 1 114 ? 8.32 15.352 -4.395 1 96.88 114 GLY B CA 1
ATOM 2856 C C . GLY B 1 114 ? 8.688 16.266 -3.246 1 96.88 114 GLY B C 1
ATOM 2857 O O . GLY B 1 114 ? 7.879 16.5 -2.34 1 96.88 114 GLY B O 1
ATOM 2858 N N . TRP B 1 115 ? 9.922 16.734 -3.246 1 96.62 115 TRP B N 1
ATOM 2859 C CA . TRP B 1 115 ? 10.5 17.5 -2.145 1 96.62 115 TRP B CA 1
ATOM 2860 C C . TRP B 1 115 ? 10.5 19 -2.463 1 96.62 115 TRP B C 1
ATOM 2862 O O . TRP B 1 115 ? 11.125 19.422 -3.438 1 96.62 115 TRP B O 1
ATOM 2872 N N . SER B 1 116 ? 9.797 19.781 -1.694 1 96.5 116 SER B N 1
ATOM 2873 C CA . SER B 1 116 ? 9.812 21.234 -1.895 1 96.5 116 SER B CA 1
ATOM 2874 C C . SER B 1 116 ? 9.57 21.969 -0.584 1 96.5 116 SER B C 1
ATOM 2876 O O . SER B 1 116 ? 9.195 21.359 0.421 1 96.5 116 SER B O 1
ATOM 2878 N N . ARG B 1 117 ? 9.82 23.234 -0.627 1 97.38 117 ARG B N 1
ATOM 2879 C CA . ARG B 1 117 ? 9.766 24.078 0.571 1 97.38 117 ARG B CA 1
ATOM 2880 C C . ARG B 1 117 ? 8.344 24.547 0.846 1 97.38 117 ARG B C 1
ATOM 2882 O O . ARG B 1 117 ? 7.48 24.5 -0.038 1 97.38 117 ARG B O 1
ATOM 2889 N N . LEU B 1 118 ? 8.148 24.891 2.072 1 98.25 118 LEU B N 1
ATOM 2890 C CA . LEU B 1 118 ? 6.918 25.547 2.506 1 98.25 118 LEU B CA 1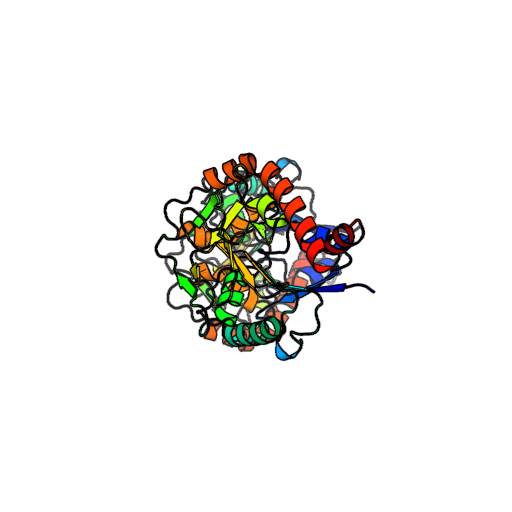
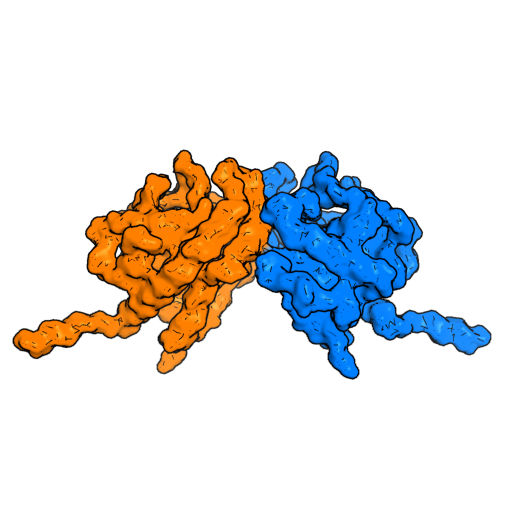ATOM 2891 C C . LEU B 1 118 ? 7.133 27.031 2.707 1 98.25 118 LEU B C 1
ATOM 2893 O O . LEU B 1 118 ? 8.273 27.484 2.855 1 98.25 118 LEU B O 1
ATOM 2897 N N . GLN B 1 119 ? 6.082 27.734 2.59 1 97.06 119 GLN B N 1
ATOM 2898 C CA . GLN B 1 119 ? 6.055 29.156 2.943 1 97.06 119 GLN B CA 1
ATOM 2899 C C . GLN B 1 119 ? 5.211 29.391 4.191 1 97.06 119 GLN B C 1
ATOM 2901 O O . GLN B 1 119 ? 4.168 28.766 4.371 1 97.06 119 GLN B O 1
ATOM 2906 N N . ALA B 1 120 ? 5.645 30.375 4.945 1 97 120 ALA B N 1
ATOM 2907 C CA . ALA B 1 120 ? 4.98 30.672 6.215 1 97 120 ALA B CA 1
ATOM 2908 C C . ALA B 1 120 ? 3.605 31.281 5.984 1 97 120 ALA B C 1
ATOM 2910 O O . ALA B 1 120 ? 3.455 32.188 5.148 1 97 120 ALA B O 1
ATOM 2911 N N . GLY B 1 121 ? 2.596 30.75 6.703 1 96.75 121 GLY B N 1
ATOM 2912 C CA . GLY B 1 121 ? 1.298 31.391 6.758 1 96.75 121 GLY B CA 1
ATOM 2913 C C . GLY B 1 121 ? 1.215 32.469 7.82 1 96.75 121 GLY B C 1
ATOM 2914 O O . GLY B 1 121 ? 2.131 32.625 8.633 1 96.75 121 GLY B O 1
ATOM 2915 N N . PRO B 1 122 ? 0.152 33.188 7.832 1 97 122 PRO B N 1
ATOM 2916 C CA . PRO B 1 122 ? 0.02 34.344 8.727 1 97 122 PRO B CA 1
ATOM 2917 C C . PRO B 1 122 ? -0.019 33.938 10.203 1 97 122 PRO B C 1
ATOM 2919 O O . PRO B 1 122 ? 0.305 34.75 11.07 1 97 122 PRO B O 1
ATOM 2922 N N . HIS B 1 123 ? -0.325 32.688 10.508 1 97.31 123 HIS B N 1
ATOM 2923 C CA . HIS B 1 123 ? -0.494 32.312 11.906 1 97.31 123 HIS B CA 1
ATOM 2924 C C . HIS B 1 123 ? 0.619 31.375 12.352 1 97.31 123 HIS B C 1
ATOM 2926 O O . HIS B 1 123 ? 0.523 30.75 13.414 1 97.31 123 HIS B O 1
ATOM 2932 N N . LEU B 1 124 ? 1.649 31.203 11.555 1 96.69 124 LEU B N 1
ATOM 2933 C CA . LEU B 1 124 ? 2.703 30.234 11.836 1 96.69 124 LEU B CA 1
ATOM 2934 C C . LEU B 1 124 ? 3.369 30.531 13.18 1 96.69 124 LEU B C 1
ATOM 2936 O O . LEU B 1 124 ? 3.742 29.609 13.906 1 96.69 124 LEU B O 1
ATOM 2940 N N . ASP B 1 125 ? 3.529 31.781 13.555 1 94 125 ASP B N 1
ATOM 2941 C CA . ASP B 1 125 ? 4.262 32.188 14.75 1 94 125 ASP B CA 1
ATOM 2942 C C . ASP B 1 125 ? 3.59 31.656 16.016 1 94 125 ASP B C 1
ATOM 2944 O O . ASP B 1 125 ? 4.234 31.516 17.047 1 94 125 ASP B O 1
ATOM 2948 N N . GLU B 1 126 ? 2.307 31.344 15.984 1 92.94 126 GLU B N 1
ATOM 2949 C CA . GLU B 1 126 ? 1.571 30.781 17.109 1 92.94 126 GLU B CA 1
ATOM 2950 C C . GLU B 1 126 ? 1.89 29.297 17.297 1 92.94 126 GLU B C 1
ATOM 2952 O O . GLU B 1 126 ? 1.535 28.688 18.312 1 92.94 126 GLU B O 1
ATOM 2957 N N . HIS B 1 127 ? 2.496 28.734 16.344 1 93.56 127 HIS B N 1
ATOM 2958 C CA . HIS B 1 127 ? 2.85 27.328 16.312 1 93.56 127 HIS B CA 1
ATOM 2959 C C . HIS B 1 127 ? 4.332 27.141 16 1 93.56 127 HIS B C 1
ATOM 2961 O O . HIS B 1 127 ? 4.684 26.516 14.984 1 93.56 127 HIS B O 1
ATOM 2967 N N . ALA B 1 128 ? 5.168 27.484 16.938 1 92.06 128 ALA B N 1
ATOM 2968 C CA . ALA B 1 128 ? 6.609 27.641 16.734 1 92.06 128 ALA B CA 1
ATOM 2969 C C . ALA B 1 128 ? 7.246 26.312 16.328 1 92.06 128 ALA B C 1
ATOM 2971 O O . ALA B 1 128 ? 8.219 26.281 15.57 1 92.06 128 ALA B O 1
ATOM 2972 N N . TRP B 1 129 ? 6.66 25.25 16.812 1 94.31 129 TRP B N 1
ATOM 2973 C CA . TRP B 1 129 ? 7.211 23.938 16.516 1 94.31 129 TRP B CA 1
ATOM 2974 C C . TRP B 1 129 ? 7.086 23.625 15.023 1 94.31 129 TRP B C 1
ATOM 2976 O O . TRP B 1 129 ? 7.91 22.906 14.461 1 94.31 129 TRP B O 1
ATOM 2986 N N . LEU B 1 130 ? 6.137 24.203 14.297 1 96.56 130 LEU B N 1
ATOM 2987 C CA . LEU B 1 130 ? 5.98 23.953 12.867 1 96.56 130 LEU B CA 1
ATOM 2988 C C . LEU B 1 130 ? 7.02 24.719 12.062 1 96.56 130 LEU B C 1
ATOM 2990 O O . LEU B 1 130 ? 7.285 24.391 10.906 1 96.56 130 LEU B O 1
ATOM 2994 N N . ARG B 1 131 ? 7.617 25.75 12.68 1 95.56 131 ARG B N 1
ATOM 2995 C CA . ARG B 1 131 ? 8.641 26.547 12.008 1 95.56 131 ARG B CA 1
ATOM 2996 C C . ARG B 1 131 ? 9.836 25.688 11.617 1 95.56 131 ARG B C 1
ATOM 2998 O O . ARG B 1 131 ? 10.539 25.984 10.656 1 95.56 131 ARG B O 1
ATOM 3005 N N . GLN B 1 132 ? 10.008 24.562 12.383 1 95.12 132 GLN B N 1
ATOM 3006 C CA . GLN B 1 132 ? 11.094 23.625 12.086 1 95.12 132 GLN B CA 1
ATOM 3007 C C . GLN B 1 132 ? 10.992 23.094 10.664 1 95.12 132 GLN B C 1
ATOM 3009 O O . GLN B 1 132 ? 12.008 22.797 10.031 1 95.12 132 GLN B O 1
ATOM 3014 N N . LEU B 1 133 ? 9.766 23 10.117 1 97.69 133 LEU B N 1
ATOM 3015 C CA . LEU B 1 133 ? 9.523 22.453 8.789 1 97.69 133 LEU B CA 1
ATOM 3016 C C . LEU B 1 133 ? 9.398 23.578 7.758 1 97.69 133 LEU B C 1
ATOM 3018 O O . LEU B 1 133 ? 9.625 23.359 6.566 1 97.69 133 LEU B O 1
ATOM 3022 N N . VAL B 1 134 ? 8.984 24.703 8.188 1 95.88 134 VAL B N 1
ATOM 3023 C CA . VAL B 1 134 ? 8.688 25.812 7.281 1 95.88 134 VAL B CA 1
ATOM 3024 C C . VAL B 1 134 ? 9.938 26.656 7.066 1 95.88 134 VAL B C 1
ATOM 3026 O O . VAL B 1 134 ? 10.07 27.328 6.039 1 95.88 134 VAL B O 1
ATOM 3029 N N . ASP B 1 135 ? 10.953 26.562 7.793 1 83.25 135 ASP B N 1
ATOM 3030 C CA . ASP B 1 135 ? 12.172 27.359 7.641 1 83.25 135 ASP B CA 1
ATOM 3031 C C . ASP B 1 135 ? 12.852 27.078 6.305 1 83.25 135 ASP B C 1
ATOM 3033 O O . ASP B 1 135 ? 12.711 25.984 5.754 1 83.25 135 ASP B O 1
ATOM 3037 N N . GLN B 1 136 ? 13.508 27.969 5.828 1 68.75 136 GLN B N 1
ATOM 3038 C CA . GLN B 1 136 ? 13.93 28.094 4.441 1 68.75 136 GLN B CA 1
ATOM 3039 C C . GLN B 1 136 ? 14.875 26.969 4.039 1 68.75 136 GLN B C 1
ATOM 3041 O O . GLN B 1 136 ? 14.891 26.547 2.881 1 68.75 136 GLN B O 1
ATOM 3046 N N . GLU B 1 137 ? 15.281 26.234 4.781 1 86.62 137 GLU B N 1
ATOM 3047 C CA . GLU B 1 137 ? 16.266 25.266 4.309 1 86.62 137 GLU B CA 1
ATOM 3048 C C . GLU B 1 137 ? 15.688 23.844 4.297 1 86.62 137 GLU B C 1
ATOM 3050 O O . GLU B 1 137 ? 16.266 22.953 3.682 1 86.62 137 GLU B O 1
ATOM 3055 N N . THR B 1 138 ? 14.562 23.703 4.84 1 96.12 138 THR B N 1
ATOM 3056 C CA . THR B 1 138 ? 14 22.359 4.922 1 96.12 138 THR B CA 1
ATOM 3057 C C . THR B 1 138 ? 13.047 22.094 3.756 1 96.12 138 THR B C 1
ATOM 3059 O O . THR B 1 138 ? 12.195 22.938 3.447 1 96.12 138 THR B O 1
ATOM 3062 N N . ARG B 1 139 ? 13.258 21.031 3.029 1 97.69 139 ARG B N 1
ATOM 3063 C CA . ARG B 1 139 ? 12.297 20.547 2.049 1 97.69 139 ARG B CA 1
ATOM 3064 C C . ARG B 1 139 ? 11.5 19.375 2.611 1 97.69 139 ARG B C 1
ATOM 3066 O O . ARG B 1 139 ? 12.07 18.438 3.188 1 97.69 139 ARG B O 1
ATOM 3073 N N . VAL B 1 140 ? 10.195 19.453 2.467 1 98.12 140 VAL B N 1
ATOM 3074 C CA . VAL B 1 140 ? 9.336 18.391 2.969 1 98.12 140 VAL B CA 1
ATOM 3075 C C . VAL B 1 140 ? 8.797 17.562 1.799 1 98.12 140 VAL B C 1
ATOM 3077 O O . VAL B 1 140 ? 8.883 17.984 0.644 1 98.12 140 VAL B O 1
ATOM 3080 N N . LEU B 1 141 ? 8.32 16.391 2.086 1 98.06 141 LEU B N 1
ATOM 3081 C CA . LEU B 1 141 ? 7.754 15.531 1.049 1 98.06 141 LEU B CA 1
ATOM 3082 C C . LEU B 1 141 ? 6.281 15.852 0.828 1 98.06 141 LEU B C 1
ATOM 3084 O O . LEU B 1 141 ? 5.473 15.75 1.755 1 98.06 141 LEU B O 1
ATOM 3088 N N . HIS B 1 142 ? 5.973 16.328 -0.343 1 98.19 142 HIS B N 1
ATOM 3089 C CA . HIS B 1 142 ? 4.594 16.469 -0.803 1 98.19 142 HIS B CA 1
ATOM 3090 C C . HIS B 1 142 ? 4.16 15.266 -1.635 1 98.19 142 HIS B C 1
ATOM 3092 O O . HIS B 1 142 ? 4.941 14.742 -2.436 1 98.19 142 HIS B O 1
ATOM 3098 N N . TRP B 1 143 ? 2.92 14.844 -1.448 1 98.19 143 TRP B N 1
ATOM 3099 C CA . TRP B 1 143 ? 2.33 13.766 -2.24 1 98.19 143 TRP B CA 1
ATOM 3100 C C . TRP B 1 143 ? 0.81 13.891 -2.275 1 98.19 143 TRP B C 1
ATOM 3102 O O . TRP B 1 143 ? 0.11 13.211 -1.514 1 98.19 143 TRP B O 1
ATOM 3112 N N . HIS B 1 144 ? 0.324 14.719 -3.17 1 97.94 144 HIS B N 1
ATOM 3113 C CA . HIS B 1 144 ? -1.116 14.922 -3.273 1 97.94 144 HIS B CA 1
ATOM 3114 C C . HIS B 1 144 ? -1.491 15.516 -4.625 1 97.94 144 HIS B C 1
ATOM 3116 O O . HIS B 1 144 ? -0.646 16.109 -5.305 1 97.94 144 HIS B O 1
ATOM 3122 N N . GLY B 1 145 ? -2.684 15.32 -4.969 1 97 145 GLY B N 1
ATOM 3123 C CA . GLY B 1 145 ? -3.262 15.953 -6.145 1 97 145 GLY B CA 1
ATOM 3124 C C . GLY B 1 145 ? -4.457 16.828 -5.82 1 97 145 GLY B C 1
ATOM 3125 O O . GLY B 1 145 ? -4.723 17.812 -6.52 1 97 145 GLY B O 1
ATOM 3126 N N . ASP B 1 146 ? -5.227 16.469 -4.812 1 98.38 146 ASP B N 1
ATOM 3127 C CA . ASP B 1 146 ? -6.344 17.281 -4.328 1 98.38 146 ASP B CA 1
ATOM 3128 C C . ASP B 1 146 ? -5.863 18.344 -3.346 1 98.38 146 ASP B C 1
ATOM 3130 O O . ASP B 1 146 ? -4.734 18.281 -2.854 1 98.38 146 ASP B O 1
ATOM 3134 N N . THR B 1 147 ? -6.637 19.297 -3.186 1 98.69 147 THR B N 1
ATOM 3135 C CA . THR B 1 147 ? -6.418 20.375 -2.215 1 98.69 147 THR B CA 1
ATOM 3136 C C . THR B 1 147 ? -7.73 20.766 -1.546 1 98.69 147 THR B C 1
ATOM 3138 O O . THR B 1 147 ? -8.758 20.125 -1.737 1 98.69 147 THR B O 1
ATOM 3141 N N . PHE B 1 148 ? -7.633 21.75 -0.65 1 98.88 148 PHE B N 1
ATOM 3142 C CA . PHE B 1 148 ? -8.82 22.141 0.106 1 98.88 148 PHE B CA 1
ATOM 3143 C C . PHE B 1 148 ? -8.828 23.641 0.369 1 98.88 148 PHE B C 1
ATOM 3145 O O . PHE B 1 148 ? -7.789 24.297 0.301 1 98.88 148 PHE B O 1
ATOM 3152 N N . ASP B 1 149 ? -10.047 24.141 0.567 1 98.81 149 ASP B N 1
ATOM 3153 C CA . ASP B 1 149 ? -10.188 25.5 1.112 1 98.81 149 ASP B CA 1
ATOM 3154 C C . ASP B 1 149 ? -9.906 25.516 2.613 1 98.81 149 ASP B C 1
ATOM 3156 O O . ASP B 1 149 ? -10.094 24.5 3.297 1 98.81 149 ASP B O 1
ATOM 3160 N N . LEU B 1 150 ? -9.406 26.656 3.053 1 98.81 150 LEU B N 1
ATOM 3161 C CA . LEU B 1 150 ? -9.227 26.797 4.492 1 98.81 150 LEU B CA 1
ATOM 3162 C C . LEU B 1 150 ? -10.57 26.828 5.211 1 98.81 150 LEU B C 1
ATOM 3164 O O . LEU B 1 150 ? -11.438 27.641 4.879 1 98.81 150 LEU B O 1
ATOM 3168 N N . PRO B 1 151 ? -10.805 25.922 6.188 1 98.75 151 PRO B N 1
ATOM 3169 C CA . PRO B 1 151 ? -12.055 26 6.941 1 98.75 151 PRO B CA 1
ATOM 3170 C C . PRO B 1 151 ? -12.25 27.359 7.633 1 98.75 151 PRO B C 1
ATOM 3172 O O . PRO B 1 151 ? -11.281 27.938 8.133 1 98.75 151 PRO B O 1
ATOM 3175 N N . ARG B 1 152 ? -13.523 27.766 7.656 1 98 152 ARG 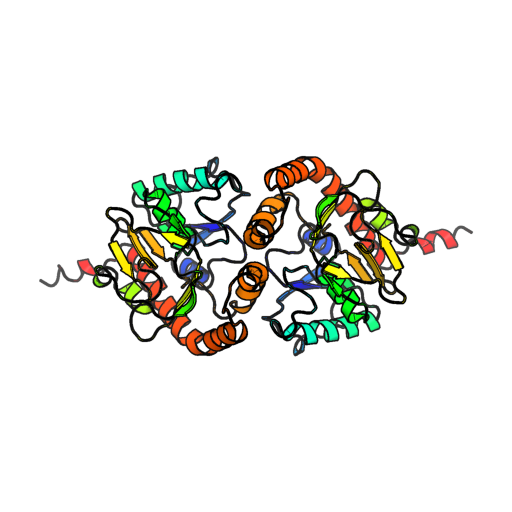B N 1
ATOM 3176 C CA . ARG B 1 152 ? -13.805 29.016 8.375 1 98 152 ARG B CA 1
ATOM 3177 C C . ARG B 1 152 ? -13.414 28.891 9.844 1 98 152 ARG B C 1
ATOM 3179 O O . ARG B 1 152 ? -13.82 27.953 10.531 1 98 152 ARG B O 1
ATOM 3186 N N . GLY B 1 153 ? -12.578 29.812 10.266 1 97.5 153 GLY B N 1
ATOM 3187 C CA . GLY B 1 153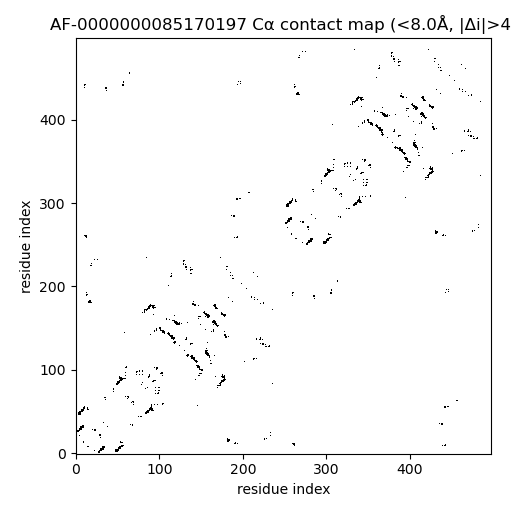 ? -12.156 29.797 11.656 1 97.5 153 GLY B CA 1
ATOM 3188 C C . GLY B 1 153 ? -10.828 29.109 11.875 1 97.5 153 GLY B C 1
ATOM 3189 O O . GLY B 1 153 ? -10.242 29.203 12.953 1 97.5 153 GLY B O 1
ATOM 3190 N N . ALA B 1 154 ? -10.328 28.438 10.914 1 98.38 154 ALA B N 1
ATOM 3191 C CA . ALA B 1 154 ? -9.039 27.766 11.031 1 98.38 154 ALA B CA 1
ATOM 3192 C C . ALA B 1 154 ? -7.883 28.766 10.898 1 98.38 154 ALA B C 1
ATOM 3194 O O . ALA B 1 154 ? -8.055 29.844 10.336 1 98.38 154 ALA B O 1
ATOM 3195 N N . ARG B 1 155 ? -6.762 28.453 11.461 1 98.5 155 ARG B N 1
ATOM 3196 C CA . ARG B 1 155 ? -5.539 29.25 11.352 1 98.5 155 ARG B CA 1
ATOM 3197 C C . ARG B 1 155 ? -4.641 28.719 10.242 1 98.5 155 ARG B C 1
ATOM 3199 O O . ARG B 1 155 ? -4.25 27.547 10.258 1 98.5 155 ARG B O 1
ATOM 3206 N N . HIS B 1 156 ? -4.363 29.562 9.266 1 98.56 156 HIS B N 1
ATOM 3207 C CA . HIS B 1 156 ? -3.516 29.219 8.133 1 98.56 156 HIS B CA 1
ATOM 3208 C C . HIS B 1 156 ? -2.045 29.188 8.531 1 98.56 156 HIS B C 1
ATOM 3210 O O . HIS B 1 156 ? -1.49 30.203 8.953 1 98.56 156 HIS B O 1
ATOM 3216 N N . LEU B 1 157 ? -1.345 28.062 8.352 1 98.19 157 LEU B N 1
ATOM 3217 C CA . LEU B 1 157 ? -0.008 27.922 8.914 1 98.19 157 LEU B CA 1
ATOM 3218 C C . LEU B 1 157 ? 1.046 27.859 7.812 1 98.19 157 LEU B C 1
ATOM 3220 O O . LEU B 1 157 ? 2.188 28.281 8.023 1 98.19 157 LEU B O 1
ATOM 3224 N N . ALA B 1 158 ? 0.688 27.312 6.652 1 98.31 158 ALA B N 1
ATOM 3225 C CA . ALA B 1 158 ? 1.715 27.172 5.625 1 98.31 158 ALA B CA 1
ATOM 3226 C C . ALA B 1 158 ? 1.089 27 4.242 1 98.31 158 ALA B C 1
ATOM 3228 O O . ALA B 1 158 ? -0.04 26.531 4.117 1 98.31 158 ALA B O 1
ATOM 3229 N N . SER B 1 159 ? 1.797 27.375 3.254 1 98.06 159 SER B N 1
ATOM 3230 C CA . SER B 1 159 ? 1.518 27.188 1.835 1 98.06 159 SER B CA 1
ATOM 3231 C C . SER B 1 159 ? 2.738 26.656 1.099 1 98.06 159 SER B C 1
ATOM 3233 O O . SER B 1 159 ? 3.805 26.484 1.694 1 98.06 159 SER B O 1
ATOM 3235 N N . SER B 1 160 ? 2.543 26.203 -0.097 1 97.31 160 SER B N 1
ATOM 3236 C CA . SER B 1 160 ? 3.633 25.938 -1.026 1 97.31 160 SER B CA 1
ATOM 3237 C C . SER B 1 160 ? 3.533 26.812 -2.27 1 97.31 160 SER B C 1
ATOM 3239 O O . SER B 1 160 ? 2.596 27.594 -2.406 1 97.31 160 SER B O 1
ATOM 3241 N N . ASP B 1 161 ? 4.562 26.688 -3.131 1 96.25 161 ASP B N 1
ATOM 3242 C CA . ASP B 1 161 ? 4.52 27.422 -4.391 1 96.25 161 ASP B CA 1
ATOM 3243 C C . ASP B 1 161 ? 3.311 27.016 -5.227 1 96.25 161 ASP B C 1
ATOM 3245 O O . ASP B 1 161 ? 2.748 27.828 -5.961 1 96.25 161 ASP B O 1
ATOM 3249 N N . MET B 1 162 ? 2.854 25.812 -5.051 1 96.81 162 MET B N 1
ATOM 3250 C CA . MET B 1 162 ? 1.812 25.25 -5.91 1 96.81 162 MET B CA 1
ATOM 3251 C C . MET B 1 162 ? 0.435 25.422 -5.281 1 96.81 162 MET B C 1
ATOM 3253 O O . MET B 1 162 ? -0.556 25.625 -5.984 1 96.81 162 MET B O 1
ATOM 3257 N N . TYR B 1 163 ? 0.383 25.359 -3.967 1 98.19 163 TYR B N 1
ATOM 3258 C CA . TYR B 1 163 ? -0.93 25.328 -3.33 1 98.19 163 TYR B CA 1
ATOM 3259 C C . TYR B 1 163 ? -0.944 26.203 -2.08 1 98.19 163 TYR B C 1
ATOM 3261 O O . TYR B 1 163 ? -0.04 26.125 -1.246 1 98.19 163 TYR B O 1
ATOM 3269 N N . PRO B 1 164 ? -1.952 26.953 -1.924 1 97.81 164 PRO B N 1
ATOM 3270 C CA . PRO B 1 164 ? -2.01 27.922 -0.828 1 97.81 164 PRO B CA 1
ATOM 3271 C C . PRO B 1 164 ? -2.256 27.266 0.529 1 97.81 164 PRO B C 1
ATOM 3273 O O . PRO B 1 164 ? -1.9 27.828 1.566 1 97.81 164 PRO B O 1
ATOM 3276 N N . HIS B 1 165 ? -2.885 26.141 0.559 1 98.5 165 HIS B N 1
ATOM 3277 C CA . HIS B 1 165 ? -3.234 25.531 1.835 1 98.5 165 HIS B CA 1
ATOM 3278 C C . HIS B 1 165 ? -2.5 24.203 2.031 1 98.5 165 HIS B C 1
ATOM 3280 O O . HIS B 1 165 ? -2.943 23.172 1.54 1 98.5 165 HIS B O 1
ATOM 3286 N N . GLN B 1 166 ? -1.453 24.281 2.828 1 98.62 166 GLN B N 1
ATOM 3287 C CA . GLN B 1 166 ? -0.635 23.109 3.105 1 98.62 166 GLN B CA 1
ATOM 3288 C C . GLN B 1 166 ? -0.761 22.688 4.566 1 98.62 166 GLN B C 1
ATOM 3290 O O . GLN B 1 166 ? -0.455 21.531 4.914 1 98.62 166 GLN B O 1
ATOM 3295 N N . ALA B 1 167 ? -1.094 23.625 5.41 1 98.81 167 ALA B N 1
ATOM 3296 C CA . ALA B 1 167 ? -1.238 23.312 6.832 1 98.81 167 ALA B CA 1
ATOM 3297 C C . ALA B 1 167 ? -2.199 24.297 7.508 1 98.81 167 ALA B C 1
ATOM 3299 O O . ALA B 1 167 ? -2.18 25.484 7.219 1 98.81 167 ALA B O 1
ATOM 3300 N N . PHE B 1 168 ? -3.01 23.781 8.383 1 98.88 168 PHE B N 1
ATOM 3301 C CA . PHE B 1 168 ? -3.852 24.656 9.195 1 98.88 168 PHE B CA 1
ATOM 3302 C C . PHE B 1 168 ? -4.059 24.062 10.586 1 98.88 168 PHE B C 1
ATOM 3304 O O . PHE B 1 168 ? -3.936 22.844 10.773 1 98.88 168 PHE B O 1
ATOM 3311 N N . ALA B 1 169 ? -4.277 24.906 11.516 1 98.62 169 ALA B N 1
ATOM 3312 C CA . ALA B 1 169 ? -4.656 24.531 12.875 1 98.62 169 ALA B CA 1
ATOM 3313 C C . ALA B 1 169 ? -6.141 24.781 13.117 1 98.62 169 ALA B C 1
ATOM 3315 O O . ALA B 1 169 ? -6.734 25.672 12.508 1 98.62 169 ALA B O 1
ATOM 3316 N N . TRP B 1 170 ? -6.746 23.969 13.898 1 98.25 170 TRP B N 1
ATOM 3317 C CA . TRP B 1 170 ? -8.141 24.078 14.312 1 98.25 170 TRP B CA 1
ATOM 3318 C C . TRP B 1 170 ? -8.273 23.969 15.828 1 98.25 170 TRP B C 1
ATOM 3320 O O . TRP B 1 170 ? -7.699 23.062 16.438 1 98.25 170 TRP B O 1
ATOM 3330 N N . GLY B 1 171 ? -9.039 24.875 16.391 1 96.38 171 GLY B N 1
ATOM 3331 C CA . GLY B 1 171 ? -9.156 24.844 17.844 1 96.38 171 GLY B CA 1
ATOM 3332 C C . GLY B 1 171 ? -7.824 24.969 18.547 1 96.38 171 GLY B C 1
ATOM 3333 O O . GLY B 1 171 ? -6.977 25.766 18.156 1 96.38 171 GLY B O 1
ATOM 3334 N N . ARG B 1 172 ? -7.609 24.25 19.578 1 92.62 172 ARG B N 1
ATOM 3335 C CA . ARG B 1 172 ? -6.402 24.359 20.391 1 92.62 172 ARG B CA 1
ATOM 3336 C C . ARG B 1 172 ? -5.387 23.297 20 1 92.62 172 ARG B C 1
ATOM 3338 O O . ARG B 1 172 ? -4.176 23.531 20.047 1 92.62 172 ARG B O 1
ATOM 3345 N N . HIS B 1 173 ? -5.934 22.125 19.578 1 89.44 173 HIS B N 1
ATOM 3346 C CA . HIS B 1 173 ? -5.02 21 19.594 1 89.44 173 HIS B CA 1
ATOM 3347 C C . HIS B 1 173 ? -5.047 20.266 18.25 1 89.44 173 HIS B C 1
ATOM 3349 O O . HIS B 1 173 ? -4.434 19.203 18.109 1 89.44 173 HIS B O 1
ATOM 3355 N N . CYS B 1 174 ? -5.793 20.75 17.25 1 98.12 174 CYS B N 1
ATOM 3356 C CA . CYS B 1 174 ? -5.918 20.031 16 1 98.12 174 CYS B CA 1
ATOM 3357 C C . CYS B 1 174 ? -4.977 20.594 14.945 1 98.12 174 CYS B C 1
ATOM 3359 O O . CYS B 1 174 ? -4.805 21.812 14.852 1 98.12 174 CYS B O 1
ATOM 3361 N N . LEU B 1 175 ? -4.32 19.75 14.219 1 98.75 175 LEU B N 1
ATOM 3362 C CA . LEU B 1 175 ? -3.35 20.125 13.195 1 98.75 175 LEU B CA 1
ATOM 3363 C C . LEU B 1 175 ? -3.564 19.312 11.922 1 98.75 175 LEU B C 1
ATOM 3365 O O . LEU B 1 175 ? -3.709 18.094 11.977 1 98.75 175 LEU B O 1
ATOM 3369 N N . ALA B 1 176 ? -3.68 19.953 10.805 1 98.94 176 ALA B N 1
ATOM 3370 C CA . ALA B 1 176 ? -3.82 19.312 9.492 1 98.94 176 ALA B CA 1
ATOM 3371 C C . ALA B 1 176 ? -2.627 19.641 8.602 1 98.94 176 ALA B C 1
ATOM 3373 O O . ALA B 1 176 ? -2.275 20.812 8.422 1 98.94 176 ALA B O 1
ATOM 3374 N N . LEU B 1 177 ? -1.994 18.641 8.078 1 98.88 177 LEU B N 1
ATOM 3375 C CA . LEU B 1 177 ? -0.826 18.781 7.215 1 98.88 177 LEU B CA 1
ATOM 3376 C C . LEU B 1 177 ? -1.047 18.062 5.887 1 98.88 177 LEU B C 1
ATOM 3378 O O . LEU B 1 177 ? -1.216 16.844 5.855 1 98.88 177 LEU B O 1
ATOM 3382 N N . GLN B 1 178 ? -1.045 18.844 4.781 1 98.88 178 GLN B N 1
ATOM 3383 C CA . GLN B 1 178 ? -1.227 18.266 3.451 1 98.88 178 GLN B CA 1
ATOM 3384 C C . GLN B 1 178 ? 0.011 17.484 3.016 1 98.88 178 GLN B C 1
ATOM 3386 O O . GLN B 1 178 ? -0.089 16.547 2.232 1 98.88 178 GLN B O 1
ATOM 3391 N N . PHE B 1 179 ? 1.186 17.938 3.514 1 98.75 179 PHE B N 1
ATOM 3392 C CA . PHE B 1 179 ? 2.457 17.281 3.234 1 98.75 179 PHE B CA 1
ATOM 3393 C C . PHE B 1 179 ? 2.736 16.188 4.254 1 98.75 179 PHE B C 1
ATOM 3395 O O . PHE B 1 179 ? 1.893 15.891 5.102 1 98.75 179 PHE B O 1
ATOM 3402 N N . HIS B 1 180 ? 3.914 15.508 4.156 1 98.75 180 HIS B N 1
ATOM 3403 C CA . HIS B 1 180 ? 4.109 14.281 4.918 1 98.75 180 HIS B CA 1
ATOM 3404 C C . HIS B 1 180 ? 5.41 14.32 5.711 1 98.75 180 HIS B C 1
ATOM 3406 O O . HIS B 1 180 ? 6.402 13.703 5.32 1 98.75 180 HIS B O 1
ATOM 3412 N N . PRO B 1 181 ? 5.332 14.93 6.832 1 98.44 181 PRO B N 1
ATOM 3413 C CA . PRO B 1 181 ? 6.527 14.953 7.676 1 98.44 181 PRO B CA 1
ATOM 3414 C C . PRO B 1 181 ? 6.762 13.641 8.414 1 98.44 181 PRO B C 1
ATOM 3416 O O . PRO B 1 181 ? 7.824 13.445 9.016 1 98.44 181 PRO B O 1
ATOM 3419 N N . GLU B 1 182 ? 5.809 12.719 8.391 1 98.62 182 GLU B N 1
ATOM 3420 C CA . GLU B 1 182 ? 5.922 11.453 9.117 1 98.62 182 GLU B CA 1
ATOM 3421 C C . GLU B 1 182 ? 6.781 10.453 8.352 1 98.62 182 GLU B C 1
ATOM 3423 O O . GLU B 1 182 ? 7.246 9.461 8.922 1 98.62 182 GLU B O 1
ATOM 3428 N N . VAL B 1 183 ? 7.066 10.68 7.102 1 97.38 183 VAL B N 1
ATOM 3429 C CA . VAL B 1 183 ? 7.676 9.68 6.227 1 97.38 183 VAL B CA 1
ATOM 3430 C C . VAL B 1 183 ? 9.109 9.414 6.672 1 97.38 183 VAL B C 1
ATOM 3432 O O . VAL B 1 183 ? 9.859 10.344 6.969 1 97.38 183 VAL B O 1
ATOM 3435 N N . ASP B 1 184 ? 9.422 8.172 6.812 1 95.12 184 ASP B N 1
ATOM 3436 C CA . ASP B 1 184 ? 10.805 7.715 6.918 1 95.12 184 ASP B CA 1
ATOM 3437 C C . ASP B 1 184 ? 11.492 7.715 5.551 1 95.12 184 ASP B C 1
ATOM 3439 O O . ASP B 1 184 ? 11.047 7.027 4.629 1 95.12 184 ASP B O 1
ATOM 3443 N N . VAL B 1 185 ? 12.508 8.469 5.438 1 94.69 185 VAL B N 1
ATOM 3444 C CA . VAL B 1 185 ? 13.18 8.656 4.152 1 94.69 185 VAL B CA 1
ATOM 3445 C C . VAL B 1 185 ? 13.617 7.309 3.592 1 94.69 185 VAL B C 1
ATOM 3447 O O . VAL B 1 185 ? 13.648 7.113 2.373 1 94.69 185 VAL B O 1
ATOM 3450 N N . ARG B 1 186 ? 13.922 6.312 4.426 1 90.44 186 ARG B N 1
ATOM 3451 C CA . ARG B 1 186 ? 14.344 4.984 4 1 90.44 186 ARG B CA 1
ATOM 3452 C C . ARG B 1 186 ? 13.219 4.258 3.27 1 90.44 186 ARG B C 1
ATOM 3454 O O . ARG B 1 186 ? 13.461 3.262 2.584 1 90.44 186 ARG B O 1
ATOM 3461 N N . THR B 1 187 ? 11.953 4.777 3.381 1 91.25 187 THR B N 1
ATOM 3462 C CA . THR B 1 187 ? 10.805 4.078 2.828 1 91.25 187 THR B CA 1
ATOM 3463 C C . THR B 1 187 ? 10.281 4.789 1.584 1 91.25 187 THR B C 1
ATOM 3465 O O . THR B 1 187 ? 9.234 4.422 1.042 1 91.25 187 THR B O 1
ATOM 3468 N N . VAL B 1 188 ? 10.977 5.793 1.117 1 93.69 188 VAL B N 1
ATOM 3469 C CA . VAL B 1 188 ? 10.523 6.559 -0.038 1 93.69 188 VAL B CA 1
ATOM 3470 C C . VAL B 1 188 ? 10.391 5.637 -1.249 1 93.69 188 VAL B C 1
ATOM 3472 O O . VAL B 1 188 ? 9.453 5.777 -2.041 1 93.69 188 VAL B O 1
ATOM 3475 N N . GLU B 1 189 ? 11.32 4.676 -1.369 1 93.56 189 GLU B N 1
ATOM 3476 C CA . GLU B 1 189 ? 11.219 3.703 -2.453 1 93.56 189 GLU B CA 1
ATOM 3477 C C . GLU B 1 189 ? 9.914 2.916 -2.377 1 93.56 189 GLU B C 1
ATOM 3479 O O . GLU B 1 189 ? 9.281 2.654 -3.4 1 93.56 189 GLU B O 1
ATOM 3484 N N . GLN B 1 190 ? 9.492 2.594 -1.232 1 92.5 190 GLN B N 1
ATOM 3485 C CA . GLN B 1 190 ? 8.258 1.848 -1.028 1 92.5 190 GLN B CA 1
ATOM 3486 C C . GLN B 1 190 ? 7.039 2.691 -1.398 1 92.5 190 GLN B C 1
ATOM 3488 O O . GLN B 1 190 ? 6.047 2.166 -1.903 1 92.5 190 GLN B O 1
ATOM 3493 N N . TRP B 1 191 ? 7.172 3.979 -1.14 1 94.69 191 TRP B N 1
ATOM 3494 C CA . TRP B 1 191 ? 6.102 4.875 -1.567 1 94.69 191 TRP B CA 1
ATOM 3495 C C . TRP B 1 191 ? 5.996 4.906 -3.088 1 94.69 191 TRP B C 1
ATOM 3497 O O . TRP B 1 191 ? 4.895 4.84 -3.641 1 94.69 191 TRP B O 1
ATOM 3507 N N . MET B 1 192 ? 7.148 4.992 -3.697 1 95.19 192 MET B N 1
ATOM 3508 C CA . MET B 1 192 ? 7.152 5.023 -5.156 1 95.19 192 MET B CA 1
ATOM 3509 C C . MET B 1 192 ? 6.539 3.748 -5.727 1 95.19 192 MET B C 1
ATOM 3511 O O . MET B 1 192 ? 5.707 3.809 -6.633 1 95.19 192 MET B O 1
ATOM 3515 N N . LEU B 1 193 ? 6.867 2.66 -5.109 1 94.69 193 LEU B N 1
ATOM 3516 C CA . LEU B 1 193 ? 6.316 1.38 -5.539 1 94.69 193 LEU B CA 1
ATOM 3517 C C . LEU B 1 193 ? 4.82 1.308 -5.258 1 94.69 193 LEU B C 1
ATOM 3519 O O . LEU B 1 193 ? 4.039 0.923 -6.133 1 94.69 193 LEU B O 1
ATOM 3523 N N . GLY B 1 194 ? 4.445 1.68 -4.102 1 94.12 194 GLY B N 1
ATOM 3524 C CA . GLY B 1 194 ? 3.051 1.61 -3.691 1 94.12 194 GLY B CA 1
ATOM 3525 C C . GLY B 1 194 ? 2.143 2.514 -4.504 1 94.12 194 GLY B C 1
ATOM 3526 O O . GLY B 1 194 ? 0.943 2.254 -4.621 1 94.12 194 GLY B O 1
ATOM 3527 N N . HIS B 1 195 ? 2.719 3.557 -5.102 1 95.81 195 HIS B N 1
ATOM 3528 C CA . HIS B 1 195 ? 1.939 4.52 -5.875 1 95.81 195 HIS B CA 1
ATOM 3529 C C . HIS B 1 195 ? 2.342 4.496 -7.348 1 95.81 195 HIS B C 1
ATOM 3531 O O . HIS B 1 195 ? 2.254 5.516 -8.031 1 95.81 195 HIS B O 1
ATOM 3537 N N . ALA B 1 196 ? 2.838 3.375 -7.805 1 95.31 196 ALA B N 1
ATOM 3538 C CA . ALA B 1 196 ? 3.367 3.236 -9.156 1 95.31 196 ALA B CA 1
ATOM 3539 C C . ALA B 1 196 ? 2.322 3.627 -10.203 1 95.31 196 ALA B C 1
ATOM 3541 O O . ALA B 1 196 ? 2.641 4.297 -11.188 1 95.31 196 ALA B O 1
ATOM 3542 N N . HIS B 1 197 ? 1.054 3.227 -10.039 1 95.19 197 HIS B N 1
ATOM 3543 C CA . HIS B 1 197 ? 0.015 3.545 -11.008 1 95.19 197 HIS B CA 1
ATOM 3544 C C . HIS B 1 197 ? -0.272 5.043 -11.039 1 95.19 197 HIS B C 1
ATOM 3546 O O . HIS B 1 197 ? -0.491 5.617 -12.109 1 95.19 197 HIS B O 1
ATOM 3552 N N . GLU B 1 198 ? -0.282 5.625 -9.844 1 95.44 198 GLU B N 1
ATOM 3553 C CA . GLU B 1 198 ? -0.439 7.074 -9.789 1 95.44 198 GLU B CA 1
ATOM 3554 C C . GLU B 1 198 ? 0.681 7.777 -10.547 1 95.44 198 GLU B C 1
ATOM 3556 O O . GLU B 1 198 ? 0.423 8.672 -11.359 1 95.44 198 GLU B O 1
ATOM 3561 N N . ILE B 1 199 ? 1.882 7.363 -10.227 1 95.38 199 ILE B N 1
ATOM 3562 C CA . ILE B 1 199 ? 3.064 7.965 -10.836 1 95.38 199 ILE B CA 1
ATOM 3563 C C . ILE B 1 199 ? 3.008 7.801 -12.352 1 95.38 199 ILE B C 1
ATOM 3565 O O . ILE B 1 199 ? 3.275 8.742 -13.102 1 95.38 199 ILE B O 1
ATOM 3569 N N . ALA B 1 200 ? 2.611 6.652 -12.797 1 91.75 200 ALA B N 1
ATOM 3570 C CA . ALA B 1 200 ? 2.562 6.344 -14.219 1 91.75 200 ALA B CA 1
ATOM 3571 C C . ALA B 1 200 ? 1.565 7.246 -14.945 1 91.75 200 ALA B C 1
ATOM 3573 O O . ALA B 1 200 ? 1.711 7.512 -16.141 1 91.75 200 ALA B O 1
ATOM 3574 N N . HIS B 1 201 ? 0.617 7.766 -14.227 1 91.56 201 HIS B N 1
ATOM 3575 C CA . HIS B 1 201 ? -0.425 8.57 -14.844 1 91.56 201 HIS B CA 1
ATOM 3576 C C . HIS B 1 201 ? -0.246 10.047 -14.523 1 91.56 201 HIS B C 1
ATOM 3578 O O . HIS B 1 201 ? -1.164 10.852 -14.719 1 91.56 201 HIS B O 1
ATOM 3584 N N . THR B 1 202 ? 0.858 10.375 -13.938 1 92.31 202 THR B N 1
ATOM 3585 C CA . THR B 1 202 ? 1.189 11.766 -13.648 1 92.31 202 THR B CA 1
ATOM 3586 C C . THR B 1 202 ? 2.328 12.25 -14.539 1 92.31 202 THR B C 1
ATOM 3588 O O . THR B 1 202 ? 3.385 11.617 -14.602 1 92.31 202 THR B O 1
ATOM 3591 N N . ARG B 1 203 ? 2.096 13.32 -15.203 1 88.44 203 ARG B N 1
ATOM 3592 C CA . ARG B 1 203 ? 3.102 13.852 -16.125 1 88.44 203 ARG B CA 1
ATOM 3593 C C . ARG B 1 203 ? 4.254 14.492 -15.352 1 88.44 203 ARG B C 1
ATOM 3595 O O . ARG B 1 203 ? 4.059 15.016 -14.258 1 88.44 203 ARG B O 1
ATOM 3602 N N . ASN B 1 204 ? 5.371 14.406 -15.859 1 87.69 204 ASN B N 1
ATOM 3603 C CA . ASN B 1 204 ? 6.551 15.156 -15.453 1 87.69 204 ASN B CA 1
ATOM 3604 C C . ASN B 1 204 ? 7.039 14.727 -14.07 1 87.69 204 ASN B C 1
ATOM 3606 O O . ASN B 1 204 ? 7.473 15.555 -13.273 1 87.69 204 ASN B O 1
ATOM 3610 N N . ILE B 1 205 ? 6.746 13.523 -13.727 1 92.88 205 ILE B N 1
ATOM 3611 C CA . ILE B 1 205 ? 7.344 12.984 -12.508 1 92.88 205 ILE B CA 1
ATOM 3612 C C . ILE B 1 205 ? 8.562 12.141 -12.859 1 92.88 205 ILE B C 1
ATOM 3614 O O . ILE B 1 205 ? 8.492 11.266 -13.719 1 92.88 205 ILE B O 1
ATOM 3618 N N . SER B 1 206 ? 9.68 12.484 -12.312 1 93.94 206 SER B N 1
ATOM 3619 C CA . SER B 1 206 ? 10.906 11.711 -12.461 1 93.94 206 SER B CA 1
ATOM 3620 C C . SER B 1 206 ? 11.211 10.898 -11.203 1 93.94 206 SER B C 1
ATOM 3622 O O . SER B 1 206 ? 11.57 11.469 -10.172 1 93.94 206 SER B O 1
ATOM 3624 N N . LEU B 1 207 ? 11.125 9.578 -11.328 1 95.69 207 LEU B N 1
ATOM 3625 C CA . LEU B 1 207 ? 11.453 8.719 -10.203 1 95.69 207 LEU B CA 1
ATOM 3626 C C . LEU B 1 207 ? 12.914 8.867 -9.812 1 95.69 207 LEU B C 1
ATOM 3628 O O . LEU B 1 207 ? 13.25 8.844 -8.625 1 95.69 207 LEU B O 1
ATOM 3632 N N . ALA B 1 208 ? 13.758 9.008 -10.789 1 95.12 208 ALA B N 1
ATOM 3633 C CA . ALA B 1 208 ? 15.172 9.234 -10.523 1 95.12 208 ALA B CA 1
ATOM 3634 C C . ALA B 1 208 ? 15.383 10.492 -9.695 1 95.12 208 ALA B C 1
ATOM 3636 O O . ALA B 1 208 ? 16.188 10.5 -8.758 1 95.12 208 ALA B O 1
ATOM 3637 N N . ARG B 1 209 ? 14.664 11.539 -10.016 1 95.88 209 ARG B N 1
ATOM 3638 C CA . ARG B 1 209 ? 14.773 12.781 -9.273 1 95.88 209 ARG B CA 1
ATOM 3639 C C . ARG B 1 209 ? 14.234 12.625 -7.855 1 95.88 209 ARG B C 1
ATOM 3641 O O . ARG B 1 209 ? 14.812 13.156 -6.898 1 95.88 209 ARG B O 1
ATOM 3648 N N . LEU B 1 210 ? 13.109 11.914 -7.758 1 96.38 210 LEU B N 1
ATOM 3649 C CA . LEU B 1 210 ? 12.539 11.672 -6.438 1 96.38 210 LEU B CA 1
ATOM 3650 C C . LEU B 1 210 ? 13.547 10.969 -5.531 1 96.38 210 LEU B C 1
ATOM 3652 O O . LEU B 1 210 ? 13.711 11.344 -4.367 1 96.38 210 LEU B O 1
ATOM 3656 N N . ARG B 1 211 ? 14.258 10 -6.066 1 95.62 211 ARG B N 1
ATOM 3657 C CA . ARG B 1 211 ? 15.281 9.258 -5.336 1 95.62 211 ARG B CA 1
ATOM 3658 C C . ARG B 1 211 ? 16.453 10.172 -4.961 1 95.62 211 ARG B C 1
ATOM 3660 O O . ARG B 1 211 ? 16.906 10.164 -3.816 1 95.62 211 ARG B O 1
ATOM 3667 N N . ALA B 1 212 ? 16.891 10.898 -5.922 1 96.62 212 ALA B N 1
ATOM 3668 C C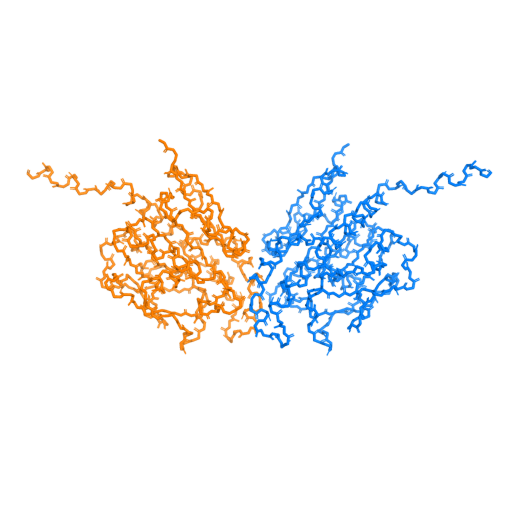A . ALA B 1 212 ? 18.031 11.789 -5.691 1 96.62 212 ALA B CA 1
ATOM 3669 C C . ALA B 1 212 ? 17.703 12.828 -4.629 1 96.62 212 ALA B C 1
ATOM 3671 O O . ALA B 1 212 ? 18.547 13.133 -3.77 1 96.62 212 ALA B O 1
ATOM 3672 N N . ASP B 1 213 ? 16.531 13.383 -4.699 1 97.19 213 ASP B N 1
ATOM 3673 C CA . ASP B 1 213 ? 16.094 14.398 -3.736 1 97.19 213 ASP B CA 1
ATOM 3674 C C . ASP B 1 213 ? 15.992 13.805 -2.332 1 97.19 213 ASP B C 1
ATOM 3676 O O . ASP B 1 213 ? 16.344 14.461 -1.35 1 97.19 213 ASP B O 1
ATOM 3680 N N . ALA B 1 214 ? 15.445 12.578 -2.26 1 96.44 214 ALA B N 1
ATOM 3681 C CA . ALA B 1 214 ? 15.375 11.922 -0.959 1 96.44 214 ALA B CA 1
ATOM 3682 C C . ALA B 1 214 ? 16.766 11.797 -0.328 1 96.44 214 ALA B C 1
ATOM 3684 O O . ALA B 1 214 ? 16.922 11.984 0.881 1 96.44 214 ALA B O 1
ATOM 3685 N N . GLN B 1 215 ? 17.734 11.484 -1.121 1 95.56 215 GLN B N 1
ATOM 3686 C CA . GLN B 1 215 ? 19.109 11.367 -0.639 1 95.56 215 GLN B CA 1
ATOM 3687 C C . GLN B 1 215 ? 19.672 12.727 -0.245 1 95.56 215 GLN B C 1
ATOM 3689 O O . GLN B 1 215 ? 20.359 12.844 0.771 1 95.56 215 GLN B O 1
ATOM 3694 N N . GLN B 1 216 ? 19.375 13.688 -1.019 1 96.62 216 GLN B N 1
ATOM 3695 C CA . GLN B 1 216 ? 19.938 15.016 -0.826 1 96.62 216 GLN B CA 1
ATOM 3696 C C . GLN B 1 216 ? 19.312 15.711 0.383 1 96.62 216 GLN B C 1
ATOM 3698 O O . GLN B 1 216 ? 20.016 16.312 1.187 1 96.62 216 GLN B O 1
ATOM 3703 N N . TYR B 1 217 ? 17.984 15.594 0.52 1 96.88 217 TYR B N 1
ATOM 3704 C CA . TYR B 1 217 ? 17.266 16.406 1.492 1 96.88 217 TYR B CA 1
ATOM 3705 C C . TYR B 1 217 ? 16.859 15.594 2.711 1 96.88 217 TYR B C 1
ATOM 3707 O O . TYR B 1 217 ? 16.453 16.141 3.732 1 96.88 217 TYR B O 1
ATOM 3715 N N . GLY B 1 218 ? 17.031 14.266 2.65 1 95.81 218 GLY B N 1
ATOM 3716 C CA . GLY B 1 218 ? 16.484 13.336 3.617 1 95.81 218 GLY B CA 1
ATOM 3717 C C . GLY B 1 218 ? 16.953 13.602 5.035 1 95.81 218 GLY B C 1
ATOM 3718 O O . GLY B 1 218 ? 16.141 13.617 5.969 1 95.81 218 GLY B O 1
ATOM 3719 N N . ARG B 1 219 ? 18.25 13.797 5.223 1 95.38 219 ARG B N 1
ATOM 3720 C CA . ARG B 1 219 ? 18.797 13.953 6.566 1 95.38 219 ARG B CA 1
ATOM 3721 C C . ARG B 1 219 ? 18.266 15.219 7.234 1 95.38 219 ARG B C 1
ATOM 3723 O O . ARG B 1 219 ? 17.812 15.172 8.375 1 95.38 219 ARG B O 1
ATOM 3730 N N . ARG B 1 220 ? 18.359 16.344 6.547 1 96.38 220 ARG B N 1
ATOM 3731 C CA . ARG B 1 220 ? 17.859 17.609 7.082 1 96.38 220 ARG B CA 1
ATOM 3732 C C . ARG B 1 220 ? 16.359 17.516 7.348 1 96.38 220 ARG B C 1
ATOM 3734 O O . ARG B 1 220 ? 15.867 18.016 8.367 1 96.38 220 ARG B O 1
ATOM 3741 N N . PHE B 1 221 ? 15.633 16.922 6.48 1 97.5 221 PHE B N 1
ATOM 3742 C CA . PHE B 1 221 ? 14.203 16.703 6.617 1 97.5 221 PHE B CA 1
ATOM 3743 C C . PHE B 1 221 ? 13.891 15.922 7.883 1 97.5 221 PHE B C 1
ATOM 3745 O O . PHE B 1 221 ? 13.039 16.312 8.68 1 97.5 221 PHE B O 1
ATOM 3752 N N . GLU B 1 222 ? 14.586 14.797 8.07 1 96.94 222 GLU B N 1
ATOM 3753 C CA . GLU B 1 222 ? 14.328 13.93 9.211 1 96.94 222 GLU B CA 1
ATOM 3754 C C . GLU B 1 222 ? 14.617 14.648 10.523 1 96.94 222 GLU B C 1
ATOM 3756 O O . GLU B 1 222 ? 13.875 14.492 11.5 1 96.94 222 GLU B O 1
ATOM 3761 N N . GLU B 1 223 ? 15.68 15.398 10.578 1 96.62 223 GLU B N 1
ATOM 3762 C CA . GLU B 1 223 ? 16.016 16.156 11.773 1 96.62 223 GLU B CA 1
ATOM 3763 C C . GLU B 1 223 ? 14.961 17.203 12.086 1 96.62 223 GLU B C 1
ATOM 3765 O O . GLU B 1 223 ? 14.523 17.344 13.227 1 96.62 223 GLU B O 1
ATOM 3770 N N . ALA B 1 224 ? 14.602 17.984 11.047 1 97.62 224 ALA B N 1
ATOM 3771 C CA . ALA B 1 224 ? 13.57 19 11.211 1 97.62 224 ALA B CA 1
ATOM 3772 C C . ALA B 1 224 ? 12.25 18.391 11.648 1 97.62 224 ALA B C 1
ATOM 3774 O O . ALA B 1 224 ? 11.578 18.906 12.539 1 97.62 224 ALA B O 1
ATOM 3775 N N . ALA B 1 225 ? 11.891 17.25 11.055 1 98.06 225 ALA B N 1
ATOM 3776 C CA . ALA B 1 225 ? 10.648 16.562 11.383 1 98.06 225 ALA B CA 1
ATOM 3777 C C . ALA B 1 225 ? 10.648 16.078 12.828 1 98.06 225 ALA B C 1
ATOM 3779 O O . ALA B 1 225 ? 9.641 16.188 13.531 1 98.06 225 ALA B O 1
ATOM 3780 N N . ARG B 1 226 ? 11.758 15.562 13.25 1 97.5 226 ARG B N 1
ATOM 3781 C CA . ARG B 1 226 ? 11.867 15.102 14.625 1 97.5 226 ARG B CA 1
ATOM 3782 C C . ARG B 1 226 ? 11.625 16.234 15.609 1 97.5 226 ARG B C 1
ATOM 3784 O O . ARG B 1 226 ? 10.867 16.094 16.578 1 97.5 226 ARG B O 1
ATOM 3791 N N . ARG B 1 227 ? 12.203 17.359 15.375 1 96.81 227 ARG B N 1
ATOM 3792 C CA . ARG B 1 227 ? 12.023 18.516 16.234 1 96.81 227 ARG B CA 1
ATOM 3793 C C . ARG B 1 227 ? 10.586 19.016 16.188 1 96.81 227 ARG B C 1
ATOM 3795 O O . ARG B 1 227 ? 10.016 19.375 17.219 1 96.81 227 ARG B O 1
ATOM 3802 N N . PHE B 1 228 ? 10.07 19.016 15.031 1 97.75 228 PHE B N 1
ATOM 3803 C CA . PHE B 1 228 ? 8.672 19.391 14.859 1 97.75 228 PHE B CA 1
ATOM 3804 C C . PHE B 1 228 ? 7.762 18.5 15.703 1 97.75 228 PHE B C 1
ATOM 3806 O O . PHE B 1 228 ? 6.957 19 16.5 1 97.75 228 PHE B O 1
ATOM 3813 N N . TRP B 1 229 ? 7.914 17.188 15.539 1 97.88 229 TRP B N 1
ATOM 3814 C CA . TRP B 1 229 ? 7.051 16.234 16.234 1 97.88 229 TRP B CA 1
ATOM 3815 C C . TRP B 1 229 ? 7.203 16.375 17.75 1 97.88 229 TRP B C 1
ATOM 3817 O O . TRP B 1 229 ? 6.211 16.359 18.484 1 97.88 229 TRP B O 1
ATOM 3827 N N . GLN B 1 230 ? 8.398 16.453 18.188 1 96.88 230 GLN B N 1
ATOM 3828 C CA . GLN B 1 230 ? 8.648 16.594 19.625 1 96.88 230 GLN B CA 1
ATOM 3829 C C . GLN B 1 230 ? 7.98 17.844 20.188 1 96.88 230 GLN B C 1
ATOM 3831 O O . GLN B 1 230 ? 7.34 17.797 21.234 1 96.88 230 GLN B O 1
ATOM 3836 N N . GLY B 1 231 ? 8.203 18.953 19.453 1 96.06 231 GLY B N 1
ATOM 3837 C CA . GLY B 1 231 ? 7.574 20.188 19.875 1 96.06 231 GLY B CA 1
ATOM 3838 C C . GLY B 1 231 ? 6.059 20.109 19.891 1 96.06 231 GLY B C 1
ATOM 3839 O O . GLY B 1 231 ? 5.418 20.578 20.828 1 96.06 231 GLY B O 1
ATOM 3840 N N . TRP B 1 232 ? 5.465 19.531 18.859 1 97.19 232 TRP B N 1
ATOM 3841 C CA . TRP B 1 232 ? 4.012 19.422 18.766 1 97.19 232 TRP B CA 1
ATOM 3842 C C . TRP B 1 232 ? 3.457 18.516 19.875 1 97.19 232 TRP B C 1
ATOM 3844 O O . TRP B 1 232 ? 2.486 18.875 20.547 1 97.19 232 TRP B O 1
ATOM 3854 N N . LEU B 1 233 ? 4.066 17.375 20.047 1 96.94 233 LEU B N 1
ATOM 3855 C CA . LEU B 1 233 ? 3.627 16.438 21.078 1 96.94 233 LEU B CA 1
ATOM 3856 C C . LEU B 1 233 ? 3.742 17.062 22.469 1 96.94 233 LEU B C 1
ATOM 3858 O O . LEU B 1 233 ? 2.869 16.875 23.312 1 96.94 233 LEU B O 1
ATOM 3862 N N . HIS B 1 234 ? 4.797 17.812 22.688 1 94.69 234 HIS B N 1
ATOM 3863 C CA . HIS B 1 234 ? 4.953 18.531 23.953 1 94.69 234 HIS B CA 1
ATOM 3864 C C . HIS B 1 234 ? 3.826 19.531 24.172 1 94.69 234 HIS B C 1
ATOM 3866 O O . HIS B 1 234 ? 3.336 19.688 25.281 1 94.69 234 HIS B O 1
ATOM 3872 N N . SER B 1 235 ? 3.465 20.156 23.109 1 94.31 235 SER B N 1
ATOM 3873 C CA . SER B 1 235 ? 2.412 21.172 23.188 1 94.31 235 SER B CA 1
ATOM 3874 C C . SER B 1 235 ? 1.078 20.531 23.578 1 94.31 235 SER B C 1
ATOM 3876 O O . SER B 1 235 ? 0.203 21.219 24.125 1 94.31 235 SER B O 1
ATOM 3878 N N . LEU B 1 236 ? 0.847 19.25 23.281 1 94.38 236 LEU B N 1
ATOM 3879 C CA . LEU B 1 236 ? -0.389 18.562 23.625 1 94.38 236 LEU B CA 1
ATOM 3880 C C . LEU B 1 236 ? -0.459 18.266 25.125 1 94.38 236 LEU B C 1
ATOM 3882 O O . LEU B 1 236 ? -1.548 18.094 25.672 1 94.38 236 LEU B O 1
ATOM 3886 N N . ASP B 1 237 ? 0.681 18.047 25.812 1 85.5 237 ASP B N 1
ATOM 3887 C CA . ASP B 1 237 ? 0.73 17.75 27.25 1 85.5 237 ASP B CA 1
ATOM 3888 C C . ASP B 1 237 ? 0.443 19 28.078 1 85.5 237 ASP B C 1
ATOM 3890 O O . ASP B 1 237 ? 0.172 18.906 29.281 1 85.5 237 ASP B O 1
ATOM 3894 N N . GLY B 1 238 ? -0.079 20.062 27.516 1 68.31 238 GLY B N 1
ATOM 3895 C CA . GLY B 1 238 ? -0.423 21.266 28.281 1 68.31 238 GLY B CA 1
ATOM 3896 C C . GLY B 1 238 ? 0.789 21.984 28.828 1 68.31 238 GLY B C 1
ATOM 3897 O O . GLY B 1 238 ? 0.661 22.844 29.703 1 68.31 238 GLY B O 1
ATOM 3898 N N . LEU B 1 239 ? 1.968 21.453 28.766 1 47.84 239 LEU B N 1
ATOM 3899 C CA . LEU B 1 239 ? 3.104 22.141 29.375 1 47.84 239 LEU B CA 1
ATOM 3900 C C . LEU B 1 239 ? 3.395 23.453 28.641 1 47.84 239 LEU B C 1
ATOM 3902 O O . LEU B 1 239 ? 4.086 23.469 27.625 1 47.84 239 LEU B O 1
ATOM 3906 N N . ASP B 1 240 ? 2.396 24.094 28.234 1 42.59 240 ASP B N 1
ATOM 3907 C CA . ASP B 1 240 ? 2.711 25.438 27.781 1 42.59 240 ASP B CA 1
ATOM 3908 C C . ASP B 1 240 ? 3.734 26.094 28.719 1 42.59 240 ASP B C 1
ATOM 3910 O O . ASP B 1 240 ? 3.648 25.969 29.938 1 42.59 240 ASP B O 1
ATOM 3914 N N . GLY B 1 241 ? 4.879 26.234 28.453 1 38.75 241 GLY B N 1
ATOM 3915 C CA . GLY B 1 241 ? 5.879 27.094 29.078 1 38.75 241 GLY B CA 1
ATOM 3916 C C . GLY B 1 241 ? 5.312 28.391 29.594 1 38.75 241 GLY B C 1
ATOM 3917 O O . GLY B 1 241 ? 6.059 29.266 30.047 1 38.75 241 GLY B O 1
ATOM 3918 N N . SER B 1 242 ? 4.109 28.859 29.297 1 38.41 242 SER B N 1
ATOM 3919 C CA . SER B 1 242 ? 3.742 30.203 29.734 1 38.41 242 SER B CA 1
ATOM 3920 C C . SER B 1 242 ? 3.609 30.281 31.25 1 38.41 242 SER B C 1
ATOM 3922 O O . SER B 1 242 ? 3.41 31.359 31.812 1 38.41 242 SER B O 1
ATOM 3924 N N . GLU B 1 243 ? 3.428 29.203 31.938 1 36.84 243 GLU B N 1
ATOM 3925 C CA . GLU B 1 243 ? 3.43 29.469 33.375 1 36.84 243 GLU B CA 1
ATOM 3926 C C . GLU B 1 243 ? 4.797 29.953 33.844 1 36.84 243 GLU B C 1
ATOM 3928 O O . GLU B 1 243 ? 4.941 30.391 35 1 36.84 243 GLU B O 1
ATOM 3933 N N . GLU B 1 244 ? 5.82 29.641 33.156 1 37.12 244 GLU B N 1
ATOM 3934 C CA . GLU B 1 244 ? 7.082 30.125 33.719 1 37.12 244 GLU B CA 1
ATOM 3935 C C . GLU B 1 244 ? 7.207 31.641 33.562 1 37.12 244 GLU B C 1
ATOM 3937 O O . GLU B 1 244 ? 7.98 32.281 34.281 1 37.12 244 GLU B O 1
ATOM 3942 N N . HIS B 1 245 ? 6.633 32.25 32.5 1 37.97 245 HIS B N 1
ATOM 3943 C CA . HIS B 1 245 ? 6.945 33.656 32.344 1 37.97 245 HIS B CA 1
ATOM 3944 C C . HIS B 1 245 ? 6.09 34.531 33.281 1 37.97 245 HIS B C 1
ATOM 3946 O O . HIS B 1 245 ? 6.352 35.719 33.438 1 37.97 245 HIS B O 1
ATOM 3952 N N . ARG B 1 246 ? 4.918 34 33.875 1 38.22 246 ARG B N 1
ATOM 3953 C CA . ARG B 1 246 ? 4.164 34.906 34.75 1 38.22 246 ARG B CA 1
ATOM 3954 C C . ARG B 1 246 ? 4.84 35.031 36.094 1 38.22 246 ARG B C 1
ATOM 3956 O O . ARG B 1 246 ? 4.48 35.906 36.906 1 38.22 246 ARG B O 1
ATOM 3963 N N . ARG B 1 247 ? 5.535 34 36.594 1 37.41 247 ARG B N 1
ATOM 3964 C CA . ARG B 1 247 ? 5.945 34.188 37.969 1 37.41 247 ARG B CA 1
ATOM 3965 C C . ARG B 1 247 ? 7.047 35.219 38.094 1 37.41 247 ARG B C 1
ATOM 3967 O O . ARG B 1 247 ? 7.426 35.594 39.219 1 37.41 247 ARG B O 1
ATOM 3974 N N . SER B 1 248 ? 7.887 35.281 37.062 1 35.5 248 SER B N 1
ATOM 3975 C CA . SER B 1 248 ? 9.008 36.156 37.375 1 35.5 248 SER B CA 1
ATOM 3976 C C . SER B 1 248 ? 8.625 37.625 37.25 1 35.5 248 SER B C 1
ATOM 3978 O O . SER B 1 248 ? 9.445 38.5 37.469 1 35.5 248 SER B O 1
ATOM 3980 N N . ALA B 1 249 ? 7.371 37.875 36.938 1 33.31 249 ALA B N 1
ATOM 3981 C CA . ALA B 1 249 ? 7.113 39.312 37.094 1 33.31 249 ALA B CA 1
ATOM 3982 C C . ALA B 1 249 ? 6.754 39.656 38.531 1 33.31 249 ALA B C 1
ATOM 3984 O O . ALA B 1 249 ? 6.07 38.875 39.219 1 33.31 249 ALA B O 1
#